Protein AF-0000000077125203 (afdb_homodimer)

Radius of gyration: 32.79 Å; Cα contacts (8 Å, |Δi|>4): 1748; chains: 2; bounding box: 95×80×55 Å

Nearest PDB structures (foldseek):
  6e8d-assembly2_D  TM=9.049E-01  e=9.102E-33  Bacillus subtilis
  6e8d-assembly1_C  TM=8.909E-01  e=1.012E-32  Bacillus subtilis
  2awa-assembly2_C  TM=9.241E-01  e=3.614E-32  Streptococcus pneumoniae TIGR4
  2avt-assembly1_B  TM=9.017E-01  e=9.386E-32  Streptococcus pyogenes
  7evp-assembly1_B  TM=8.844E-01  e=5.401E-31  Staphylococcus aureus

Organism: Malacoplasma penetrans (strain HF-2) (NCBI:txid272633)

Sequence (756 aa):
MKKDLKMKIIVSKTKLINALRLCNSISENIFSSPVFLGTLIEVNDNEIKFTTSNGIISTHSIVAKSEDANILEKGRILIKTKPFFAIISKLKNEMITLEKVDNSVIKVKTSTFDSNINIMDEEQYPNINFSYNDWNQLSISPIVFKKSISKVKYAVNNNKEKINIMSGICFNSISSEKTLEIIATDGYKLAHYKFESTPQDFRIVLDVSLIELLLEIIDFDTNIEIFLFESNIIFKVSNTIIASKIIEGDYPNVSRIIATPKENKVNISKKTLVEALERGLAISSSEKKSIVKLNFSSEVLEVSFSSSDLGNSKETVSCKGKVNEPTPISLNNHFLLSLLKTFDNDNITVEFSDSFKPVLLRDEKDPNFLQILVPIRNMKKDLKMKIIVSKTKLINALRLCNSISENIFSSPVFLGTLIEVNDNEIKFTTSNGIISTHSIVAKSEDANILEKGRILIKTKPFFAIISKLKNEMITLEKVDNSVIKVKTSTFDSNINIMDEEQYPNINFSYNDWNQLSISPIVFKKSISKVKYAVNNNKEKINIMSGICFNSISSEKTLEIIATDGYKLAHYKFESTPQDFRIVLDVSLIELLLEIIDFDTNIEIFLFESNIIFKVSNTIIASKIIEGDYPNVSRIIATPKENKVNISKKTLVEALERGLAISSSEKKSIVKLNFSSEVLEVSFSSSDLGNSKETVSCKGKVNEPTPISLNNHFLLSLLKTFDNDNITVEFSDSFKPVLLRDEKDPNFLQILVPIRN

pLDDT: mean 92.18, std 8.37, range [33.12, 98.31]

Secondary structure (DSSP, 8-state):
-------EEEEEHHHHHHHHHHHHHHHTS--SSGGGGEEEEEE-SSEEEEEEE-SS-EEEEEEE-BTTEEEEE-EEEEEEHHHHHHHHHTS-SSEEEEEEEETTEEEEE-SSEEEEEEEE-GGGSPP-----TTPEEEE--HHHHHHHHHHHGGGS---SSS--GGGEEEEEEEGGGTEEEEEEE-SSEEEEEEEE-----EEEEEEHHHHHHHHHH--TTS--EEEEETTEEEEEETTEEEEEEPPPS-PPP-HHHHH---SEEEEEEHHHHHHHHHHHHHHHTTSSS-EEEEEE-SSEEEEEEEETTTEEEEEEEEEEEE-SS-EEEEEEHHHHHHHHTT-SSSEEEEEESSSSSPEEEE-TT-TTEEEEEPPP--/-------EEEEEHHHHHHHHHHHHHHHTS--SSGGGGEEEEEE-SSEEEEEEE-SS-EEEEEEE-BTTEEEEE-EEEEEEHHHHHHHHHTS-SSEEEEEEEETTEEEEE-SSEEEEEEEE-GGGSPP-----TTPEEEE--HHHHHHHHHHHGGGS---SSS--GGGEEEEEEEGGGTEEEEEEE-SSEEEEEEEE-----EEEEEEHHHHHHHHHH--TTS--EEEEETTEEEEEETTEEEEEEPPPS-PPP-HHHHHS--SEEEEEEHHHHHHHHHHHHHHHTTSSS-EEEEEE-SSEEEEEEEETTTEEEEEEEEEEEE-SS-EEEEEEHHHHHHHHTT-SSSEEEEEESSSSSPEEEE-TTSTTEEEEEPPP--

InterPro domains:
  IPR001001 DNA polymerase III, beta sliding clamp [PTHR30478] (7-377)
  IPR001001 DNA polymerase III, beta sliding clamp [SM00480] (22-374)
  IPR001001 DNA polymerase III, beta sliding clamp [TIGR00663] (7-377)
  IPR001001 DNA polymerase III, beta sliding clamp [cd00140] (7-377)
  IPR022634 DNA polymerase III, beta sliding clamp, N-terminal [PF00712] (7-128)
  IPR022635 DNA polymerase III, beta sliding clamp, C-terminal [PF02768] (256-377)
  IPR022637 DNA polymerase III, beta sliding clamp, central [PF02767] (141-253)
  IPR046938 DNA clamp superfamily [SSF55979] (7-129)
  IPR046938 DNA clamp superfamily [SSF55979] (137-256)
  IPR046938 DNA clamp superfamily [SSF55979] (256-377)

Solvent-accessible surface area (backbone atoms only — not comparable to full-atom values): 39213 Å² total; per-residue (Å²): 124,86,73,78,75,43,30,27,37,40,30,25,39,65,62,51,49,63,52,40,48,61,42,42,63,45,44,71,49,87,52,94,48,80,64,32,46,24,31,39,38,38,33,50,96,55,35,38,36,40,34,28,32,39,89,60,46,34,36,39,25,56,48,60,56,46,95,56,26,37,72,77,39,48,29,69,46,17,32,50,30,61,51,50,48,48,39,58,70,55,49,72,90,42,62,34,35,42,32,48,77,53,94,46,32,31,33,43,34,48,99,52,38,42,27,41,33,45,39,49,71,51,84,71,48,76,88,76,84,82,80,59,83,90,38,48,75,48,81,58,57,41,61,57,52,54,53,46,46,70,56,20,59,85,23,29,36,77,59,81,88,60,87,49,58,38,34,17,40,34,41,40,31,40,42,94,72,30,30,31,36,38,39,14,27,51,88,47,36,34,19,37,37,54,40,86,34,80,55,71,71,47,75,51,24,42,41,51,71,59,48,55,56,48,60,73,70,57,44,87,84,44,67,46,43,33,33,40,52,91,54,38,34,36,39,39,44,90,57,32,39,40,37,37,59,45,53,71,80,80,69,86,83,54,65,63,72,68,64,53,82,55,78,23,41,34,38,33,48,41,64,62,49,50,49,54,52,55,37,38,43,39,51,20,65,84,44,94,70,41,56,32,38,34,37,42,45,36,51,39,32,39,44,32,33,63,24,93,82,40,30,36,38,38,30,63,41,72,32,46,44,50,48,91,59,77,43,60,34,32,31,49,42,66,60,51,48,60,57,57,67,50,52,89,62,48,62,30,36,42,30,31,70,56,48,75,48,60,34,36,41,36,30,84,93,43,74,45,40,39,34,37,40,46,39,52,86,128,126,86,71,80,74,42,30,28,37,39,30,26,39,66,61,51,49,62,52,40,48,61,43,42,63,46,44,73,50,87,56,94,49,80,65,33,45,25,31,38,37,40,34,49,97,55,35,37,35,38,34,29,34,43,89,61,48,34,36,39,26,57,47,60,56,46,94,56,26,36,73,78,38,47,29,70,47,18,31,49,30,60,51,49,49,49,38,58,70,54,50,72,90,42,63,34,35,42,34,49,77,54,93,47,31,31,34,42,33,46,97,52,39,42,27,42,33,45,37,49,71,49,84,71,49,78,88,77,86,81,79,60,85,89,38,49,74,48,77,57,56,41,62,57,51,54,55,49,46,69,55,20,61,85,22,30,36,75,58,81,87,61,85,50,59,37,33,16,41,35,40,39,31,39,41,96,68,32,30,33,36,40,38,14,28,50,87,48,35,32,19,37,37,55,40,87,33,80,52,71,69,48,74,48,22,41,40,51,72,59,49,56,56,47,60,72,69,58,43,87,87,44,67,45,42,33,32,41,51,92,54,38,34,37,40,39,44,89,58,32,38,40,38,37,57,45,54,72,76,81,67,84,84,54,64,62,71,70,66,53,83,55,79,21,41,34,37,33,48,42,65,61,49,51,49,53,51,56,37,39,42,38,50,20,63,83,44,96,69,40,53,33,40,33,37,43,46,37,53,38,31,38,44,32,32,64,24,95,81,40,28,36,38,39,32,62,42,74,33,45,44,51,48,91,60,78,43,60,34,33,32,50,41,66,60,52,49,60,56,57,67,51,52,88,64,47,61,31,38,43,33,31,70,55,47,74,47,59,32,36,42,35,29,82,93,44,72,46,38,40,34,37,39,47,39,52,86,126

Structure (mmCIF, N/CA/C/O backbone):
data_AF-0000000077125203-model_v1
#
loop_
_entity.id
_entity.type
_entity.pdbx_description
1 polymer 'DNA polymerase III subunit beta'
#
loop_
_atom_site.group_PDB
_atom_site.id
_atom_site.type_symbol
_atom_site.label_atom_id
_atom_site.label_alt_id
_atom_site.label_comp_id
_atom_site.label_asym_id
_atom_site.label_entity_id
_atom_site.label_seq_id
_atom_site.pdbx_PDB_ins_code
_atom_site.Cartn_x
_atom_site.Cartn_y
_atom_site.Cartn_z
_atom_site.occupancy
_atom_site.B_iso_or_equiv
_atom_site.auth_seq_id
_atom_site.auth_comp_id
_atom_site.auth_asym_id
_atom_site.auth_atom_id
_atom_site.pdbx_PDB_model_num
ATOM 1 N N . MET A 1 1 ? 46.438 -3.773 -26.875 1 33.12 1 MET A N 1
ATOM 2 C CA . MET A 1 1 ? 45.906 -5.039 -26.375 1 33.12 1 MET A CA 1
ATOM 3 C C . MET A 1 1 ? 44.969 -4.805 -25.203 1 33.12 1 MET A C 1
ATOM 5 O O . MET A 1 1 ? 45.344 -4.223 -24.188 1 33.12 1 MET A O 1
ATOM 9 N N . LYS A 1 2 ? 43.688 -4.551 -25.516 1 40.09 2 LYS A N 1
ATOM 10 C CA . LYS A 1 2 ? 42.75 -4.277 -24.422 1 40.09 2 LYS A CA 1
ATOM 11 C C . LYS A 1 2 ? 42.969 -5.223 -23.25 1 40.09 2 LYS A C 1
ATOM 13 O O . LYS A 1 2 ? 42.844 -6.441 -23.391 1 40.09 2 LYS A O 1
ATOM 18 N N . LYS A 1 3 ? 43.781 -5.023 -22.375 1 44.53 3 LYS A N 1
ATOM 19 C CA . LYS A 1 3 ? 44.156 -5.809 -21.188 1 44.53 3 LYS A CA 1
ATOM 20 C C . LYS A 1 3 ? 42.906 -6.387 -20.531 1 44.53 3 LYS A C 1
ATOM 22 O O . LYS A 1 3 ? 41.938 -5.66 -20.234 1 44.53 3 LYS A O 1
ATOM 27 N N . ASP A 1 4 ? 42.531 -7.703 -20.703 1 51.84 4 ASP A N 1
ATOM 28 C CA . ASP A 1 4 ? 41.469 -8.57 -20.203 1 51.84 4 ASP A CA 1
ATOM 29 C C . ASP A 1 4 ? 41.188 -8.297 -18.719 1 51.84 4 ASP A C 1
ATOM 31 O O . ASP A 1 4 ? 41.938 -8.711 -17.859 1 51.84 4 ASP A O 1
ATOM 35 N N . LEU A 1 5 ? 40.844 -7.102 -18.406 1 59.78 5 LEU A N 1
ATOM 36 C CA . LEU A 1 5 ? 40.625 -6.859 -16.984 1 59.78 5 LEU A CA 1
ATOM 37 C C . LEU A 1 5 ? 39.719 -7.906 -16.391 1 59.78 5 LEU A C 1
ATOM 39 O O . LEU A 1 5 ? 38.625 -8.172 -16.938 1 59.78 5 LEU A O 1
ATOM 43 N N . LYS A 1 6 ? 40.312 -8.867 -15.562 1 83.62 6 LYS A N 1
ATOM 44 C CA . LYS A 1 6 ? 39.688 -9.914 -14.758 1 83.62 6 LYS A C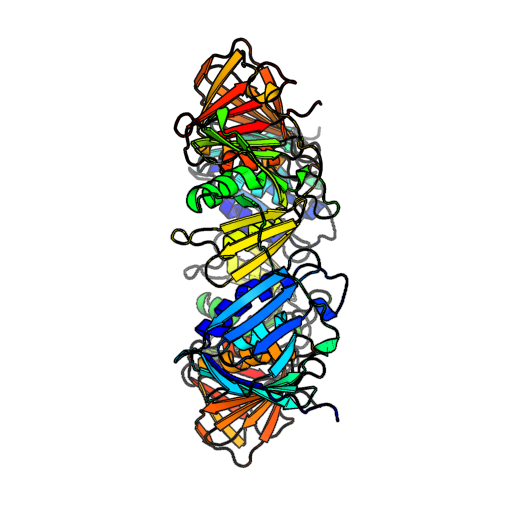A 1
ATOM 45 C C . LYS A 1 6 ? 39.094 -9.352 -13.469 1 83.62 6 LYS A C 1
ATOM 47 O O . LYS A 1 6 ? 39.312 -8.18 -13.141 1 83.62 6 LYS A O 1
ATOM 52 N N . MET A 1 7 ? 38.062 -9.805 -12.883 1 94.19 7 MET A N 1
ATOM 53 C CA . MET A 1 7 ? 37.531 -9.539 -11.555 1 94.19 7 MET A CA 1
ATOM 54 C C . MET A 1 7 ? 36.906 -10.797 -10.953 1 94.19 7 MET A C 1
ATOM 56 O O . MET A 1 7 ? 36.094 -11.453 -11.594 1 94.19 7 MET A O 1
ATOM 60 N N . LYS A 1 8 ? 37.438 -11.102 -9.773 1 97.44 8 LYS A N 1
ATOM 61 C CA . LYS A 1 8 ? 36.875 -12.234 -9.047 1 97.44 8 LYS A CA 1
ATOM 62 C C . LYS A 1 8 ? 36.875 -11.984 -7.543 1 97.44 8 LYS A C 1
ATOM 64 O O . LYS A 1 8 ? 37.938 -11.75 -6.957 1 97.44 8 LYS A O 1
ATOM 69 N N . ILE A 1 9 ? 35.719 -12.016 -6.957 1 98 9 ILE A N 1
ATOM 70 C CA . ILE A 1 9 ? 35.625 -11.805 -5.516 1 98 9 ILE A CA 1
ATOM 71 C C . ILE A 1 9 ? 34.656 -12.828 -4.918 1 98 9 ILE A C 1
ATOM 73 O O . ILE A 1 9 ? 33.812 -13.383 -5.625 1 98 9 ILE A O 1
ATOM 77 N N . ILE A 1 10 ? 34.812 -13.156 -3.676 1 98.31 10 ILE A N 1
ATOM 78 C CA . ILE A 1 10 ? 33.906 -13.945 -2.857 1 98.31 10 ILE A CA 1
ATOM 79 C C . ILE A 1 10 ? 33.469 -13.133 -1.638 1 98.31 10 ILE A C 1
ATOM 81 O O . ILE A 1 10 ? 34.281 -12.797 -0.784 1 98.31 10 ILE A O 1
ATOM 85 N N . VAL A 1 11 ? 32.219 -12.828 -1.572 1 98.06 11 VAL A N 1
ATOM 86 C CA . VAL A 1 11 ? 31.75 -11.898 -0.559 1 98.06 11 VAL A CA 1
ATOM 87 C C . VAL A 1 11 ? 30.438 -12.43 0.045 1 98.06 11 VAL A C 1
ATOM 89 O O . VAL A 1 11 ? 29.656 -13.07 -0.644 1 98.06 11 VAL A O 1
ATOM 92 N N . SER A 1 12 ? 30.266 -12.164 1.294 1 97.94 12 SER A N 1
ATOM 93 C CA . SER A 1 12 ? 29.031 -12.609 1.921 1 97.94 12 SER A CA 1
ATOM 94 C C . SER A 1 12 ? 27.828 -11.828 1.39 1 97.94 12 SER A C 1
ATOM 96 O O . SER A 1 12 ? 27.953 -10.641 1.061 1 97.94 12 SER A O 1
ATOM 98 N N . LYS A 1 13 ? 26.688 -12.438 1.357 1 96.81 13 LYS A N 1
ATOM 99 C CA . LYS A 1 13 ? 25.453 -11.789 0.933 1 96.81 13 LYS A CA 1
ATOM 100 C C . LYS A 1 13 ? 25.172 -10.531 1.759 1 96.81 13 LYS A C 1
ATOM 102 O O . LYS A 1 13 ? 24.812 -9.492 1.212 1 96.81 13 LYS A O 1
ATOM 107 N N . THR A 1 14 ? 25.406 -10.625 3.029 1 96.25 14 THR A N 1
ATOM 108 C CA . THR A 1 14 ? 25.125 -9.531 3.949 1 96.25 14 THR A CA 1
ATOM 109 C C . THR A 1 14 ? 25.969 -8.297 3.605 1 96.25 14 THR A C 1
ATOM 111 O O . THR A 1 14 ? 25.438 -7.191 3.486 1 96.25 14 THR A O 1
ATOM 114 N N . LYS A 1 15 ? 27.25 -8.492 3.404 1 95.69 15 LYS A N 1
ATOM 115 C CA . LYS A 1 15 ? 28.141 -7.379 3.066 1 95.69 15 LYS A CA 1
ATOM 116 C C . LYS A 1 15 ? 27.766 -6.77 1.718 1 95.69 15 LYS A C 1
ATOM 118 O O . LYS A 1 15 ? 27.766 -5.547 1.563 1 95.69 15 LYS A O 1
ATOM 123 N N . LEU A 1 16 ? 27.469 -7.676 0.873 1 96.75 16 LEU A N 1
ATOM 124 C CA . LEU A 1 16 ? 27.156 -7.227 -0.478 1 96.75 16 LEU A CA 1
ATOM 125 C C . LEU A 1 16 ? 25.859 -6.426 -0.496 1 96.75 16 LEU A C 1
ATOM 127 O O . LEU A 1 16 ? 25.797 -5.344 -1.083 1 96.75 16 LEU A O 1
ATOM 131 N N . ILE A 1 17 ? 24.812 -6.867 0.107 1 95.94 17 ILE A N 1
ATOM 132 C CA . ILE A 1 17 ? 23.516 -6.199 0.142 1 95.94 17 ILE A CA 1
ATOM 133 C C . ILE A 1 17 ? 23.656 -4.848 0.836 1 95.94 17 ILE A C 1
ATOM 135 O O . ILE A 1 17 ? 23.078 -3.852 0.391 1 95.94 17 ILE A O 1
ATOM 139 N N . ASN A 1 18 ? 24.406 -4.809 1.901 1 93.06 18 ASN A N 1
ATOM 140 C CA . ASN A 1 18 ? 24.609 -3.557 2.627 1 93.06 18 ASN A CA 1
ATOM 141 C C . ASN A 1 18 ? 25.281 -2.504 1.755 1 93.06 18 ASN A C 1
ATOM 143 O O . ASN A 1 18 ? 24.938 -1.325 1.811 1 93.06 18 ASN A O 1
ATOM 147 N N . ALA A 1 19 ? 26.219 -2.951 1.008 1 94.12 19 ALA A N 1
ATOM 148 C CA . ALA A 1 19 ? 26.938 -2.033 0.128 1 94.12 19 ALA A CA 1
ATOM 149 C C . ALA A 1 19 ? 26.047 -1.554 -1.012 1 94.12 19 ALA A C 1
ATOM 151 O O . ALA A 1 19 ? 26.172 -0.42 -1.479 1 94.12 19 ALA A O 1
ATOM 152 N N . LEU A 1 20 ? 25.094 -2.418 -1.371 1 95.25 20 LEU A N 1
ATOM 153 C CA . LEU A 1 20 ? 24.312 -2.141 -2.562 1 95.25 20 LEU A CA 1
ATOM 154 C C . LEU A 1 20 ? 23.031 -1.395 -2.201 1 95.25 20 LEU A C 1
ATOM 156 O O . LEU A 1 20 ? 22.375 -0.823 -3.074 1 95.25 20 LEU A O 1
ATOM 160 N N . ARG A 1 21 ? 22.656 -1.421 -1.003 1 92.94 21 ARG A N 1
ATOM 161 C CA . ARG A 1 21 ? 21.375 -0.862 -0.576 1 92.94 21 ARG A CA 1
ATOM 162 C C . ARG A 1 21 ? 21.25 0.601 -0.991 1 92.94 21 ARG A C 1
ATOM 164 O O . ARG A 1 21 ? 20.25 0.995 -1.606 1 92.94 21 ARG A O 1
ATOM 171 N N . LEU A 1 22 ? 22.234 1.36 -0.636 1 91.5 22 LEU A N 1
ATOM 172 C CA . LEU A 1 22 ? 22.203 2.777 -0.98 1 91.5 22 LEU A CA 1
ATOM 173 C C . LEU A 1 22 ? 22.266 2.973 -2.49 1 91.5 22 LEU A C 1
ATOM 175 O O . LEU A 1 22 ? 21.625 3.867 -3.039 1 91.5 22 LEU A O 1
ATOM 179 N N . CYS A 1 23 ? 23.094 2.117 -3.162 1 93.56 23 CYS A N 1
ATOM 180 C CA . CYS A 1 23 ? 23.172 2.172 -4.617 1 93.56 23 CYS A CA 1
ATOM 181 C C . CYS A 1 23 ? 21.797 1.992 -5.242 1 93.56 23 CYS A C 1
ATOM 183 O O . CYS A 1 23 ? 21.422 2.723 -6.164 1 93.56 23 CYS A O 1
ATOM 185 N N . ASN A 1 24 ? 21.125 1.091 -4.68 1 94 24 ASN A N 1
ATOM 186 C CA . ASN A 1 24 ? 19.781 0.792 -5.172 1 94 24 ASN A CA 1
ATOM 187 C C . ASN A 1 24 ? 18.828 1.977 -4.984 1 94 24 ASN A C 1
ATOM 189 O O . ASN A 1 24 ? 18.016 2.268 -5.855 1 94 24 ASN A O 1
ATOM 193 N N . SER A 1 25 ? 18.938 2.65 -3.957 1 93.38 25 SER A N 1
ATOM 194 C CA . SER A 1 25 ? 18.062 3.771 -3.639 1 93.38 25 SER A CA 1
ATOM 195 C C . SER A 1 25 ? 18.359 4.973 -4.531 1 93.38 25 SER A C 1
ATOM 197 O O . SER A 1 25 ? 17.453 5.738 -4.863 1 93.38 25 SER A O 1
ATOM 199 N N . ILE A 1 26 ? 19.516 5.172 -4.941 1 92 26 ILE A N 1
ATOM 200 C CA . ILE A 1 26 ? 19.922 6.312 -5.754 1 92 26 ILE A CA 1
ATOM 201 C C . ILE A 1 26 ? 19.516 6.086 -7.207 1 92 26 ILE A C 1
ATOM 203 O O . ILE A 1 26 ? 19.141 7.027 -7.906 1 92 26 ILE A O 1
ATOM 207 N N . SER A 1 27 ? 19.609 4.863 -7.645 1 86.81 27 SER A N 1
ATOM 208 C CA . SER A 1 27 ? 19.344 4.543 -9.039 1 86.81 27 SER A CA 1
ATOM 209 C C . SER A 1 27 ? 17.859 4.719 -9.375 1 86.81 27 SER A C 1
ATOM 211 O O . SER A 1 27 ? 17.5 4.793 -10.547 1 86.81 27 SER A O 1
ATOM 213 N N . GLU A 1 28 ? 16.875 4.742 -8.484 1 70.75 28 GLU A N 1
ATOM 214 C CA . GLU A 1 28 ? 15.438 4.891 -8.719 1 70.75 28 GLU A CA 1
ATOM 215 C C . GLU A 1 28 ? 15.109 6.281 -9.25 1 70.75 28 GLU A C 1
ATOM 217 O O . GLU A 1 28 ? 14.062 6.48 -9.883 1 70.75 28 GLU A O 1
ATOM 222 N N . ASN A 1 29 ? 15.969 7.227 -9.133 1 60.41 29 ASN A N 1
ATOM 223 C CA . ASN A 1 29 ? 15.664 8.609 -9.492 1 60.41 29 ASN A CA 1
ATOM 224 C C . ASN A 1 29 ? 15.977 8.883 -10.953 1 60.41 29 ASN A C 1
ATOM 226 O O . ASN A 1 29 ? 16.938 8.352 -11.5 1 60.41 29 ASN A O 1
ATOM 230 N N . ILE A 1 30 ? 14.969 9.039 -11.977 1 55.81 30 ILE A N 1
ATOM 231 C CA . ILE A 1 30 ? 14.859 9.219 -13.422 1 55.81 30 ILE A CA 1
ATOM 232 C C . ILE A 1 30 ? 16.109 9.922 -13.953 1 55.81 30 ILE A C 1
ATOM 234 O O . ILE A 1 30 ? 16.453 11.008 -13.492 1 55.81 30 ILE A O 1
ATOM 238 N N . PHE A 1 31 ? 16.953 9.133 -14.508 1 60.22 31 PHE A N 1
ATOM 239 C CA . PHE A 1 31 ? 18.297 9.578 -14.875 1 60.22 31 PHE A CA 1
ATOM 240 C C . PHE A 1 31 ? 18.312 10.117 -16.297 1 60.22 31 PHE A C 1
ATOM 242 O O . PHE A 1 31 ? 17.453 9.773 -17.109 1 60.22 31 PHE A O 1
ATOM 249 N N . SER A 1 32 ? 19.031 11.172 -16.438 1 63.31 32 SER A N 1
ATOM 250 C CA . SER A 1 32 ? 19.391 11.875 -17.656 1 63.31 32 SER A CA 1
ATOM 251 C C . SER A 1 32 ? 20.078 10.938 -18.641 1 63.31 32 SER A C 1
ATOM 253 O O . SER A 1 32 ? 19.859 11.031 -19.859 1 63.31 32 SER A O 1
ATOM 255 N N . SER A 1 33 ? 20.922 9.922 -18.031 1 80.62 33 SER A N 1
ATOM 256 C CA . SER A 1 33 ? 21.734 9.117 -18.938 1 80.62 33 SER A CA 1
ATOM 257 C C . SER A 1 33 ? 21.672 7.641 -18.562 1 80.62 33 SER A C 1
ATOM 259 O O . SER A 1 33 ? 21.625 7.293 -17.391 1 80.62 33 SER A O 1
ATOM 261 N N . PRO A 1 34 ? 21.688 6.754 -19.531 1 85.88 34 PRO A N 1
ATOM 262 C CA . PRO A 1 34 ? 21.594 5.309 -19.312 1 85.88 34 PRO A CA 1
ATOM 263 C C . PRO A 1 34 ? 22.734 4.785 -18.438 1 85.88 34 PRO A C 1
ATOM 265 O O . PRO A 1 34 ? 22.562 3.775 -17.75 1 85.88 34 PRO A O 1
ATOM 268 N N . VAL A 1 35 ? 23.875 5.414 -18.391 1 88 35 VAL A N 1
ATOM 269 C CA . VAL A 1 35 ? 25.016 4.938 -17.625 1 88 35 VAL A CA 1
ATOM 270 C C . VAL A 1 35 ? 24.703 4.992 -16.141 1 88 35 VAL A C 1
ATOM 272 O O . VAL A 1 35 ? 25.25 4.215 -15.352 1 88 35 VAL A O 1
ATOM 275 N N . PHE A 1 36 ? 23.75 5.805 -15.758 1 90.44 36 PHE A N 1
ATOM 276 C CA . PHE A 1 36 ? 23.422 5.996 -14.352 1 90.44 36 PHE A CA 1
ATOM 277 C C . PHE A 1 36 ? 22.484 4.914 -13.859 1 90.44 36 PHE A C 1
ATOM 279 O O . PHE A 1 36 ? 22.141 4.867 -12.68 1 90.44 36 PHE A O 1
ATOM 286 N N . LEU A 1 37 ? 22.203 4.039 -14.734 1 91.31 37 LEU A N 1
ATOM 287 C CA . LEU A 1 37 ? 21.438 2.865 -14.336 1 91.31 37 LEU A CA 1
ATOM 288 C C . LEU A 1 37 ? 22.328 1.835 -13.656 1 91.31 37 LEU A C 1
ATOM 290 O O . LEU A 1 37 ? 21.844 0.872 -13.062 1 91.31 37 LEU A O 1
ATOM 294 N N . GLY A 1 38 ? 23.594 2.105 -13.734 1 94.12 38 GLY A N 1
ATOM 295 C CA . GLY A 1 38 ? 24.531 1.097 -13.273 1 94.12 38 GLY A CA 1
ATOM 296 C C . GLY A 1 38 ? 25.25 1.481 -11.992 1 94.12 38 GLY A C 1
ATOM 297 O O . GLY A 1 38 ? 25.281 2.658 -11.625 1 94.12 38 GLY A O 1
ATOM 298 N N . THR A 1 39 ? 25.719 0.541 -11.352 1 96.44 39 THR A N 1
ATOM 299 C CA . THR A 1 39 ? 26.688 0.665 -10.258 1 96.44 39 THR A CA 1
ATOM 300 C C . THR A 1 39 ? 28.078 0.227 -10.719 1 96.44 39 THR A C 1
ATOM 302 O O . THR A 1 39 ? 28.25 -0.873 -11.25 1 96.44 39 THR A O 1
ATOM 305 N N . LEU A 1 40 ? 29.047 1.122 -10.547 1 96.88 40 LEU A N 1
ATOM 306 C CA . LEU A 1 40 ? 30.438 0.781 -10.836 1 96.88 40 LEU A CA 1
ATOM 307 C C . LEU A 1 40 ? 31.062 0.049 -9.656 1 96.88 40 LEU A C 1
ATOM 309 O O . LEU A 1 40 ? 31.078 0.567 -8.539 1 96.88 40 LEU A O 1
ATOM 313 N N . ILE A 1 41 ? 31.5 -1.168 -9.898 1 97.44 41 ILE A N 1
ATOM 314 C CA . ILE A 1 41 ? 32.188 -1.951 -8.891 1 97.44 41 ILE A CA 1
ATOM 315 C C . ILE A 1 41 ? 33.688 -2.01 -9.219 1 97.44 41 ILE A C 1
ATOM 317 O O . ILE A 1 41 ? 34.062 -2.518 -10.281 1 97.44 41 ILE A O 1
ATOM 321 N N . GLU A 1 42 ? 34.469 -1.49 -8.352 1 97.12 42 GLU A N 1
ATOM 322 C CA . GLU A 1 42 ? 35.938 -1.506 -8.516 1 97.12 42 GLU A CA 1
ATOM 323 C C . GLU A 1 42 ? 36.594 -2.328 -7.414 1 97.12 42 GLU A C 1
ATOM 325 O O . GLU A 1 42 ? 36.375 -2.088 -6.227 1 97.12 42 GLU A O 1
ATOM 330 N N . VAL A 1 43 ? 37.375 -3.303 -7.832 1 97.44 43 VAL A N 1
ATOM 331 C CA . VAL A 1 43 ? 38.062 -4.207 -6.91 1 97.44 43 VAL A CA 1
ATOM 332 C C . VAL A 1 43 ? 39.594 -3.973 -6.973 1 97.44 43 VAL A C 1
ATOM 334 O O . VAL A 1 43 ? 40.188 -4.102 -8.039 1 97.44 43 VAL A O 1
ATOM 337 N N . ASN A 1 44 ? 40.125 -3.574 -5.906 1 96 44 ASN A N 1
ATOM 338 C CA . ASN A 1 44 ? 41.562 -3.482 -5.77 1 96 44 ASN A CA 1
ATOM 339 C C . ASN A 1 44 ? 42.094 -4.457 -4.719 1 96 44 ASN A C 1
ATOM 341 O O . ASN A 1 44 ? 41.406 -5.406 -4.344 1 96 44 ASN A O 1
ATOM 345 N N . ASP A 1 45 ? 43.312 -4.32 -4.246 1 94.44 45 ASP A N 1
ATOM 346 C CA . ASP A 1 45 ? 43.969 -5.312 -3.4 1 94.44 45 ASP A CA 1
ATOM 347 C C . ASP A 1 45 ? 43.344 -5.367 -2.016 1 94.44 45 ASP A C 1
ATOM 349 O O . ASP A 1 45 ? 43.312 -6.418 -1.369 1 94.44 45 ASP A O 1
ATOM 353 N N . ASN A 1 46 ? 42.688 -4.305 -1.658 1 96.12 46 ASN A N 1
ATOM 354 C CA . ASN A 1 46 ? 42.344 -4.223 -0.246 1 96.12 46 ASN A CA 1
ATOM 355 C C . ASN A 1 46 ? 40.844 -3.967 -0.056 1 96.12 46 ASN A C 1
ATOM 357 O O . ASN A 1 46 ? 40.344 -4.121 1.048 1 96.12 46 ASN A O 1
ATOM 361 N N . GLU A 1 47 ? 40.219 -3.604 -1.147 1 97.19 47 GLU A N 1
ATOM 362 C CA . GLU A 1 47 ? 38.812 -3.217 -0.927 1 97.19 47 GLU A CA 1
ATOM 363 C C . GLU A 1 47 ? 38 -3.369 -2.203 1 97.19 47 GLU A C 1
ATOM 365 O O . GLU A 1 47 ? 38.562 -3.449 -3.301 1 97.19 47 GLU A O 1
ATOM 370 N N . ILE A 1 48 ? 36.781 -3.447 -2.055 1 97.81 48 ILE A N 1
ATOM 371 C CA . ILE A 1 48 ? 35.75 -3.385 -3.102 1 97.81 48 ILE A CA 1
ATOM 372 C C . ILE A 1 48 ? 34.969 -2.084 -2.975 1 97.81 48 ILE A C 1
ATOM 374 O O . ILE A 1 48 ? 34.406 -1.789 -1.912 1 97.81 48 ILE A O 1
ATOM 378 N N . LYS A 1 49 ? 34.938 -1.321 -4.031 1 97.12 49 LYS A N 1
ATOM 379 C CA . LYS A 1 49 ? 34.25 -0.033 -4.023 1 97.12 49 LYS A CA 1
ATOM 380 C C . LYS A 1 49 ? 33.031 -0.061 -4.93 1 97.12 49 LYS A C 1
ATOM 382 O O . LYS A 1 49 ? 33.125 -0.484 -6.082 1 97.12 49 LYS A O 1
ATOM 387 N N . PHE A 1 50 ? 31.906 0.333 -4.395 1 97.56 50 PHE A N 1
ATOM 388 C CA . PHE A 1 50 ? 30.656 0.459 -5.133 1 97.56 50 PHE A CA 1
ATOM 389 C C . PHE A 1 50 ? 30.297 1.926 -5.344 1 97.56 50 PHE A C 1
ATOM 391 O O . PHE A 1 50 ? 30.078 2.66 -4.375 1 97.56 50 PHE A O 1
ATOM 398 N N . THR A 1 51 ? 30.234 2.367 -6.574 1 96.81 51 THR A N 1
ATOM 399 C CA . THR A 1 51 ? 29.953 3.764 -6.887 1 96.81 51 THR A CA 1
ATOM 400 C C . THR A 1 51 ? 28.672 3.883 -7.723 1 96.81 51 THR A C 1
ATOM 402 O O . THR A 1 51 ? 28.516 3.188 -8.727 1 96.81 51 THR A O 1
ATOM 405 N N . THR A 1 52 ? 27.766 4.684 -7.328 1 95.44 52 THR A N 1
ATOM 406 C CA . THR A 1 52 ? 26.531 4.953 -8.055 1 95.44 52 THR A CA 1
ATOM 407 C C . THR A 1 52 ? 26.203 6.441 -8.031 1 95.44 52 THR A C 1
ATOM 409 O O . THR A 1 52 ? 26.625 7.164 -7.129 1 95.44 52 THR A O 1
ATOM 412 N N . SER A 1 53 ? 25.531 6.906 -9.102 1 93.94 53 SER A N 1
ATOM 413 C CA . SER A 1 53 ? 25.141 8.305 -9.203 1 93.94 53 SER A CA 1
ATOM 414 C C . SER A 1 53 ? 23.859 8.453 -10.016 1 93.94 53 SER A C 1
ATOM 416 O O . SER A 1 53 ? 23.547 7.617 -10.867 1 93.94 53 SER A O 1
ATOM 418 N N . ASN A 1 54 ? 23.078 9.43 -9.68 1 91.12 54 ASN A N 1
ATOM 419 C CA . ASN A 1 54 ? 21.969 9.797 -10.539 1 91.12 54 ASN A CA 1
ATOM 420 C C . ASN A 1 54 ? 22.188 11.156 -11.195 1 91.12 54 ASN A C 1
ATOM 422 O O . ASN A 1 54 ? 21.234 11.781 -11.68 1 91.12 54 ASN A O 1
ATOM 426 N N . GLY A 1 55 ? 23.5 11.555 -11.188 1 89.12 55 GLY A N 1
ATOM 427 C CA . GLY A 1 55 ? 23.844 12.828 -11.797 1 89.12 55 GLY A CA 1
ATOM 428 C C . GLY A 1 55 ? 23.781 13.992 -10.82 1 89.12 55 GLY A C 1
ATOM 429 O O . GLY A 1 55 ? 24.391 15.031 -11.055 1 89.12 55 GLY A O 1
ATOM 430 N N . ILE A 1 56 ? 23.016 13.867 -9.727 1 89.06 56 ILE A N 1
ATOM 431 C CA . ILE A 1 56 ? 22.859 14.914 -8.719 1 89.06 56 ILE A CA 1
ATOM 432 C C . ILE A 1 56 ? 23.5 14.461 -7.41 1 89.06 56 ILE A C 1
ATOM 434 O O . ILE A 1 56 ? 24.281 15.203 -6.805 1 89.06 56 ILE A O 1
ATOM 438 N N . ILE A 1 57 ? 23.188 13.234 -7.074 1 94.44 57 ILE A N 1
ATOM 439 C CA . ILE A 1 57 ? 23.75 12.609 -5.879 1 94.44 57 ILE A CA 1
ATOM 440 C C . ILE A 1 57 ? 24.625 11.43 -6.281 1 94.44 57 ILE A C 1
ATOM 442 O O . ILE A 1 57 ? 24.25 10.625 -7.133 1 94.44 57 ILE A O 1
ATOM 446 N N . SER A 1 58 ? 25.812 11.398 -5.758 1 95.44 58 SER A N 1
ATOM 447 C CA . SER A 1 58 ? 26.734 10.297 -5.996 1 95.44 58 SER A CA 1
ATOM 448 C C . SER A 1 58 ? 27.172 9.641 -4.688 1 95.44 58 SER A C 1
ATOM 450 O O . SER A 1 58 ? 27.297 10.32 -3.664 1 95.44 58 SER A O 1
ATOM 452 N N . THR A 1 59 ? 27.391 8.352 -4.738 1 95.5 59 THR A N 1
ATOM 453 C CA . THR A 1 59 ? 27.797 7.652 -3.531 1 95.5 59 THR A CA 1
ATOM 454 C C . THR A 1 59 ? 28.891 6.625 -3.85 1 95.5 59 THR A C 1
ATOM 456 O O . THR A 1 59 ? 28.969 6.133 -4.977 1 95.5 59 THR A O 1
ATOM 459 N N . HIS A 1 60 ? 29.719 6.375 -2.963 1 94.25 60 HIS A N 1
ATOM 460 C CA . HIS A 1 60 ? 30.531 5.16 -3.008 1 94.25 60 HIS A CA 1
ATOM 461 C C . HIS A 1 60 ? 30.562 4.473 -1.647 1 94.25 60 HIS A C 1
ATOM 463 O O . HIS A 1 60 ? 30.609 5.141 -0.611 1 94.25 60 HIS A O 1
ATOM 469 N N . SER A 1 61 ? 30.422 3.316 -1.6 1 94.81 61 SER A N 1
ATOM 470 C CA . SER A 1 61 ? 30.531 2.434 -0.444 1 94.81 61 SER A CA 1
ATOM 471 C C . SER A 1 61 ? 31.719 1.485 -0.586 1 94.81 61 SER A C 1
ATOM 473 O O . SER A 1 61 ? 31.984 0.971 -1.676 1 94.81 61 SER A O 1
ATOM 475 N N . ILE A 1 62 ? 32.406 1.256 0.555 1 95.25 62 ILE A N 1
ATOM 476 C CA . ILE A 1 62 ? 33.625 0.447 0.513 1 95.25 62 ILE A CA 1
ATOM 477 C C . ILE A 1 62 ? 33.438 -0.796 1.382 1 95.25 62 ILE A C 1
ATOM 479 O O . ILE A 1 62 ? 32.938 -0.708 2.508 1 95.25 62 ILE A O 1
ATOM 483 N N . VAL A 1 63 ? 33.781 -1.906 0.841 1 96.75 63 VAL A N 1
ATOM 484 C CA . VAL A 1 63 ? 33.875 -3.156 1.583 1 96.75 63 VAL A CA 1
ATOM 485 C C . VAL A 1 63 ? 35.344 -3.578 1.658 1 96.75 63 VAL A C 1
ATOM 487 O O . VAL A 1 63 ? 35.969 -3.926 0.642 1 96.75 63 VAL A O 1
ATOM 490 N N . ALA A 1 64 ? 35.875 -3.543 2.873 1 96.62 64 ALA A N 1
ATOM 491 C CA . ALA A 1 64 ? 37.281 -3.912 3.062 1 96.62 64 ALA A CA 1
ATOM 492 C C . ALA A 1 64 ? 37.469 -5.422 2.941 1 96.62 64 ALA A C 1
ATOM 494 O O . ALA A 1 64 ? 36.562 -6.195 3.299 1 96.62 64 ALA A O 1
ATOM 495 N N . LYS A 1 65 ? 38.594 -5.746 2.43 1 97.38 65 LYS A N 1
ATOM 496 C CA . LYS A 1 65 ? 38.969 -7.164 2.406 1 97.38 65 LYS A CA 1
ATOM 497 C C . LYS A 1 65 ? 38.875 -7.777 3.801 1 97.38 65 LYS A C 1
ATOM 499 O O . LYS A 1 65 ? 39.281 -7.164 4.785 1 97.38 65 LYS A O 1
ATOM 504 N N . SER A 1 66 ? 38.25 -8.883 3.916 1 96.94 66 SER A N 1
ATOM 505 C CA . SER A 1 66 ? 38.062 -9.609 5.164 1 96.94 66 SER A CA 1
ATOM 506 C C . SER A 1 66 ? 37.75 -11.07 4.906 1 96.94 66 SER A C 1
ATOM 508 O O . SER A 1 66 ? 37.844 -11.547 3.771 1 96.94 66 SER A O 1
ATOM 510 N N . GLU A 1 67 ? 37.375 -11.742 5.93 1 95.75 67 GLU A N 1
ATOM 511 C CA . GLU A 1 67 ? 36.969 -13.141 5.793 1 95.75 67 GLU A CA 1
ATOM 512 C C . GLU A 1 67 ? 35.656 -13.25 5.027 1 95.75 67 GLU A C 1
ATOM 514 O O . GLU A 1 67 ? 35.406 -14.234 4.328 1 95.75 67 GLU A O 1
ATOM 519 N N . ASP A 1 68 ? 34.875 -12.18 5.121 1 96.69 68 ASP A N 1
ATOM 520 C CA . ASP A 1 68 ? 33.562 -12.188 4.48 1 96.69 68 ASP A CA 1
ATOM 521 C C . ASP A 1 68 ? 33.594 -11.445 3.146 1 96.69 68 ASP A C 1
ATOM 523 O O . ASP A 1 68 ? 32.562 -11.234 2.525 1 96.69 68 ASP A O 1
ATOM 527 N N . ALA A 1 69 ? 34.781 -11.023 2.764 1 97.94 69 ALA A N 1
ATOM 528 C CA . ALA A 1 69 ? 35 -10.352 1.485 1 97.94 69 ALA A CA 1
ATOM 529 C C . ALA A 1 69 ? 36.406 -10.648 0.948 1 97.94 69 ALA A C 1
ATOM 531 O O . ALA A 1 69 ? 37.312 -9.875 1.17 1 97.94 69 ALA A O 1
ATOM 532 N N . ASN A 1 70 ? 36.469 -11.703 0.177 1 97.75 70 ASN A N 1
ATOM 533 C CA . ASN A 1 70 ? 37.75 -12.141 -0.37 1 97.75 70 ASN A CA 1
ATOM 534 C C . ASN A 1 70 ? 37.969 -11.641 -1.797 1 97.75 70 ASN A C 1
ATOM 536 O O . ASN A 1 70 ? 37.062 -11.727 -2.623 1 97.75 70 ASN A O 1
ATOM 540 N N . ILE A 1 71 ? 39.156 -11.172 -2.037 1 97.5 71 ILE A N 1
ATOM 541 C CA . ILE A 1 71 ? 39.5 -10.672 -3.361 1 97.5 71 ILE A CA 1
ATOM 542 C C . ILE A 1 71 ? 40.469 -11.617 -4.035 1 97.5 71 ILE A C 1
ATOM 544 O O . ILE A 1 71 ? 41.625 -11.781 -3.572 1 97.5 71 ILE A O 1
ATOM 548 N N . LEU A 1 72 ? 40.094 -12.164 -5.059 1 96.88 72 LEU A N 1
ATOM 549 C CA . LEU A 1 72 ? 40.938 -13.125 -5.773 1 96.88 72 LEU A CA 1
ATOM 550 C C . LEU A 1 72 ? 41.594 -12.469 -6.992 1 96.88 72 LEU A C 1
ATOM 552 O O . LEU A 1 72 ? 42.75 -12.734 -7.293 1 96.88 72 LEU A O 1
ATOM 556 N N . GLU A 1 73 ? 40.875 -11.672 -7.727 1 96.62 73 GLU A N 1
ATOM 557 C CA . GLU A 1 73 ? 41.344 -10.914 -8.875 1 96.62 73 GLU A CA 1
ATOM 558 C C . GLU A 1 73 ? 40.781 -9.492 -8.875 1 96.62 73 GLU A C 1
ATOM 560 O O . GLU A 1 73 ? 39.594 -9.289 -8.656 1 96.62 73 GLU A O 1
ATOM 565 N N . LYS A 1 74 ? 41.625 -8.57 -9.18 1 96.31 74 LYS A N 1
ATOM 566 C CA . LYS A 1 74 ? 41.25 -7.168 -9.273 1 96.31 74 LYS A CA 1
ATOM 567 C C . LYS A 1 74 ? 40.531 -6.887 -10.586 1 96.31 74 LYS A C 1
ATOM 569 O O . LYS A 1 74 ? 40.594 -7.672 -11.531 1 96.31 74 LYS A O 1
ATOM 574 N N . GLY A 1 75 ? 39.812 -5.777 -10.602 1 95.38 75 GLY A N 1
ATOM 575 C CA . GLY A 1 75 ? 39.156 -5.367 -11.82 1 95.38 75 GLY A CA 1
ATOM 576 C C . GLY A 1 75 ? 38 -4.418 -11.562 1 95.38 75 GLY A C 1
ATOM 577 O O . GLY A 1 75 ? 37.875 -3.85 -10.477 1 95.38 75 GLY A O 1
ATOM 578 N N . ARG A 1 76 ? 37.219 -4.125 -12.617 1 95.12 76 ARG A N 1
ATOM 579 C CA . ARG A 1 76 ? 36.094 -3.207 -12.523 1 95.12 76 ARG A CA 1
ATOM 580 C C . ARG A 1 76 ? 34.969 -3.621 -13.469 1 95.12 76 ARG A C 1
ATOM 582 O O . ARG A 1 76 ? 35.219 -4.121 -14.562 1 95.12 76 ARG A O 1
ATOM 589 N N . ILE A 1 77 ? 33.812 -3.445 -13.047 1 96.44 77 ILE A N 1
ATOM 590 C CA . ILE A 1 77 ? 32.656 -3.729 -13.883 1 96.44 77 ILE A CA 1
ATOM 591 C C . ILE A 1 77 ? 31.562 -2.688 -13.625 1 96.44 77 ILE A C 1
ATOM 593 O O . ILE A 1 77 ? 31.562 -2.025 -12.586 1 96.44 77 ILE A O 1
ATOM 597 N N . LEU A 1 78 ? 30.703 -2.465 -14.656 1 96.12 78 LEU A N 1
ATOM 598 C CA . LEU A 1 78 ? 29.484 -1.672 -14.539 1 96.12 78 LEU A CA 1
ATOM 599 C C . LEU A 1 78 ? 28.25 -2.547 -14.719 1 96.12 78 LEU A C 1
ATOM 601 O O . LEU A 1 78 ? 28.047 -3.148 -15.781 1 96.12 78 LEU A O 1
ATOM 605 N N . ILE A 1 79 ? 27.453 -2.586 -13.664 1 96.06 79 ILE A N 1
ATOM 606 C CA . ILE A 1 79 ? 26.344 -3.516 -13.688 1 96.06 79 ILE A CA 1
ATOM 607 C C . ILE A 1 79 ? 25.047 -2.768 -13.383 1 96.06 79 ILE A C 1
ATOM 609 O O . ILE A 1 79 ? 25.016 -1.865 -12.539 1 96.06 79 ILE A O 1
ATOM 613 N N . LYS A 1 80 ? 23.969 -3.162 -14.047 1 93.25 80 LYS A N 1
ATOM 614 C CA . LYS A 1 80 ? 22.688 -2.527 -13.758 1 93.25 80 LYS A CA 1
ATOM 615 C C . LYS A 1 80 ? 22.297 -2.709 -12.289 1 93.25 80 LYS A C 1
ATOM 617 O O . LYS A 1 80 ? 22.203 -3.838 -11.805 1 93.25 80 LYS A O 1
ATOM 622 N N . THR A 1 81 ? 21.969 -1.65 -11.656 1 94.62 81 THR A N 1
ATOM 623 C CA . THR A 1 81 ? 21.859 -1.614 -10.203 1 94.62 81 THR A CA 1
ATOM 624 C C . THR A 1 81 ? 20.625 -2.377 -9.734 1 94.62 81 THR A C 1
ATOM 626 O O . THR A 1 81 ? 20.719 -3.291 -8.906 1 94.62 81 THR A O 1
ATOM 629 N N . LYS A 1 82 ? 19.469 -2.039 -10.242 1 92.88 82 LYS A N 1
ATOM 630 C CA . LYS A 1 82 ? 18.203 -2.543 -9.727 1 92.88 82 LYS A CA 1
ATOM 631 C C . LYS A 1 82 ? 18.094 -4.055 -9.914 1 92.88 82 LYS A C 1
ATOM 633 O O . LYS A 1 82 ? 17.875 -4.793 -8.953 1 92.88 82 LYS A O 1
ATOM 638 N N . PRO A 1 83 ? 18.359 -4.496 -11.148 1 92.06 83 PRO A N 1
ATOM 639 C CA . PRO A 1 83 ? 18.297 -5.953 -11.312 1 92.06 83 PRO A CA 1
ATOM 640 C C . PRO A 1 83 ? 19.328 -6.691 -10.469 1 92.06 83 PRO A C 1
ATOM 642 O O . PRO A 1 83 ? 19.031 -7.758 -9.922 1 92.06 83 PRO A O 1
ATOM 645 N N . PHE A 1 84 ? 20.484 -6.164 -10.391 1 94.81 84 PHE A N 1
ATOM 646 C CA . PHE A 1 84 ? 21.531 -6.809 -9.609 1 94.81 84 PHE A CA 1
ATOM 647 C C . PHE A 1 84 ? 21.156 -6.875 -8.133 1 94.81 84 PHE A C 1
ATOM 649 O O . PHE A 1 84 ? 21.297 -7.918 -7.496 1 94.81 84 PHE A O 1
ATOM 656 N N . PHE A 1 85 ? 20.672 -5.809 -7.637 1 95.81 85 PHE A N 1
ATOM 657 C CA . PHE A 1 85 ? 20.219 -5.785 -6.254 1 95.81 85 PHE A CA 1
ATOM 658 C C . PHE A 1 85 ? 19.109 -6.805 -6.031 1 95.81 85 PHE A C 1
ATOM 660 O O . PHE A 1 85 ? 19.109 -7.516 -5.027 1 95.81 85 PHE A O 1
ATOM 667 N N . ALA A 1 86 ? 18.172 -6.82 -6.906 1 93.31 86 ALA A N 1
ATOM 668 C CA . ALA A 1 86 ? 17.047 -7.75 -6.805 1 93.31 86 ALA A CA 1
ATOM 669 C C . ALA A 1 86 ? 17.547 -9.195 -6.773 1 93.31 86 ALA A C 1
ATOM 671 O O . ALA A 1 86 ? 17.047 -10.016 -5.996 1 93.31 86 ALA A O 1
ATOM 672 N N . ILE A 1 87 ? 18.547 -9.523 -7.594 1 92.5 87 ILE A N 1
ATOM 673 C CA . ILE A 1 87 ? 19.094 -10.875 -7.66 1 92.5 87 ILE A CA 1
ATOM 674 C C . ILE A 1 87 ? 19.781 -11.219 -6.336 1 92.5 87 ILE A C 1
ATOM 676 O O . ILE A 1 87 ? 19.484 -12.25 -5.73 1 92.5 87 ILE A O 1
ATOM 680 N N . ILE A 1 88 ? 20.594 -10.32 -5.883 1 95.5 88 ILE A N 1
ATOM 681 C CA . ILE A 1 88 ? 21.375 -10.578 -4.676 1 95.5 88 ILE A CA 1
ATOM 682 C C . ILE A 1 88 ? 20.438 -10.68 -3.471 1 95.5 88 ILE A C 1
ATOM 684 O O . ILE A 1 88 ? 20.625 -11.547 -2.607 1 95.5 88 ILE A O 1
ATOM 688 N N . SER A 1 89 ? 19.453 -9.805 -3.412 1 94.81 89 SER A N 1
ATOM 689 C CA . SER A 1 89 ? 18.547 -9.742 -2.27 1 94.81 89 SER A CA 1
ATOM 690 C C . SER A 1 89 ? 17.766 -11.047 -2.115 1 94.81 89 SER A C 1
ATOM 692 O O . SER A 1 89 ? 17.328 -11.391 -1.014 1 94.81 89 SER A O 1
ATOM 694 N N . LYS A 1 90 ? 17.594 -11.82 -3.135 1 91.12 90 LYS A N 1
ATOM 695 C CA . LYS A 1 90 ? 16.766 -13.016 -3.105 1 91.12 90 LYS A CA 1
ATOM 696 C C . LYS A 1 90 ? 17.609 -14.266 -2.869 1 91.12 90 LYS A C 1
ATOM 698 O O . LYS A 1 90 ? 17.062 -15.359 -2.709 1 91.12 90 LYS A O 1
ATOM 703 N N . LEU A 1 91 ? 18.891 -14.109 -2.811 1 92.88 91 LEU A N 1
ATOM 704 C CA . LEU A 1 91 ? 19.766 -15.25 -2.562 1 92.88 91 LEU A CA 1
ATOM 705 C C . LEU A 1 91 ? 19.781 -15.617 -1.081 1 92.88 91 LEU A C 1
ATOM 707 O O . LEU A 1 91 ? 19.406 -14.797 -0.234 1 92.88 91 LEU A O 1
ATOM 711 N N . LYS A 1 92 ? 20.125 -16.844 -0.854 1 87.88 92 LYS A N 1
ATOM 712 C CA . LYS A 1 92 ? 20.328 -17.266 0.527 1 87.88 92 LYS A CA 1
ATOM 713 C C . LYS A 1 92 ? 21.547 -16.594 1.139 1 87.88 92 LYS A C 1
ATOM 715 O O . LYS A 1 92 ? 22.438 -16.125 0.416 1 87.88 92 LYS A O 1
ATOM 720 N N . ASN A 1 93 ? 21.516 -16.516 2.486 1 89.06 93 ASN A N 1
ATOM 721 C CA . ASN A 1 93 ? 22.641 -15.914 3.191 1 89.06 93 ASN A CA 1
ATOM 722 C C . ASN A 1 93 ? 23.859 -16.828 3.184 1 89.06 93 ASN A C 1
ATOM 724 O O . ASN A 1 93 ? 24.016 -17.656 4.074 1 89.06 93 ASN A O 1
ATOM 728 N N . GLU A 1 94 ? 24.656 -16.688 2.25 1 93.25 94 GLU A N 1
ATOM 729 C CA . GLU A 1 94 ? 25.891 -17.438 2.068 1 93.25 94 GLU A CA 1
ATOM 730 C C . GLU A 1 94 ? 26.922 -16.609 1.301 1 93.25 94 GLU A C 1
ATOM 732 O O . GLU A 1 94 ? 26.719 -15.43 1.031 1 93.25 94 GLU A O 1
ATOM 737 N N . MET A 1 95 ? 28.062 -17.188 1.059 1 97.38 95 MET A N 1
ATOM 738 C CA . MET A 1 95 ? 29.094 -16.547 0.258 1 97.38 95 MET A CA 1
ATOM 739 C C . MET A 1 95 ? 28.719 -16.547 -1.22 1 97.38 95 MET A C 1
ATOM 741 O O . MET A 1 95 ? 28.203 -17.547 -1.735 1 97.38 95 MET A O 1
ATOM 745 N N . ILE A 1 96 ? 28.953 -15.461 -1.854 1 97.75 96 ILE A N 1
ATOM 746 C CA . ILE A 1 96 ? 28.625 -15.281 -3.264 1 97.75 96 ILE A CA 1
ATOM 747 C C . ILE A 1 96 ? 29.906 -15.031 -4.059 1 97.75 96 ILE A C 1
ATOM 749 O O . ILE A 1 96 ? 30.734 -14.203 -3.672 1 97.75 96 ILE A O 1
ATOM 753 N N . THR A 1 97 ? 30.094 -15.734 -5.117 1 97.81 97 THR A N 1
ATOM 754 C CA . THR A 1 97 ? 31.219 -15.508 -6.027 1 97.81 97 THR A CA 1
ATOM 755 C C . THR A 1 97 ? 30.797 -14.625 -7.195 1 97.81 97 THR A C 1
ATOM 757 O O . THR A 1 97 ? 29.812 -14.914 -7.883 1 97.81 97 THR A O 1
ATOM 760 N N . LEU A 1 98 ? 31.453 -13.562 -7.383 1 97.81 98 LEU A N 1
ATOM 761 C CA . LEU A 1 98 ? 31.312 -12.703 -8.555 1 97.81 98 LEU A CA 1
ATOM 762 C C . LEU A 1 98 ? 32.562 -12.773 -9.43 1 97.81 98 LEU A C 1
ATOM 764 O O . LEU A 1 98 ? 33.656 -12.453 -8.984 1 97.81 98 LEU A O 1
ATOM 768 N N . GLU A 1 99 ? 32.312 -13.195 -10.641 1 97.19 99 GLU A N 1
ATOM 769 C CA . GLU A 1 99 ? 33.469 -13.383 -11.539 1 97.19 99 GLU A CA 1
ATOM 770 C C . GLU A 1 99 ? 33.156 -12.836 -12.93 1 97.19 99 GLU A C 1
ATOM 772 O O . GLU A 1 99 ? 32.188 -13.242 -13.562 1 97.19 99 GLU A O 1
ATOM 777 N N . LYS A 1 100 ? 33.938 -11.945 -13.328 1 96.19 100 LYS A N 1
ATOM 778 C CA . LYS A 1 100 ? 33.844 -11.477 -14.703 1 96.19 100 LYS A CA 1
ATOM 779 C C . LYS A 1 100 ? 34.281 -12.547 -15.688 1 96.19 100 LYS A C 1
ATOM 781 O O . LYS A 1 100 ? 35.438 -12.984 -15.648 1 96.19 100 LYS A O 1
ATOM 786 N N . VAL A 1 101 ? 33.406 -13 -16.562 1 90.81 101 VAL A N 1
ATOM 787 C CA . VAL A 1 101 ? 33.688 -14.07 -17.516 1 90.81 101 VAL A CA 1
ATOM 788 C C . VAL A 1 101 ? 34.281 -13.492 -18.797 1 90.81 101 VAL A C 1
ATOM 790 O O . VAL A 1 101 ? 35.219 -14.078 -19.375 1 90.81 101 VAL A O 1
ATOM 793 N N . ASP A 1 102 ? 33.719 -12.461 -19.234 1 89.5 102 ASP A N 1
ATOM 794 C CA . ASP A 1 102 ? 34.219 -11.703 -20.391 1 89.5 102 ASP A CA 1
ATOM 795 C C . ASP A 1 102 ? 33.781 -10.242 -20.312 1 89.5 102 ASP A C 1
ATOM 797 O O . ASP A 1 102 ? 33.438 -9.75 -19.25 1 89.5 102 ASP A O 1
ATOM 801 N N . ASN A 1 103 ? 33.938 -9.539 -21.406 1 88.56 103 ASN A N 1
ATOM 802 C CA . ASN A 1 103 ? 33.719 -8.094 -21.391 1 88.56 103 ASN A CA 1
ATOM 803 C C . ASN A 1 103 ? 32.25 -7.746 -21.312 1 88.56 103 ASN A C 1
ATOM 805 O O . ASN A 1 103 ? 31.891 -6.578 -21.125 1 88.56 103 ASN A O 1
ATOM 809 N N . SER A 1 104 ? 31.406 -8.758 -21.25 1 93.12 104 SER A N 1
ATOM 810 C CA . SER A 1 104 ? 29.984 -8.422 -21.344 1 93.12 104 SER A CA 1
ATOM 811 C C . SER A 1 104 ? 29.172 -9.172 -20.281 1 93.12 104 SER A C 1
ATOM 813 O O . SER A 1 104 ? 27.953 -9 -20.203 1 93.12 104 SER A O 1
ATOM 815 N N . VAL A 1 105 ? 29.906 -10 -19.5 1 95.31 105 VAL A N 1
ATOM 816 C CA . VAL A 1 105 ? 29.109 -10.859 -18.625 1 95.31 105 VAL A CA 1
ATOM 817 C C . VAL A 1 105 ? 29.828 -11.055 -17.297 1 95.31 105 VAL A C 1
ATOM 819 O O . VAL A 1 105 ? 31.062 -11.219 -17.266 1 95.31 105 VAL A O 1
ATOM 822 N N . ILE A 1 106 ? 29.094 -11.055 -16.234 1 96.31 106 ILE A N 1
ATOM 823 C CA . ILE A 1 106 ? 29.578 -11.438 -14.906 1 96.31 106 ILE A CA 1
ATOM 824 C C . ILE A 1 106 ? 28.812 -12.664 -14.414 1 96.31 106 ILE A C 1
ATOM 826 O O . ILE A 1 106 ? 27.594 -12.766 -14.609 1 96.31 106 ILE A O 1
ATOM 830 N N . LYS A 1 107 ? 29.531 -13.539 -13.828 1 96.81 107 LYS A N 1
ATOM 831 C CA . LYS A 1 107 ? 28.938 -14.727 -13.227 1 96.81 107 LYS A CA 1
ATOM 832 C C . LYS A 1 107 ? 28.688 -14.516 -11.734 1 96.81 107 LYS A C 1
ATOM 834 O O . LYS A 1 107 ? 29.547 -14.008 -11.016 1 96.81 107 LYS A O 1
ATOM 839 N N . VAL A 1 108 ? 27.547 -14.773 -11.297 1 96.56 108 VAL A N 1
ATOM 840 C CA . VAL A 1 108 ? 27.141 -14.781 -9.891 1 96.56 108 VAL A CA 1
ATOM 841 C C . VAL A 1 108 ? 26.859 -16.219 -9.445 1 96.56 108 VAL A C 1
ATOM 843 O O . VAL A 1 108 ? 25.922 -16.844 -9.953 1 96.56 108 VAL A O 1
ATOM 846 N N . LYS A 1 109 ? 27.594 -16.672 -8.5 1 96.12 109 LYS A N 1
ATOM 847 C CA . LYS A 1 109 ? 27.5 -18.094 -8.18 1 96.12 109 LYS A CA 1
ATOM 848 C C . LYS A 1 109 ? 27.438 -18.312 -6.672 1 96.12 109 LYS A C 1
ATOM 850 O O . LYS A 1 109 ? 28.156 -17.656 -5.914 1 96.12 109 LYS A O 1
ATOM 855 N N . THR A 1 110 ? 26.562 -19.094 -6.207 1 94.88 110 THR A N 1
ATOM 856 C CA . THR A 1 110 ? 26.516 -19.672 -4.871 1 94.88 110 THR A CA 1
ATOM 857 C C . THR A 1 110 ? 26.562 -21.188 -4.938 1 94.88 110 THR A C 1
ATOM 859 O O . THR A 1 110 ? 26.953 -21.766 -5.961 1 94.88 110 THR A O 1
ATOM 862 N N . SER A 1 111 ? 26.234 -21.891 -3.807 1 91.75 111 SER A N 1
ATOM 863 C CA . SER A 1 111 ? 26.266 -23.344 -3.795 1 91.75 111 SER A CA 1
ATOM 864 C C . SER A 1 111 ? 25.188 -23.938 -4.699 1 91.75 111 SER A C 1
ATOM 866 O O . SER A 1 111 ? 25.375 -24.984 -5.305 1 91.75 111 SER A O 1
ATOM 868 N N . THR A 1 112 ? 24.094 -23.219 -4.898 1 88.5 112 THR A N 1
ATOM 869 C CA . THR A 1 112 ? 22.969 -23.797 -5.605 1 88.5 112 THR A CA 1
ATOM 870 C C . THR A 1 112 ? 22.516 -22.906 -6.75 1 88.5 112 THR A C 1
ATOM 872 O O . THR A 1 112 ? 21.625 -23.266 -7.527 1 88.5 112 THR A O 1
ATOM 875 N N . PHE A 1 113 ? 23.141 -21.781 -6.859 1 91.56 113 PHE A N 1
ATOM 876 C CA . PHE A 1 113 ? 22.703 -20.766 -7.816 1 91.56 113 PHE A CA 1
ATOM 877 C C . PHE A 1 113 ? 23.844 -20.359 -8.742 1 91.56 113 PHE A C 1
ATOM 879 O O . PHE A 1 113 ? 24.969 -20.172 -8.289 1 91.56 113 PHE A O 1
ATOM 886 N N . ASP A 1 114 ? 23.578 -20.297 -10.047 1 94.75 114 ASP A N 1
ATOM 887 C CA . ASP A 1 114 ? 24.531 -19.891 -11.078 1 94.75 114 ASP A CA 1
ATOM 888 C C . ASP A 1 114 ? 23.859 -18.953 -12.094 1 94.75 114 ASP A C 1
ATOM 890 O O . ASP A 1 114 ? 22.906 -19.344 -12.758 1 94.75 114 ASP A O 1
ATOM 894 N N . SER A 1 115 ? 24.422 -17.797 -12.156 1 95.25 115 SER A N 1
ATOM 895 C CA . SER A 1 115 ? 23.797 -16.812 -13.039 1 95.25 115 SER A CA 1
ATOM 896 C C . SER A 1 115 ? 24.859 -16.047 -13.836 1 95.25 115 SER A C 1
ATOM 898 O O . SER A 1 115 ? 25.938 -15.75 -13.32 1 95.25 115 SER A O 1
ATOM 900 N N . ASN A 1 116 ? 24.562 -15.836 -15.078 1 96 116 ASN A N 1
ATOM 901 C CA . ASN A 1 116 ? 25.312 -14.906 -15.922 1 96 116 ASN A CA 1
ATOM 902 C C . ASN A 1 116 ? 24.531 -13.609 -16.141 1 96 116 ASN A C 1
ATOM 904 O O . ASN A 1 116 ? 23.422 -13.617 -16.672 1 96 116 ASN A O 1
ATOM 908 N N . ILE A 1 117 ? 25.141 -12.531 -15.766 1 95.94 117 ILE A N 1
ATOM 909 C CA . ILE A 1 117 ? 24.484 -11.234 -15.859 1 95.94 117 ILE A CA 1
ATOM 910 C C . ILE A 1 117 ? 25.234 -10.344 -16.844 1 95.94 117 ILE A C 1
ATOM 912 O O . ILE A 1 117 ? 26.453 -10.234 -16.781 1 95.94 117 ILE A O 1
ATOM 916 N N . ASN A 1 118 ? 24.484 -9.742 -17.688 1 95.5 118 ASN A N 1
ATOM 917 C CA . ASN A 1 118 ? 25.094 -8.797 -18.625 1 95.5 118 ASN A CA 1
ATOM 918 C C . ASN A 1 118 ? 25.594 -7.547 -17.906 1 95.5 118 ASN A C 1
ATOM 920 O O . ASN A 1 118 ? 24.938 -7.043 -16.984 1 95.5 118 ASN A O 1
ATOM 924 N N . ILE A 1 119 ? 26.719 -7.094 -18.297 1 95.75 119 ILE A N 1
ATOM 925 C CA . ILE A 1 119 ? 27.266 -5.887 -17.672 1 95.75 119 ILE A CA 1
ATOM 926 C C . ILE A 1 119 ? 27.359 -4.773 -18.719 1 95.75 119 ILE A C 1
ATOM 928 O O . ILE A 1 119 ? 27.328 -5.035 -19.922 1 95.75 119 ILE A O 1
ATOM 932 N N . MET A 1 120 ? 27.391 -3.588 -18.312 1 93.81 120 MET A N 1
ATOM 933 C CA . MET A 1 120 ? 27.5 -2.393 -19.156 1 93.81 120 MET A CA 1
ATOM 934 C C . MET A 1 120 ? 28.953 -2.002 -19.375 1 93.81 120 MET A C 1
ATOM 936 O O . MET A 1 120 ? 29.859 -2.582 -18.766 1 93.81 120 MET A O 1
ATOM 940 N N . ASP A 1 121 ? 29.156 -1.031 -20.281 1 93.5 121 ASP A N 1
ATOM 941 C CA . ASP A 1 121 ? 30.5 -0.53 -20.562 1 93.5 121 ASP A CA 1
ATOM 942 C C . ASP A 1 121 ? 30.969 0.395 -19.438 1 93.5 121 ASP A C 1
ATOM 944 O O . ASP A 1 121 ? 30.516 1.535 -19.328 1 93.5 121 ASP A O 1
ATOM 948 N N . GLU A 1 122 ? 31.844 -0.12 -18.688 1 93.19 122 GLU A N 1
ATOM 949 C CA . GLU A 1 122 ? 32.312 0.619 -17.516 1 93.19 122 GLU A CA 1
ATOM 950 C C . GLU A 1 122 ? 33.094 1.853 -17.922 1 93.19 122 GLU A C 1
ATOM 952 O O . GLU A 1 122 ? 33.281 2.779 -17.125 1 93.19 122 GLU A O 1
ATOM 957 N N . GLU A 1 123 ? 33.625 1.894 -19.094 1 92.75 123 GLU A N 1
ATOM 958 C CA . GLU A 1 123 ? 34.406 3.021 -19.562 1 92.75 123 GLU A CA 1
ATOM 959 C C . GLU A 1 123 ? 33.562 4.27 -19.734 1 92.75 123 GLU A C 1
ATOM 961 O O . GLU A 1 123 ? 34.062 5.391 -19.75 1 92.75 123 GLU A O 1
ATOM 966 N N . GLN A 1 124 ? 32.312 4.027 -19.875 1 91.56 124 GLN A N 1
ATOM 967 C CA . GLN A 1 124 ? 31.391 5.141 -20.109 1 91.56 124 GLN A CA 1
ATOM 968 C C . GLN A 1 124 ? 30.969 5.801 -18.812 1 91.56 124 GLN A C 1
ATOM 970 O O . GLN A 1 124 ? 30.375 6.875 -18.812 1 91.56 124 GLN A O 1
ATOM 975 N N . TYR A 1 125 ? 31.25 5.129 -17.781 1 93.31 125 TYR A N 1
ATOM 976 C CA . TYR A 1 125 ? 30.844 5.703 -16.5 1 93.31 125 TYR A CA 1
ATOM 977 C C . TYR A 1 125 ? 31.719 6.902 -16.141 1 93.31 125 TYR A C 1
ATOM 979 O O . TYR A 1 125 ? 32.938 6.836 -16.234 1 93.31 125 TYR A O 1
ATOM 987 N N . PRO A 1 126 ? 31.156 7.969 -15.742 1 92.25 126 PRO A N 1
ATOM 988 C CA . PRO A 1 126 ? 31.938 9.172 -15.461 1 92.25 126 PRO A CA 1
ATOM 989 C C . PRO A 1 126 ? 32.844 9.031 -14.234 1 92.25 126 PRO A C 1
ATOM 991 O O . PRO A 1 126 ? 32.531 8.25 -13.328 1 92.25 126 PRO A O 1
ATOM 994 N N . ASN A 1 127 ? 33.875 9.742 -14.32 1 91.81 127 ASN A N 1
ATOM 995 C CA . ASN A 1 127 ? 34.719 9.844 -13.125 1 91.81 127 ASN A CA 1
ATOM 996 C C . ASN A 1 127 ? 34.094 10.797 -12.102 1 91.81 127 ASN A C 1
ATOM 998 O O . ASN A 1 127 ? 33.906 11.984 -12.383 1 91.81 127 ASN A O 1
ATOM 1002 N N . ILE A 1 128 ? 33.781 10.289 -11.023 1 92.38 128 ILE A N 1
ATOM 1003 C CA . ILE A 1 128 ? 33.188 11.086 -9.969 1 92.38 128 ILE A CA 1
ATOM 1004 C C . ILE A 1 128 ? 34.188 11.359 -8.867 1 92.38 128 ILE A C 1
ATOM 1006 O O . ILE A 1 128 ? 34.844 10.438 -8.383 1 92.38 128 ILE A O 1
ATOM 1010 N N . ASN A 1 129 ? 34.312 12.523 -8.531 1 89.75 129 ASN A N 1
ATOM 1011 C CA . ASN A 1 129 ? 35.281 12.953 -7.52 1 89.75 129 ASN A CA 1
ATOM 1012 C C . ASN A 1 129 ? 34.656 12.984 -6.129 1 89.75 129 ASN A C 1
ATOM 1014 O O . ASN A 1 129 ? 33.656 13.688 -5.906 1 89.75 129 ASN A O 1
ATOM 1018 N N . PHE A 1 130 ? 35.281 12.242 -5.242 1 93.56 130 PHE A N 1
ATOM 1019 C CA . PHE A 1 130 ? 34.781 12.203 -3.869 1 93.56 130 PHE A CA 1
ATOM 1020 C C . PHE A 1 130 ? 35.781 12.844 -2.918 1 93.56 130 PHE A C 1
ATOM 1022 O O . PHE A 1 130 ? 35.688 12.672 -1.701 1 93.56 130 PHE A O 1
ATOM 1029 N N . SER A 1 131 ? 36.719 13.547 -3.41 1 92.81 131 SER A N 1
ATOM 1030 C CA . SER A 1 131 ? 37.719 14.18 -2.562 1 92.81 131 SER A CA 1
ATOM 1031 C C . SER A 1 131 ? 37.125 15.344 -1.777 1 92.81 131 SER A C 1
ATOM 1033 O O . SER A 1 131 ? 36.312 16.109 -2.305 1 92.81 131 SER A O 1
ATOM 1035 N N . TYR A 1 132 ? 37.531 15.43 -0.598 1 93.56 132 TYR A N 1
ATOM 1036 C CA . TYR A 1 132 ? 37.031 16.516 0.254 1 93.56 132 TYR A CA 1
ATOM 1037 C C . TYR A 1 132 ? 38.156 17.109 1.081 1 93.56 132 TYR A C 1
ATOM 1039 O O . TYR A 1 132 ? 37.938 17.781 2.084 1 93.56 132 TYR A O 1
ATOM 1047 N N . ASN A 1 133 ? 39.344 16.844 0.541 1 90.94 133 ASN A N 1
ATOM 1048 C CA . ASN A 1 133 ? 40.5 17.375 1.257 1 90.94 133 ASN A CA 1
ATOM 1049 C C . ASN A 1 133 ? 40.438 18.891 1.34 1 90.94 133 ASN A C 1
ATOM 1051 O O . ASN A 1 133 ? 40.188 19.578 0.339 1 90.94 133 ASN A O 1
ATOM 1055 N N . ASP A 1 134 ? 40.562 19.5 2.457 1 93 134 ASP A N 1
ATOM 1056 C CA . ASP A 1 134 ? 40.656 20.938 2.707 1 93 134 ASP A CA 1
ATOM 1057 C C . ASP A 1 134 ? 39.281 21.578 2.719 1 93 134 ASP A C 1
ATOM 1059 O O . ASP A 1 134 ? 39.156 22.797 2.564 1 93 134 ASP A O 1
ATOM 1063 N N . TRP A 1 135 ? 38.281 20.781 2.592 1 96.06 135 TRP A N 1
ATOM 1064 C CA . TRP A 1 135 ? 36.938 21.344 2.691 1 96.06 135 TRP A CA 1
ATOM 1065 C C . TRP A 1 135 ? 36.625 21.734 4.133 1 96.06 135 TRP A C 1
ATOM 1067 O O . TRP A 1 135 ? 37.281 21.25 5.066 1 96.06 135 TRP A O 1
ATOM 1077 N N . ASN A 1 136 ? 35.688 22.656 4.258 1 94.75 136 ASN A N 1
ATOM 1078 C CA . ASN A 1 136 ? 35.219 23.031 5.586 1 94.75 136 ASN A CA 1
ATOM 1079 C C . ASN A 1 136 ? 34.406 21.891 6.219 1 94.75 136 ASN A C 1
ATOM 1081 O O . ASN A 1 136 ? 33.469 21.391 5.621 1 94.75 136 ASN A O 1
ATOM 1085 N N . GLN A 1 137 ? 34.812 21.5 7.391 1 93.44 137 GLN A N 1
ATOM 1086 C CA . GLN A 1 137 ? 34.125 20.422 8.078 1 93.44 137 GLN A CA 1
ATOM 1087 C C . GLN A 1 137 ? 33 20.969 8.961 1 93.44 137 GLN A C 1
ATOM 1089 O O . GLN A 1 137 ? 33.219 21.922 9.703 1 93.44 137 GLN A O 1
ATOM 1094 N N . LEU A 1 138 ? 31.875 20.391 8.82 1 90.25 138 LEU A N 1
ATOM 1095 C CA . LEU A 1 138 ? 30.719 20.703 9.648 1 90.25 138 LEU A CA 1
ATOM 1096 C C . LEU A 1 138 ? 30.328 19.516 10.516 1 90.25 138 LEU A C 1
ATOM 1098 O O . LEU A 1 138 ? 30.688 18.375 10.219 1 90.25 138 LEU A O 1
ATOM 1102 N N . SER A 1 139 ? 29.672 19.797 11.555 1 83.69 139 SER A N 1
ATOM 1103 C CA . SER A 1 139 ? 29.234 18.703 12.43 1 83.69 139 SER A CA 1
ATOM 1104 C C . SER A 1 139 ? 27.781 18.875 12.844 1 83.69 139 SER A C 1
ATOM 1106 O O . SER A 1 139 ? 27.375 19.953 13.281 1 83.69 139 SER A O 1
ATOM 1108 N N . ILE A 1 140 ? 27 17.875 12.648 1 87 140 ILE A N 1
ATOM 1109 C CA . ILE A 1 140 ? 25.641 17.766 13.148 1 87 140 ILE A CA 1
ATOM 1110 C C . ILE A 1 140 ? 25.438 16.406 13.812 1 87 140 ILE A C 1
ATOM 1112 O O . ILE A 1 140 ? 25.734 15.375 13.227 1 87 140 ILE A O 1
ATOM 1116 N N . SER A 1 141 ? 25 16.438 15.039 1 87 141 SER A N 1
ATOM 1117 C CA . SER A 1 141 ? 24.734 15.172 15.727 1 87 141 SER A CA 1
ATOM 1118 C C . SER A 1 141 ? 23.672 14.359 14.977 1 87 141 SER A C 1
ATOM 1120 O O . SER A 1 141 ? 22.672 14.898 14.531 1 87 141 SER A O 1
ATOM 1122 N N . PRO A 1 142 ? 23.906 12.992 14.852 1 89.56 142 PRO A N 1
ATOM 1123 C CA . PRO A 1 142 ? 22.922 12.141 14.188 1 89.56 142 PRO A CA 1
ATOM 1124 C C . PRO A 1 142 ? 21.562 12.18 14.867 1 89.56 142 PRO A C 1
ATOM 1126 O O . PRO A 1 142 ? 20.531 12.094 14.195 1 89.56 142 PRO A O 1
ATOM 1129 N N . ILE A 1 143 ? 21.531 12.312 16.141 1 89.5 143 ILE A N 1
ATOM 1130 C CA . ILE A 1 143 ? 20.281 12.367 16.891 1 89.5 143 ILE A CA 1
ATOM 1131 C C . ILE A 1 143 ? 19.516 13.641 16.531 1 89.5 143 ILE A C 1
ATOM 1133 O O . ILE A 1 143 ? 18.328 13.594 16.25 1 89.5 143 ILE A O 1
ATOM 1137 N N . VAL A 1 144 ? 20.281 14.734 16.5 1 88.31 144 VAL A N 1
ATOM 1138 C CA . VAL A 1 144 ? 19.688 16.016 16.141 1 88.31 144 VAL A CA 1
ATOM 1139 C C . VAL A 1 144 ? 19.188 15.977 14.703 1 88.31 144 VAL A C 1
ATOM 1141 O O . VAL A 1 144 ? 18.078 16.422 14.406 1 88.31 144 VAL A O 1
ATOM 1144 N N . PHE A 1 145 ? 20.016 15.398 13.867 1 90.81 145 PHE A N 1
ATOM 1145 C CA . PHE A 1 145 ? 19.672 15.305 12.453 1 90.81 145 PHE A CA 1
ATOM 1146 C C . PHE A 1 145 ? 18.391 14.523 12.258 1 90.81 145 PHE A C 1
ATOM 1148 O O . PHE A 1 145 ? 17.438 15.023 11.648 1 90.81 145 PHE A O 1
ATOM 1155 N N . LYS A 1 146 ? 18.281 13.367 12.773 1 92.69 146 LYS A N 1
ATOM 1156 C CA . LYS A 1 146 ? 17.125 12.492 12.602 1 92.69 146 LYS A CA 1
ATOM 1157 C C . LYS A 1 146 ? 15.875 13.094 13.234 1 92.69 146 LYS A C 1
ATOM 1159 O O . LYS A 1 146 ? 14.805 13.102 12.625 1 92.69 146 LYS A O 1
ATOM 1164 N N . LYS A 1 147 ? 16 13.594 14.469 1 91.19 147 LYS A N 1
ATOM 1165 C CA . LYS A 1 147 ? 14.867 14.18 15.164 1 91.19 147 LYS A CA 1
ATOM 1166 C C . LYS A 1 147 ? 14.32 15.391 14.414 1 91.19 147 LYS A C 1
ATOM 1168 O O . LYS A 1 147 ? 13.109 15.516 14.227 1 91.19 147 LYS A O 1
ATOM 1173 N N . SER A 1 148 ? 15.242 16.188 13.977 1 90.56 148 SER A N 1
ATOM 1174 C CA . SER A 1 148 ? 14.82 17.406 13.289 1 90.56 148 SER A CA 1
ATOM 1175 C C . SER A 1 148 ? 14.086 17.078 12 1 90.56 148 SER A C 1
ATOM 1177 O O . SER A 1 148 ? 13.039 17.672 11.703 1 90.56 148 SER A O 1
ATOM 1179 N N . ILE A 1 149 ? 14.633 16.172 11.273 1 94.38 149 ILE A N 1
ATOM 1180 C CA . ILE A 1 149 ? 14.047 15.836 9.977 1 94.38 149 ILE A CA 1
ATOM 1181 C C . ILE A 1 149 ? 12.648 15.266 10.172 1 94.38 149 ILE A C 1
ATOM 1183 O O . ILE A 1 149 ? 11.719 15.617 9.445 1 94.38 149 ILE A O 1
ATOM 1187 N N . SER A 1 150 ? 12.453 14.422 11.125 1 95.31 150 SER A N 1
ATOM 1188 C CA . SER A 1 150 ? 11.148 13.82 11.391 1 95.31 150 SER A CA 1
ATOM 1189 C C . SER A 1 150 ? 10.109 14.891 11.734 1 95.31 150 SER A C 1
ATOM 1191 O O . SER A 1 150 ? 8.914 14.688 11.523 1 95.31 150 SER A O 1
ATOM 1193 N N . LYS A 1 151 ? 10.547 16.016 12.211 1 96.69 151 LYS A N 1
ATOM 1194 C CA . LYS A 1 151 ? 9.641 17.062 12.68 1 96.69 151 LYS A CA 1
ATOM 1195 C C . LYS A 1 151 ? 9.328 18.062 11.57 1 96.69 151 LYS A C 1
ATOM 1197 O O . LYS A 1 151 ? 8.219 18.594 11.5 1 96.69 151 LYS A O 1
ATOM 1202 N N . VAL A 1 152 ? 10.305 18.25 10.641 1 97.5 152 VAL A N 1
ATOM 1203 C CA . VAL A 1 152 ? 10.125 19.438 9.812 1 97.5 152 VAL A CA 1
ATOM 1204 C C . VAL A 1 152 ? 9.914 19.016 8.359 1 97.5 152 VAL A C 1
ATOM 1206 O O . VAL A 1 152 ? 9.445 19.828 7.543 1 97.5 152 VAL A O 1
ATOM 1209 N N . LYS A 1 153 ? 10.211 17.828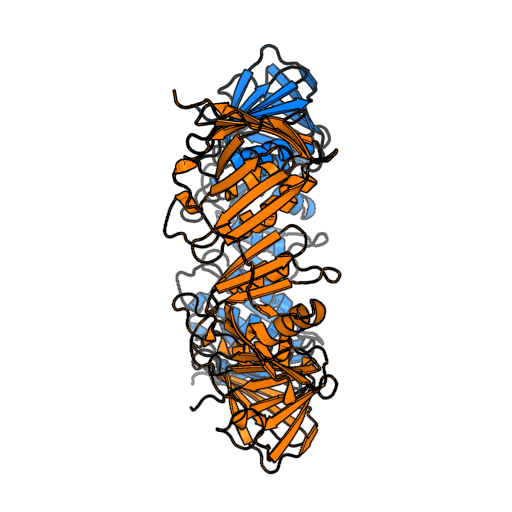 7.977 1 95.94 153 LYS A N 1
ATOM 1210 C CA . LYS A 1 153 ? 10.289 17.406 6.578 1 95.94 153 LYS A CA 1
ATOM 1211 C C . LYS A 1 153 ? 8.945 17.594 5.875 1 95.94 153 LYS A C 1
ATOM 1213 O O . LYS A 1 153 ? 8.898 17.797 4.664 1 95.94 153 LYS A O 1
ATOM 1218 N N . TYR A 1 154 ? 7.863 17.594 6.578 1 94.62 154 TYR A N 1
ATOM 1219 C CA . TYR A 1 154 ? 6.531 17.609 5.988 1 94.62 154 TYR A CA 1
ATOM 1220 C C . TYR A 1 154 ? 6.133 19.031 5.602 1 94.62 154 TYR A C 1
ATOM 1222 O O . TYR A 1 154 ? 5.102 19.234 4.957 1 94.62 154 TYR A O 1
ATOM 1230 N N . ALA A 1 155 ? 6.941 19.969 5.906 1 96.75 155 ALA A N 1
ATOM 1231 C CA . ALA A 1 155 ? 6.586 21.375 5.652 1 96.75 155 ALA A CA 1
ATOM 1232 C C . ALA A 1 155 ? 7.234 21.875 4.367 1 96.75 155 ALA A C 1
ATOM 1234 O O . ALA A 1 155 ? 6.98 23 3.938 1 96.75 155 ALA A O 1
ATOM 1235 N N . VAL A 1 156 ? 8.047 21.016 3.748 1 96.06 156 VAL A N 1
ATOM 1236 C CA . VAL A 1 156 ? 8.742 21.438 2.535 1 96.06 156 VAL A CA 1
ATOM 1237 C C . VAL A 1 156 ? 7.77 21.453 1.359 1 96.06 156 VAL A C 1
ATOM 1239 O O . VAL A 1 156 ? 6.688 20.859 1.434 1 96.06 156 VAL A O 1
ATOM 1242 N N . ASN A 1 157 ? 8.164 22.172 0.352 1 93.19 157 ASN A N 1
ATOM 1243 C CA . ASN A 1 157 ? 7.449 22.094 -0.916 1 93.19 157 ASN A CA 1
ATOM 1244 C C . ASN A 1 157 ? 7.684 20.75 -1.609 1 93.19 157 ASN A C 1
ATOM 1246 O O . ASN A 1 157 ? 8.805 20.438 -2.008 1 93.19 157 ASN A O 1
ATOM 1250 N N . ASN A 1 158 ? 6.676 19.984 -1.804 1 84.25 158 ASN A N 1
ATOM 1251 C CA . ASN A 1 158 ? 6.824 18.625 -2.299 1 84.25 158 ASN A CA 1
ATOM 1252 C C . ASN A 1 158 ? 6.66 18.562 -3.814 1 84.25 158 ASN A C 1
ATOM 1254 O O . ASN A 1 158 ? 6.629 17.469 -4.395 1 84.25 158 ASN A O 1
ATOM 1258 N N . ASN A 1 159 ? 6.527 19.719 -4.387 1 79.38 159 ASN A N 1
ATOM 1259 C CA . ASN A 1 159 ? 6.465 19.688 -5.844 1 79.38 159 ASN A CA 1
ATOM 1260 C C . ASN A 1 159 ? 7.75 19.141 -6.453 1 79.38 159 ASN A C 1
ATOM 1262 O O . ASN A 1 159 ? 8.789 19.797 -6.426 1 79.38 159 ASN A O 1
ATOM 1266 N N . LYS A 1 160 ? 7.723 17.953 -6.922 1 69.5 160 LYS A N 1
ATOM 1267 C CA . LYS A 1 160 ? 8.906 17.234 -7.402 1 69.5 160 LYS A CA 1
ATOM 1268 C C . LYS A 1 160 ? 9.336 17.766 -8.773 1 69.5 160 LYS A C 1
ATOM 1270 O O . LYS A 1 160 ? 10.469 17.531 -9.195 1 69.5 160 LYS A O 1
ATOM 1275 N N . GLU A 1 161 ? 8.523 18.516 -9.5 1 71.38 161 GLU A N 1
ATOM 1276 C CA . GLU A 1 161 ? 8.828 18.938 -10.867 1 71.38 161 GLU A CA 1
ATOM 1277 C C . GLU A 1 161 ? 9.789 20.125 -10.875 1 71.38 161 GLU A C 1
ATOM 1279 O O . GLU A 1 161 ? 10.578 20.281 -11.805 1 71.38 161 GLU A O 1
ATOM 1284 N N . LYS A 1 162 ? 9.727 20.969 -9.914 1 77.94 162 LYS A N 1
ATOM 1285 C CA . LYS A 1 162 ? 10.594 22.141 -9.883 1 77.94 162 LYS A CA 1
ATOM 1286 C C . LYS A 1 162 ? 11.258 22.297 -8.516 1 77.94 162 LYS A C 1
ATOM 1288 O O . LYS A 1 162 ? 10.609 22.672 -7.539 1 77.94 162 LYS A O 1
ATOM 1293 N N . ILE A 1 163 ? 12.562 21.969 -8.648 1 81.25 163 ILE A N 1
ATOM 1294 C CA . ILE A 1 163 ? 13.32 22.141 -7.414 1 81.25 163 ILE A CA 1
ATOM 1295 C C . ILE A 1 163 ? 13.609 23.609 -7.184 1 81.25 163 ILE A C 1
ATOM 1297 O O . ILE A 1 163 ? 14.133 24.297 -8.07 1 81.25 163 ILE A O 1
ATOM 1301 N N . ASN A 1 164 ? 13.141 24.125 -6.062 1 90 164 ASN A N 1
ATOM 1302 C CA . ASN A 1 164 ? 13.477 25.469 -5.625 1 90 164 ASN A CA 1
ATOM 1303 C C . ASN A 1 164 ? 13.992 25.484 -4.191 1 90 164 ASN A C 1
ATOM 1305 O O . ASN A 1 164 ? 14.156 24.438 -3.574 1 90 164 ASN A O 1
ATOM 1309 N N . ILE A 1 165 ? 14.312 26.578 -3.729 1 94.5 165 ILE A N 1
ATOM 1310 C CA . ILE A 1 165 ? 14.969 26.719 -2.432 1 94.5 165 ILE A CA 1
ATOM 1311 C C . ILE A 1 165 ? 14.062 26.172 -1.336 1 94.5 165 ILE A C 1
ATOM 1313 O O . ILE A 1 165 ? 14.547 25.625 -0.338 1 94.5 165 ILE A O 1
ATOM 1317 N N . MET A 1 166 ? 12.742 26.125 -1.604 1 94.81 166 MET A N 1
ATOM 1318 C CA . MET A 1 166 ? 11.789 25.688 -0.589 1 94.81 166 MET A CA 1
ATOM 1319 C C . MET A 1 166 ? 11.547 24.188 -0.682 1 94.81 166 MET A C 1
ATOM 1321 O O . MET A 1 166 ? 10.789 23.625 0.111 1 94.81 166 MET A O 1
ATOM 1325 N N . SER A 1 167 ? 12.211 23.609 -1.602 1 94.19 167 SER A N 1
ATOM 1326 C CA . SER A 1 167 ? 12.164 22.156 -1.708 1 94.19 167 SER A CA 1
ATOM 1327 C C . SER A 1 167 ? 13.133 21.5 -0.728 1 94.19 167 SER A C 1
ATOM 1329 O O . SER A 1 167 ? 13.117 20.266 -0.559 1 94.19 167 SER A O 1
ATOM 1331 N N . GLY A 1 168 ? 13.914 22.281 -0.105 1 96.62 168 GLY A N 1
ATOM 1332 C CA . GLY A 1 168 ? 14.914 21.766 0.817 1 96.62 168 GLY A CA 1
ATOM 1333 C C . GLY A 1 168 ? 14.68 22.188 2.254 1 96.62 168 GLY A C 1
ATOM 1334 O O . GLY A 1 168 ? 13.773 22.984 2.529 1 96.62 168 GLY A O 1
ATOM 1335 N N . ILE A 1 169 ? 15.383 21.594 3.129 1 97.38 169 ILE A N 1
ATOM 1336 C CA . ILE A 1 169 ? 15.391 21.938 4.547 1 97.38 169 ILE A CA 1
ATOM 1337 C C . ILE A 1 169 ? 16.625 22.766 4.871 1 97.38 169 ILE A C 1
ATOM 1339 O O . ILE A 1 169 ? 17.734 22.422 4.488 1 97.38 169 ILE A O 1
ATOM 1343 N N . CYS A 1 170 ? 16.484 23.844 5.574 1 97.12 170 CYS A N 1
ATOM 1344 C CA . CYS A 1 170 ? 17.562 24.766 5.898 1 97.12 170 CYS A CA 1
ATOM 1345 C C . CYS A 1 170 ? 18.141 24.469 7.27 1 97.12 170 CYS A C 1
ATOM 1347 O O . CYS A 1 170 ? 17.422 24.391 8.266 1 97.12 170 CYS A O 1
ATOM 1349 N N . PHE A 1 171 ? 19.391 24.25 7.262 1 95 171 PHE A N 1
ATOM 1350 C CA . PHE A 1 171 ? 20.188 24.172 8.484 1 95 171 PHE A CA 1
ATOM 1351 C C . PHE A 1 171 ? 20.984 25.438 8.711 1 95 171 PHE A C 1
ATOM 1353 O O . PHE A 1 171 ? 21.859 25.781 7.914 1 95 171 PHE A O 1
ATOM 1360 N N . ASN A 1 172 ? 20.656 26.094 9.758 1 94.12 172 ASN A N 1
ATOM 1361 C CA . ASN A 1 172 ? 21.297 27.375 10.047 1 94.12 172 ASN A CA 1
ATOM 1362 C C . ASN A 1 172 ? 21.953 27.375 11.43 1 94.12 172 ASN A C 1
ATOM 1364 O O . ASN A 1 172 ? 21.25 27.422 12.445 1 94.12 172 ASN A O 1
ATOM 1368 N N . SER A 1 173 ? 23.266 27.297 11.469 1 93 173 SER A N 1
ATOM 1369 C CA . SER A 1 173 ? 24.016 27.344 12.719 1 93 173 SER A CA 1
ATOM 1370 C C . SER A 1 173 ? 24.562 28.75 12.977 1 93 173 SER A C 1
ATOM 1372 O O . SER A 1 173 ? 25.25 29.328 12.125 1 93 173 SER A O 1
ATOM 1374 N N . ILE A 1 174 ? 24.172 29.25 14.086 1 89.88 174 ILE A N 1
ATOM 1375 C CA . ILE A 1 174 ? 24.625 30.562 14.516 1 89.88 174 ILE A CA 1
ATOM 1376 C C . ILE A 1 174 ? 25.469 30.438 15.789 1 89.88 174 ILE A C 1
ATOM 1378 O O . ILE A 1 174 ? 24.922 30.297 16.875 1 89.88 174 ILE A O 1
ATOM 1382 N N . SER A 1 175 ? 26.766 30.594 15.648 1 89.19 175 SER A N 1
ATOM 1383 C CA . SER A 1 175 ? 27.688 30.344 16.75 1 89.19 175 SER A CA 1
ATOM 1384 C C . SER A 1 175 ? 27.484 31.344 17.875 1 89.19 175 SER A C 1
ATOM 1386 O O . SER A 1 175 ? 27.531 30.969 19.062 1 89.19 175 SER A O 1
ATOM 1388 N N . SER A 1 176 ? 27.266 32.562 17.5 1 89.25 176 SER A N 1
ATOM 1389 C CA . SER A 1 176 ? 27.125 33.625 18.5 1 89.25 176 SER A CA 1
ATOM 1390 C C . SER A 1 176 ? 25.922 33.375 19.406 1 89.25 176 SER A C 1
ATOM 1392 O O . SER A 1 176 ? 25.906 33.812 20.562 1 89.25 176 SER A O 1
ATOM 1394 N N . GLU A 1 177 ? 25.031 32.562 18.906 1 88.19 177 GLU A N 1
ATOM 1395 C CA . GLU A 1 177 ? 23.812 32.281 19.656 1 88.19 177 GLU A CA 1
ATOM 1396 C C . GLU A 1 177 ? 23.812 30.859 20.188 1 88.19 177 GLU A C 1
ATOM 1398 O O . GLU A 1 177 ? 22.875 30.453 20.891 1 88.19 177 GLU A O 1
ATOM 1403 N N . LYS A 1 178 ? 24.812 30.125 19.844 1 90.56 178 LYS A N 1
ATOM 1404 C CA . LYS A 1 178 ? 24.906 28.703 20.219 1 90.56 178 LYS A CA 1
ATOM 1405 C C . LYS A 1 178 ? 23.625 27.969 19.859 1 90.56 178 LYS A C 1
ATOM 1407 O O . LYS A 1 178 ? 23.062 27.25 20.672 1 90.56 178 LYS A O 1
ATOM 1412 N N . THR A 1 179 ? 23.234 28.234 18.594 1 91.19 179 THR A N 1
ATOM 1413 C CA . THR A 1 179 ? 21.938 27.672 18.188 1 91.19 179 THR A CA 1
ATOM 1414 C C . THR A 1 179 ? 22.031 27.094 16.781 1 91.19 179 THR A C 1
ATOM 1416 O O . THR A 1 179 ? 22.703 27.641 15.914 1 91.19 179 THR A O 1
ATOM 1419 N N . LEU A 1 180 ? 21.484 25.969 16.594 1 93.62 180 LEU A N 1
ATOM 1420 C CA . LEU A 1 180 ? 21.203 25.375 15.297 1 93.62 180 LEU A CA 1
ATOM 1421 C C . LEU A 1 180 ? 19.719 25.359 15 1 93.62 180 LEU A C 1
ATOM 1423 O O . LEU A 1 180 ? 18.938 24.734 15.719 1 93.62 180 LEU A O 1
ATOM 1427 N N . GLU A 1 181 ? 19.328 26.062 13.992 1 94.25 181 GLU A N 1
ATOM 1428 C CA . GLU A 1 181 ? 17.938 26.125 13.578 1 94.25 181 GLU A CA 1
ATOM 1429 C C . GLU A 1 181 ? 17.688 25.281 12.336 1 94.25 181 GLU A C 1
ATOM 1431 O O . GLU A 1 181 ? 18.422 25.375 11.352 1 94.25 181 GLU A O 1
ATOM 1436 N N . ILE A 1 182 ? 16.766 24.5 12.406 1 96.06 182 ILE A N 1
ATOM 1437 C CA . ILE A 1 182 ? 16.312 23.719 11.258 1 96.06 182 ILE A CA 1
ATOM 1438 C C . ILE A 1 182 ? 14.938 24.219 10.812 1 96.06 182 ILE A C 1
ATOM 1440 O O . ILE A 1 182 ? 13.992 24.234 11.602 1 96.06 182 ILE A O 1
ATOM 1444 N N . ILE A 1 183 ? 14.828 24.578 9.523 1 96.94 183 ILE A N 1
ATOM 1445 C CA . ILE A 1 183 ? 13.602 25.203 9.039 1 96.94 183 ILE A CA 1
ATOM 1446 C C . ILE A 1 183 ? 13.156 24.531 7.746 1 96.94 183 ILE A C 1
ATOM 1448 O O . ILE A 1 183 ? 13.977 24.266 6.867 1 96.94 183 ILE A O 1
ATOM 1452 N N . ALA A 1 184 ? 11.93 24.219 7.613 1 97.5 184 ALA A N 1
ATOM 1453 C CA . ALA A 1 184 ? 11.289 23.812 6.371 1 97.5 184 ALA A CA 1
ATOM 1454 C C . ALA A 1 184 ? 10.008 24.609 6.121 1 97.5 184 ALA A C 1
ATOM 1456 O O . ALA A 1 184 ? 9.25 24.875 7.055 1 97.5 184 ALA A O 1
ATOM 1457 N N . THR A 1 185 ? 9.805 25.016 4.891 1 96.75 185 THR A N 1
ATOM 1458 C CA . THR A 1 185 ? 8.594 25.766 4.566 1 96.75 185 THR A CA 1
ATOM 1459 C C . THR A 1 185 ? 8.273 25.641 3.08 1 96.75 185 THR A C 1
ATOM 1461 O O . THR A 1 185 ? 9.164 25.422 2.26 1 96.75 185 THR A O 1
ATOM 1464 N N . ASP A 1 186 ? 7.016 25.688 2.76 1 94.81 186 ASP A N 1
ATOM 1465 C CA . ASP A 1 186 ? 6.59 25.781 1.366 1 94.81 186 ASP A CA 1
ATOM 1466 C C . ASP A 1 186 ? 5.926 27.109 1.069 1 94.81 186 ASP A C 1
ATOM 1468 O O . ASP A 1 186 ? 5.309 27.297 0.019 1 94.81 186 ASP A O 1
ATOM 1472 N N . GLY A 1 187 ? 6.016 28.031 1.984 1 93.62 187 GLY A N 1
ATOM 1473 C CA . GLY A 1 187 ? 5.41 29.344 1.813 1 93.62 187 GLY A CA 1
ATOM 1474 C C . GLY A 1 187 ? 4.07 29.469 2.508 1 93.62 187 GLY A C 1
ATOM 1475 O O . GLY A 1 187 ? 3.658 30.578 2.869 1 93.62 187 GLY A O 1
ATOM 1476 N N . TYR A 1 188 ? 3.4 28.344 2.736 1 94.19 188 TYR A N 1
ATOM 1477 C CA . TYR A 1 188 ? 2.111 28.344 3.42 1 94.19 188 TYR A CA 1
ATOM 1478 C C . TYR A 1 188 ? 2.227 27.719 4.805 1 94.19 188 TYR A C 1
ATOM 1480 O O . TYR A 1 188 ? 1.506 28.109 5.73 1 94.19 188 TYR A O 1
ATOM 1488 N N . LYS A 1 189 ? 2.996 26.734 4.898 1 96.69 189 LYS A N 1
ATOM 1489 C CA . LYS A 1 189 ? 3.301 26.109 6.18 1 96.69 189 LYS A CA 1
ATOM 1490 C C . LYS A 1 189 ? 4.797 26.172 6.48 1 96.69 189 LYS A C 1
ATOM 1492 O O . LYS A 1 189 ? 5.617 26.188 5.562 1 96.69 189 LYS A O 1
ATOM 1497 N N . LEU A 1 190 ? 5.082 26.188 7.746 1 97.38 190 LEU A N 1
ATOM 1498 C CA . LEU A 1 190 ? 6.457 26.266 8.219 1 97.38 190 LEU A CA 1
ATOM 1499 C C . LEU A 1 190 ? 6.656 25.422 9.469 1 97.38 190 LEU A C 1
ATOM 1501 O O . LEU A 1 190 ? 5.809 25.406 10.367 1 97.38 190 LEU A O 1
ATOM 1505 N N . ALA A 1 191 ? 7.699 24.672 9.5 1 98 191 ALA A N 1
ATOM 1506 C CA . ALA A 1 191 ? 8.164 23.969 10.695 1 98 191 ALA A CA 1
ATOM 1507 C C . ALA A 1 191 ? 9.57 24.422 11.078 1 98 191 ALA A C 1
ATOM 1509 O O . ALA A 1 191 ? 10.438 24.578 10.219 1 98 191 ALA A O 1
ATOM 1510 N N . HIS A 1 192 ? 9.758 24.656 12.336 1 96.75 192 HIS A N 1
ATOM 1511 C CA . HIS A 1 192 ? 11 25.203 12.875 1 96.75 192 HIS A CA 1
ATOM 1512 C C . HIS A 1 192 ? 11.414 24.484 14.148 1 96.75 192 HIS A C 1
ATOM 1514 O O . HIS A 1 192 ? 10.609 24.328 15.07 1 96.75 192 HIS A O 1
ATOM 1520 N N . TYR A 1 193 ? 12.602 24.016 14.164 1 96.12 193 TYR A N 1
ATOM 1521 C CA . TYR A 1 193 ? 13.164 23.359 15.352 1 96.12 193 TYR A CA 1
ATOM 1522 C C . TYR A 1 193 ? 14.5 24 15.727 1 96.12 193 TYR A C 1
ATOM 1524 O O . TYR A 1 193 ? 15.383 24.141 14.891 1 96.12 193 TYR A O 1
ATOM 1532 N N . LYS A 1 194 ? 14.656 24.328 16.969 1 93.69 194 LYS A N 1
ATOM 1533 C CA . LYS A 1 194 ? 15.883 24.938 17.469 1 93.69 194 LYS A CA 1
ATOM 1534 C C . LYS A 1 194 ? 16.609 24 18.438 1 93.69 194 LYS A C 1
ATOM 1536 O O . LYS A 1 194 ? 15.992 23.422 19.344 1 93.69 194 LYS A O 1
ATOM 1541 N N . PHE A 1 195 ? 17.891 23.844 18.156 1 92.81 195 PHE A N 1
ATOM 1542 C CA . PHE A 1 195 ? 18.734 23.047 19.047 1 92.81 195 PHE A CA 1
ATOM 1543 C C . PHE A 1 195 ? 19.875 23.891 19.594 1 92.81 195 PHE A C 1
ATOM 1545 O O . PHE A 1 195 ? 20.359 24.812 18.938 1 92.81 195 PHE A O 1
ATOM 1552 N N . GLU A 1 196 ? 20.188 23.5 20.875 1 88.62 196 GLU A N 1
ATOM 1553 C CA . GLU A 1 196 ? 21.422 24.078 21.391 1 88.62 196 GLU A CA 1
ATOM 1554 C C . GLU A 1 196 ? 22.641 23.422 20.75 1 88.62 196 GLU A C 1
ATOM 1556 O O . GLU A 1 196 ? 22.719 22.188 20.672 1 88.62 196 GLU A O 1
ATOM 1561 N N . SER A 1 197 ? 23.344 24.234 20.109 1 79.12 197 SER A N 1
ATOM 1562 C CA . SER A 1 197 ? 24.547 23.672 19.484 1 79.12 197 SER A CA 1
ATOM 1563 C C . SER A 1 197 ? 25.703 24.672 19.531 1 79.12 197 SER A C 1
ATOM 1565 O O . SER A 1 197 ? 25.5 25.844 19.828 1 79.12 197 SER A O 1
ATOM 1567 N N . THR A 1 198 ? 26.953 24.25 19.766 1 64.5 198 THR A N 1
ATOM 1568 C CA . THR A 1 198 ? 28.109 25.125 19.906 1 64.5 198 THR A CA 1
ATOM 1569 C C . THR A 1 198 ? 28.875 25.234 18.578 1 64.5 198 THR A C 1
ATOM 1571 O O . THR A 1 198 ? 30.062 25.547 18.562 1 64.5 198 THR A O 1
ATOM 1574 N N . PRO A 1 199 ? 28.375 24.781 17.547 1 66.25 199 PRO A N 1
ATOM 1575 C CA . PRO A 1 199 ? 29.359 24.594 16.469 1 66.25 199 PRO A CA 1
ATOM 1576 C C . PRO A 1 199 ? 29.75 25.906 15.797 1 66.25 199 PRO A C 1
ATOM 1578 O O . PRO A 1 199 ? 29.266 26.969 16.188 1 66.25 199 PRO A O 1
ATOM 1581 N N . GLN A 1 200 ? 30.422 25.969 14.617 1 84 200 GLN A N 1
ATOM 1582 C CA . GLN A 1 200 ? 30.797 26.938 13.602 1 84 200 GLN A CA 1
ATOM 1583 C C . GLN A 1 200 ? 29.578 27.5 12.883 1 84 200 GLN A C 1
ATOM 1585 O O . GLN A 1 200 ? 28.516 26.875 12.883 1 84 200 GLN A O 1
ATOM 1590 N N . ASP A 1 201 ? 29.656 28.734 12.391 1 90.62 201 ASP A N 1
ATOM 1591 C CA . ASP A 1 201 ? 28.594 29.344 11.586 1 90.62 201 ASP A CA 1
ATOM 1592 C C . ASP A 1 201 ? 28.469 28.656 10.227 1 90.62 201 ASP A C 1
ATOM 1594 O O . ASP A 1 201 ? 29.469 28.469 9.531 1 90.62 201 ASP A O 1
ATOM 1598 N N . PHE A 1 202 ? 27.328 28.219 9.883 1 91.81 202 PHE A N 1
ATOM 1599 C CA . PHE A 1 202 ? 27.062 27.766 8.516 1 91.81 202 PHE A CA 1
ATOM 1600 C C . PHE A 1 202 ? 25.578 27.797 8.203 1 91.81 202 PHE A C 1
ATOM 1602 O O . PHE A 1 202 ? 24.75 27.875 9.109 1 91.81 202 PHE A O 1
ATOM 1609 N N . ARG A 1 203 ? 25.297 27.859 6.945 1 93.88 203 ARG A N 1
ATOM 1610 C CA . ARG A 1 203 ? 23.938 27.781 6.434 1 93.88 203 ARG A CA 1
ATOM 1611 C C . ARG A 1 203 ? 23.875 26.922 5.168 1 93.88 203 ARG A C 1
ATOM 1613 O O . ARG A 1 203 ? 24.531 27.25 4.172 1 93.88 203 ARG A O 1
ATOM 1620 N N . ILE A 1 204 ? 23.172 25.875 5.246 1 95.94 204 ILE A N 1
ATOM 1621 C CA . ILE A 1 204 ? 23.047 25.016 4.078 1 95.94 204 ILE A CA 1
ATOM 1622 C C . ILE A 1 204 ? 21.594 24.594 3.891 1 95.94 204 ILE A C 1
ATOM 1624 O O . ILE A 1 204 ? 20.844 24.5 4.863 1 95.94 204 ILE A O 1
ATOM 1628 N N . VAL A 1 205 ? 21.203 24.391 2.715 1 97.38 205 VAL A N 1
ATOM 1629 C CA . VAL A 1 205 ? 19.891 23.859 2.367 1 97.38 205 VAL A CA 1
ATOM 1630 C C . VAL A 1 205 ? 20.031 22.531 1.628 1 97.38 205 VAL A C 1
ATOM 1632 O O . VAL A 1 205 ? 20.656 22.484 0.561 1 97.38 205 VAL A O 1
ATOM 1635 N N . LEU A 1 206 ? 19.484 21.562 2.221 1 96.5 206 LEU A N 1
ATOM 1636 C CA . LEU A 1 206 ? 19.594 20.219 1.661 1 96.5 206 LEU A CA 1
ATOM 1637 C C . LEU A 1 206 ? 18.281 19.766 1.026 1 96.5 206 LEU A C 1
ATOM 1639 O O . LEU A 1 206 ? 17.219 19.891 1.642 1 96.5 206 LEU A O 1
ATOM 1643 N N . ASP A 1 207 ? 18.453 19.234 -0.123 1 94 207 ASP A N 1
ATOM 1644 C CA . ASP A 1 207 ? 17.281 18.688 -0.796 1 94 207 ASP A CA 1
ATOM 1645 C C . ASP A 1 207 ? 16.719 17.484 -0.046 1 94 207 ASP A C 1
ATOM 1647 O O . ASP A 1 207 ? 17.484 16.688 0.503 1 94 207 ASP A O 1
ATOM 1651 N N . VAL A 1 208 ? 15.406 17.297 -0.117 1 93.56 208 VAL A N 1
ATOM 1652 C CA . VAL A 1 208 ? 14.742 16.234 0.631 1 93.56 208 VAL A CA 1
ATOM 1653 C C . VAL A 1 208 ? 15.234 14.875 0.145 1 93.56 208 VAL A C 1
ATOM 1655 O O . VAL A 1 208 ? 15.375 13.945 0.938 1 93.56 208 VAL A O 1
ATOM 1658 N N . SER A 1 209 ? 15.453 14.781 -1.141 1 91.31 209 SER A N 1
ATOM 1659 C CA . SER A 1 209 ? 15.922 13.5 -1.675 1 91.31 209 SER A CA 1
ATOM 1660 C C . SER A 1 209 ? 17.25 13.102 -1.055 1 91.31 209 SER A C 1
ATOM 1662 O O . SER A 1 209 ? 17.5 11.922 -0.789 1 91.31 209 SER A O 1
ATOM 1664 N N . LEU A 1 210 ? 18.141 14.039 -0.892 1 93.69 210 LEU A N 1
ATOM 1665 C CA . LEU A 1 210 ? 19.422 13.789 -0.235 1 93.69 210 LEU A CA 1
ATOM 1666 C C . LEU A 1 210 ? 19.219 13.383 1.221 1 93.69 210 LEU A C 1
ATOM 1668 O O . LEU A 1 210 ? 19.828 12.438 1.7 1 93.69 210 LEU A O 1
ATOM 1672 N N . ILE A 1 211 ? 18.328 14.031 1.833 1 94.81 211 ILE A N 1
ATOM 1673 C CA . ILE A 1 211 ? 18.047 13.781 3.24 1 94.81 211 ILE A CA 1
ATOM 1674 C C . ILE A 1 211 ? 17.5 12.359 3.408 1 94.81 211 ILE A C 1
ATOM 1676 O O . ILE A 1 211 ? 17.906 11.641 4.328 1 94.81 211 ILE A O 1
ATOM 1680 N N . GLU A 1 212 ? 16.625 12.008 2.584 1 93 212 GLU A N 1
ATOM 1681 C CA . GLU A 1 212 ? 16.062 10.672 2.65 1 93 212 GLU A CA 1
ATOM 1682 C C . GLU A 1 212 ? 17.141 9.602 2.51 1 93 212 GLU A C 1
ATOM 1684 O O . GLU A 1 212 ? 17.094 8.578 3.201 1 93 212 GLU A O 1
ATOM 1689 N N . LEU A 1 213 ? 18.062 9.773 1.652 1 92.88 213 LEU A N 1
ATOM 1690 C CA . LEU A 1 213 ? 19.156 8.836 1.484 1 92.88 213 LEU A CA 1
ATOM 1691 C C . LEU A 1 213 ? 20.031 8.781 2.74 1 92.88 213 LEU A C 1
ATOM 1693 O O . LEU A 1 213 ? 20.453 7.703 3.166 1 92.88 213 LEU A O 1
ATOM 1697 N N . LEU A 1 214 ? 20.266 9.922 3.297 1 93.31 214 LEU A N 1
ATOM 1698 C CA . LEU A 1 214 ? 21.078 10 4.512 1 93.31 214 LEU A CA 1
ATOM 1699 C C . LEU A 1 214 ? 20.406 9.25 5.656 1 93.31 214 LEU A C 1
ATOM 1701 O O . LEU A 1 214 ? 21.078 8.578 6.441 1 93.31 214 LEU A O 1
ATOM 1705 N N . LEU A 1 215 ? 19.141 9.367 5.723 1 92.31 215 LEU A N 1
ATOM 1706 C CA . LEU A 1 215 ? 18.391 8.719 6.793 1 92.31 215 LEU A CA 1
ATOM 1707 C C . LEU A 1 215 ? 18.516 7.199 6.688 1 92.31 215 LEU A C 1
ATOM 1709 O O . LEU A 1 215 ? 18.375 6.492 7.688 1 92.31 215 LEU A O 1
ATOM 1713 N N . GLU A 1 216 ? 18.719 6.695 5.531 1 89 216 GLU A N 1
ATOM 1714 C CA . GLU A 1 216 ? 18.859 5.254 5.324 1 89 216 GLU A CA 1
ATOM 1715 C C . GLU A 1 216 ? 20.156 4.73 5.949 1 89 216 GLU A C 1
ATOM 1717 O O . GLU A 1 216 ? 20.234 3.557 6.324 1 89 216 GLU A O 1
ATOM 1722 N N . ILE A 1 217 ? 21.203 5.543 6.043 1 88.25 217 ILE A N 1
ATOM 1723 C CA . ILE A 1 217 ? 22.5 5.004 6.402 1 88.25 217 ILE A CA 1
ATOM 1724 C C . ILE A 1 217 ? 22.922 5.539 7.77 1 88.25 217 ILE A C 1
ATOM 1726 O O . ILE A 1 217 ? 23.891 5.055 8.367 1 88.25 217 ILE A O 1
ATOM 1730 N N . ILE A 1 218 ? 22.234 6.543 8.188 1 87 218 ILE A N 1
ATOM 1731 C CA . ILE A 1 218 ? 22.594 7.117 9.484 1 87 218 ILE A CA 1
ATOM 1732 C C . ILE A 1 218 ? 22.016 6.27 10.609 1 87 218 ILE A C 1
ATOM 1734 O O . ILE A 1 218 ? 20.812 6 10.625 1 87 218 ILE A O 1
ATOM 1738 N N . ASP A 1 219 ? 22.891 5.703 11.344 1 78.12 219 ASP A N 1
ATOM 1739 C CA . ASP A 1 219 ? 22.453 5.035 12.562 1 78.12 219 ASP A CA 1
ATOM 1740 C C . ASP A 1 219 ? 22.656 5.934 13.781 1 78.12 219 ASP A C 1
ATOM 1742 O O . ASP A 1 219 ? 23.328 6.969 13.695 1 78.12 219 ASP A O 1
ATOM 1746 N N . PHE A 1 220 ? 22.078 5.578 14.953 1 71.75 220 PHE A N 1
ATOM 1747 C CA . PHE A 1 220 ? 22.109 6.402 16.156 1 71.75 220 PHE A CA 1
ATOM 1748 C C . PHE A 1 220 ? 23.516 6.488 16.719 1 71.75 220 PHE A C 1
ATOM 1750 O O . PHE A 1 220 ? 23.875 7.469 17.375 1 71.75 220 PHE A O 1
ATOM 1757 N N . ASP A 1 221 ? 24.281 5.547 16.359 1 74.69 221 ASP A N 1
ATOM 1758 C CA . ASP A 1 221 ? 25.578 5.457 17.016 1 74.69 221 ASP A CA 1
ATOM 1759 C C . ASP A 1 221 ? 26.703 5.91 16.094 1 74.69 221 ASP A C 1
ATOM 1761 O O . ASP A 1 221 ? 27.859 5.93 16.484 1 74.69 221 ASP A O 1
ATOM 1765 N N . THR A 1 222 ? 26.281 6.266 14.883 1 74.69 222 THR A N 1
ATOM 1766 C CA . THR A 1 222 ? 27.359 6.59 13.953 1 74.69 222 THR A CA 1
ATOM 1767 C C . THR A 1 222 ? 27.438 8.094 13.711 1 74.69 222 THR A C 1
ATOM 1769 O O . THR A 1 222 ? 26.406 8.727 13.43 1 74.69 222 THR A O 1
ATOM 1772 N N . ASN A 1 223 ? 28.656 8.641 13.828 1 79.31 223 ASN A N 1
ATOM 1773 C CA . ASN A 1 223 ? 28.891 10.062 13.57 1 79.31 223 ASN A CA 1
ATOM 1774 C C . ASN A 1 223 ? 28.781 10.383 12.086 1 79.31 223 ASN A C 1
ATOM 1776 O O . ASN A 1 223 ? 29.156 9.578 11.234 1 79.31 223 ASN A O 1
ATOM 1780 N N . ILE A 1 224 ? 28.125 11.531 11.805 1 87.25 224 ILE A N 1
ATOM 1781 C CA . ILE A 1 224 ? 28.062 12.047 10.445 1 87.25 224 ILE A CA 1
ATOM 1782 C C . ILE A 1 224 ? 29.125 13.133 10.25 1 87.25 224 ILE A C 1
ATOM 1784 O O . ILE A 1 224 ? 29.141 14.125 10.977 1 87.25 224 ILE A O 1
ATOM 1788 N N . GLU A 1 225 ? 30.078 12.852 9.406 1 91.94 225 GLU A N 1
ATOM 1789 C CA . GLU A 1 225 ? 31 13.914 9.008 1 91.94 225 GLU A CA 1
ATOM 1790 C C . GLU A 1 225 ? 30.5 14.648 7.77 1 91.94 225 GLU A C 1
ATOM 1792 O O . GLU A 1 225 ? 30.094 14.023 6.789 1 91.94 225 GLU A O 1
ATOM 1797 N N . ILE A 1 226 ? 30.562 15.969 7.836 1 95.06 226 ILE A N 1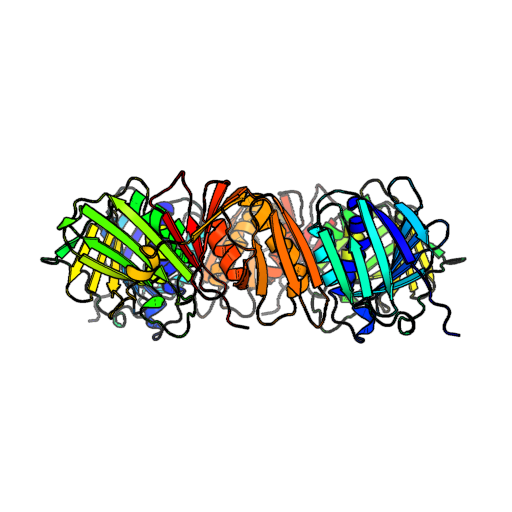
ATOM 1798 C CA . ILE A 1 226 ? 30.062 16.797 6.742 1 95.06 226 ILE A CA 1
ATOM 1799 C C . ILE A 1 226 ? 31.172 17.719 6.254 1 95.06 226 ILE A C 1
ATOM 1801 O O . ILE A 1 226 ? 31.828 18.391 7.055 1 95.06 226 ILE A O 1
ATOM 1805 N N . PHE A 1 227 ? 31.375 17.75 4.953 1 96.94 227 PHE A N 1
ATOM 1806 C CA . PHE A 1 227 ? 32.375 18.625 4.336 1 96.94 227 PHE A CA 1
ATOM 1807 C C . PHE A 1 227 ? 31.719 19.516 3.277 1 96.94 227 PHE A C 1
ATOM 1809 O O . PHE A 1 227 ? 30.969 19.031 2.42 1 96.94 227 PHE A O 1
ATOM 1816 N N . LEU A 1 228 ? 32.031 20.828 3.355 1 96.56 228 LEU A N 1
ATOM 1817 C CA . LEU A 1 228 ? 31.391 21.797 2.467 1 96.56 228 LEU A CA 1
ATOM 1818 C C . LEU A 1 228 ? 32.438 22.625 1.734 1 96.56 228 LEU A C 1
ATOM 1820 O O . LEU A 1 228 ? 33.406 23.094 2.344 1 96.56 228 LEU A O 1
ATOM 1824 N N . PHE A 1 229 ? 32.281 22.734 0.434 1 96.31 229 PHE A N 1
ATOM 1825 C CA . PHE A 1 229 ? 33.062 23.641 -0.396 1 96.31 229 PHE A CA 1
ATOM 1826 C C . PHE A 1 229 ? 32.188 24.297 -1.454 1 96.31 229 PHE A C 1
ATOM 1828 O O . PHE A 1 229 ? 31.734 23.641 -2.395 1 96.31 229 PHE A O 1
ATOM 1835 N N . GLU A 1 230 ? 32 25.562 -1.289 1 94.38 230 GLU A N 1
ATOM 1836 C CA . GLU A 1 230 ? 31.047 26.266 -2.135 1 94.38 230 GLU A CA 1
ATOM 1837 C C . GLU A 1 230 ? 29.672 25.625 -2.066 1 94.38 230 GLU A C 1
ATOM 1839 O O . GLU A 1 230 ? 29.062 25.547 -0.992 1 94.38 230 GLU A O 1
ATOM 1844 N N . SER A 1 231 ? 29.266 25.094 -3.197 1 95.69 231 SER A N 1
ATOM 1845 C CA . SER A 1 231 ? 27.938 24.5 -3.203 1 95.69 231 SER A CA 1
ATOM 1846 C C . SER A 1 231 ? 28.016 22.984 -3.121 1 95.69 231 SER A C 1
ATOM 1848 O O . SER A 1 231 ? 26.984 22.297 -3.029 1 95.69 231 SER A O 1
ATOM 1850 N N . ASN A 1 232 ? 29.188 22.484 -3.117 1 96.69 232 ASN A N 1
ATOM 1851 C CA . ASN A 1 232 ? 29.375 21.031 -3.045 1 96.69 232 ASN A CA 1
ATOM 1852 C C . ASN A 1 232 ? 29.422 20.547 -1.6 1 96.69 232 ASN A C 1
ATOM 1854 O O . ASN A 1 232 ? 30.016 21.188 -0.737 1 96.69 232 ASN A O 1
ATOM 1858 N N . ILE A 1 233 ? 28.812 19.469 -1.341 1 97.12 233 ILE A N 1
ATOM 1859 C CA . ILE A 1 233 ? 28.766 18.938 0.017 1 97.12 233 ILE A CA 1
ATOM 1860 C C . ILE A 1 233 ? 29.016 17.422 -0.009 1 97.12 233 ILE A C 1
ATOM 1862 O O . ILE A 1 233 ? 28.578 16.734 -0.922 1 97.12 233 ILE A O 1
ATOM 1866 N N . ILE A 1 234 ? 29.703 16.938 0.977 1 97.31 234 ILE A N 1
ATOM 1867 C CA . ILE A 1 234 ? 30 15.508 1.126 1 97.31 234 ILE A CA 1
ATOM 1868 C C . ILE A 1 234 ? 29.641 15.055 2.537 1 97.31 234 ILE A C 1
ATOM 1870 O O . ILE A 1 234 ? 29.938 15.742 3.516 1 97.31 234 ILE A O 1
ATOM 1874 N N . PHE A 1 235 ? 28.922 13.984 2.646 1 95.69 235 PHE A N 1
ATOM 1875 C CA . PHE A 1 235 ? 28.641 13.305 3.904 1 95.69 235 PHE A CA 1
ATOM 1876 C C . PHE A 1 235 ? 29.438 12 3.998 1 95.69 235 PHE A C 1
ATOM 1878 O O . PHE A 1 235 ? 29.453 11.219 3.047 1 95.69 235 PHE A O 1
ATOM 1885 N N . LYS A 1 236 ? 30.078 11.828 5.059 1 93.31 236 LYS A N 1
ATOM 1886 C CA . LYS A 1 236 ? 30.766 10.562 5.336 1 93.31 236 LYS A CA 1
ATOM 1887 C C . LYS A 1 236 ? 30.141 9.867 6.547 1 93.31 236 LYS A C 1
ATOM 1889 O O . LYS A 1 236 ? 30.125 10.422 7.645 1 93.31 236 LYS A O 1
ATOM 1894 N N . VAL A 1 237 ? 29.656 8.703 6.34 1 90.5 237 VAL A N 1
ATOM 1895 C CA . VAL A 1 237 ? 29.094 7.863 7.383 1 90.5 237 VAL A CA 1
ATOM 1896 C C . VAL A 1 237 ? 29.688 6.461 7.316 1 90.5 237 VAL A C 1
ATOM 1898 O O . VAL A 1 237 ? 29.375 5.688 6.41 1 90.5 237 VAL A O 1
ATOM 1901 N N . SER A 1 238 ? 30.547 6.113 8.312 1 88.31 238 SER A N 1
ATOM 1902 C CA . SER A 1 238 ? 31.234 4.824 8.32 1 88.31 238 SER A CA 1
ATOM 1903 C C . SER A 1 238 ? 32 4.602 7.023 1 88.31 238 SER A C 1
ATOM 1905 O O . SER A 1 238 ? 32.969 5.328 6.734 1 88.31 238 SER A O 1
ATOM 1907 N N . ASN A 1 239 ? 31.562 3.646 6.238 1 89.81 239 ASN A N 1
ATOM 1908 C CA . ASN A 1 239 ? 32.312 3.297 5.035 1 89.81 239 ASN A CA 1
ATOM 1909 C C . ASN A 1 239 ? 31.609 3.807 3.775 1 89.81 239 ASN A C 1
ATOM 1911 O O . ASN A 1 239 ? 31.875 3.312 2.676 1 89.81 239 ASN A O 1
ATOM 1915 N N . THR A 1 240 ? 30.781 4.805 3.961 1 93.25 240 THR A N 1
ATOM 1916 C CA . THR A 1 240 ? 30.016 5.332 2.842 1 93.25 240 THR A CA 1
ATOM 1917 C C . THR A 1 240 ? 30.188 6.844 2.723 1 93.25 240 THR A C 1
ATOM 1919 O O . THR A 1 240 ? 30.234 7.551 3.73 1 93.25 240 THR A O 1
ATOM 1922 N N . ILE A 1 241 ? 30.328 7.281 1.535 1 94.5 241 ILE A N 1
ATOM 1923 C CA . ILE A 1 241 ? 30.406 8.711 1.23 1 94.5 241 ILE A CA 1
ATOM 1924 C C . ILE A 1 241 ? 29.281 9.102 0.276 1 94.5 241 ILE A C 1
ATOM 1926 O O . ILE A 1 241 ? 29 8.383 -0.69 1 94.5 241 ILE A O 1
ATOM 1930 N N . ILE A 1 242 ? 28.609 10.164 0.552 1 96 242 ILE A N 1
ATOM 1931 C CA . ILE A 1 242 ? 27.594 10.727 -0.316 1 96 242 ILE A CA 1
ATOM 1932 C C . ILE A 1 242 ? 27.984 12.141 -0.731 1 96 242 ILE A C 1
ATOM 1934 O O . ILE A 1 242 ? 28.25 12.992 0.119 1 96 242 ILE A O 1
ATOM 1938 N N . ALA A 1 243 ? 28.078 12.359 -2.029 1 96.5 243 ALA A N 1
ATOM 1939 C CA . ALA A 1 243 ? 28.406 13.672 -2.582 1 96.5 243 ALA A CA 1
ATOM 1940 C C . ALA A 1 243 ? 27.188 14.281 -3.289 1 96.5 243 ALA A C 1
ATOM 1942 O O . ALA A 1 243 ? 26.469 13.586 -4.012 1 96.5 243 ALA A O 1
ATOM 1943 N N . SER A 1 244 ? 26.953 15.516 -3.092 1 96 244 SER A N 1
ATOM 1944 C CA . SER A 1 244 ? 25.844 16.234 -3.713 1 96 244 SER A CA 1
ATOM 1945 C C . SER A 1 244 ? 26.078 17.734 -3.713 1 96 244 SER A C 1
ATOM 1947 O O . SER A 1 244 ? 27.219 18.188 -3.613 1 96 244 SER A O 1
ATOM 1949 N N . LYS A 1 245 ? 25.016 18.438 -4.039 1 95.75 245 LYS A N 1
ATOM 1950 C CA . LYS A 1 245 ? 25.047 19.906 -3.979 1 95.75 245 LYS A CA 1
ATOM 1951 C C . LYS A 1 245 ? 23.953 20.438 -3.047 1 95.75 245 LYS A C 1
ATOM 1953 O O . LYS A 1 245 ? 22.875 19.859 -2.961 1 95.75 245 LYS A O 1
ATOM 1958 N N . ILE A 1 246 ? 24.281 21.5 -2.359 1 96.88 246 ILE A N 1
ATOM 1959 C CA . ILE A 1 246 ? 23.25 22.188 -1.592 1 96.88 246 ILE A CA 1
ATOM 1960 C C . ILE A 1 246 ? 22.391 23.031 -2.525 1 96.88 246 ILE A C 1
ATOM 1962 O O . ILE A 1 246 ? 22.828 23.391 -3.627 1 96.88 246 ILE A O 1
ATOM 1966 N N . ILE A 1 247 ? 21.234 23.359 -2.133 1 95.69 247 ILE A N 1
ATOM 1967 C CA . ILE A 1 247 ? 20.391 24.266 -2.9 1 95.69 247 ILE A CA 1
ATOM 1968 C C . ILE A 1 247 ? 20.844 25.703 -2.645 1 95.69 247 ILE A C 1
ATOM 1970 O O . ILE A 1 247 ? 20.906 26.156 -1.494 1 95.69 247 ILE A O 1
ATOM 1974 N N . GLU A 1 248 ? 21.078 26.344 -3.701 1 95 248 GLU A N 1
ATOM 1975 C CA . GLU A 1 248 ? 21.531 27.719 -3.582 1 95 248 GLU A CA 1
ATOM 1976 C C . GLU A 1 248 ? 20.344 28.688 -3.58 1 95 248 GLU A C 1
ATOM 1978 O O . GLU A 1 248 ? 19.281 28.375 -4.133 1 95 248 GLU A O 1
ATOM 1983 N N . GLY A 1 249 ? 20.625 29.875 -2.926 1 93.56 249 GLY A N 1
ATOM 1984 C CA . GLY A 1 249 ? 19.609 30.922 -2.891 1 93.56 249 GLY A CA 1
ATOM 1985 C C . GLY A 1 249 ? 19.281 31.375 -1.483 1 93.56 249 GLY A C 1
ATOM 1986 O O . GLY A 1 249 ? 19.859 30.891 -0.511 1 93.56 249 GLY A O 1
ATOM 1987 N N . ASP A 1 250 ? 18.406 32.312 -1.442 1 93.69 250 ASP A N 1
ATOM 1988 C CA . ASP A 1 250 ? 17.984 32.844 -0.159 1 93.69 250 ASP A CA 1
ATOM 1989 C C . ASP A 1 250 ? 16.75 32.125 0.379 1 93.69 250 ASP A C 1
ATOM 1991 O O . ASP A 1 250 ? 15.695 32.125 -0.254 1 93.69 250 ASP A O 1
ATOM 1995 N N . TYR A 1 251 ? 17.031 31.516 1.446 1 95 251 TYR A N 1
ATOM 1996 C CA . TYR A 1 251 ? 15.891 30.891 2.117 1 95 251 TYR A CA 1
ATOM 1997 C C . TYR A 1 251 ? 15 31.938 2.779 1 95 251 TYR A C 1
ATOM 1999 O O . TYR A 1 251 ? 15.492 32.969 3.266 1 95 251 TYR A O 1
ATOM 2007 N N . PRO A 1 252 ? 13.695 31.719 2.85 1 93.56 252 PRO A N 1
ATOM 2008 C CA . PRO A 1 252 ? 12.805 32.719 3.439 1 93.56 252 PRO A CA 1
ATOM 2009 C C . PRO A 1 252 ? 13.188 33.094 4.875 1 93.56 252 PRO A C 1
ATOM 2011 O O . PRO A 1 252 ? 13.547 32.188 5.656 1 93.56 252 PRO A O 1
ATOM 2014 N N . ASN A 1 253 ? 13.156 34.344 5.113 1 90 253 ASN A N 1
ATOM 2015 C CA . ASN A 1 253 ? 13.352 34.781 6.484 1 90 253 ASN A CA 1
ATOM 2016 C C . ASN A 1 253 ? 12.07 34.688 7.301 1 90 253 ASN A C 1
ATOM 2018 O O . ASN A 1 253 ? 11.109 35.438 7.031 1 90 253 ASN A O 1
ATOM 2022 N N . VAL A 1 254 ? 12.07 33.906 8.289 1 87.25 254 VAL A N 1
ATOM 2023 C CA . VAL A 1 254 ? 10.836 33.656 9.008 1 87.25 254 VAL A CA 1
ATOM 2024 C C . VAL A 1 254 ? 10.953 34.156 10.445 1 87.25 254 VAL A C 1
ATOM 2026 O O . VAL A 1 254 ? 10.07 33.906 11.273 1 87.25 254 VAL A O 1
ATOM 2029 N N . SER A 1 255 ? 11.992 34.844 10.766 1 87.56 255 SER A N 1
ATOM 2030 C CA . SER A 1 255 ? 12.25 35.312 12.133 1 87.56 255 SER A CA 1
ATOM 2031 C C . SER A 1 255 ? 11.148 36.219 12.633 1 87.56 255 SER A C 1
ATOM 2033 O O . SER A 1 255 ? 10.695 36.094 13.773 1 87.56 255 SER A O 1
ATOM 2035 N N . ARG A 1 256 ? 10.703 37.031 11.789 1 90.19 256 ARG A N 1
ATOM 2036 C CA . ARG A 1 256 ? 9.68 38 12.172 1 90.19 256 ARG A CA 1
ATOM 2037 C C . ARG A 1 256 ? 8.352 37.312 12.461 1 90.19 256 ARG A C 1
ATOM 2039 O O . ARG A 1 256 ? 7.684 37.625 13.445 1 90.19 256 ARG A O 1
ATOM 2046 N N . ILE A 1 257 ? 8.016 36.406 11.633 1 90.31 257 ILE A N 1
ATOM 2047 C CA . ILE A 1 257 ? 6.742 35.719 11.781 1 90.31 257 ILE A CA 1
ATOM 2048 C C . ILE A 1 257 ? 6.758 34.906 13.078 1 90.31 257 ILE A C 1
ATOM 2050 O O . ILE A 1 257 ? 5.754 34.844 13.789 1 90.31 257 ILE A O 1
ATOM 2054 N N . ILE A 1 258 ? 7.891 34.375 13.422 1 88.81 258 ILE A N 1
ATOM 2055 C CA . ILE A 1 258 ? 8.047 33.531 1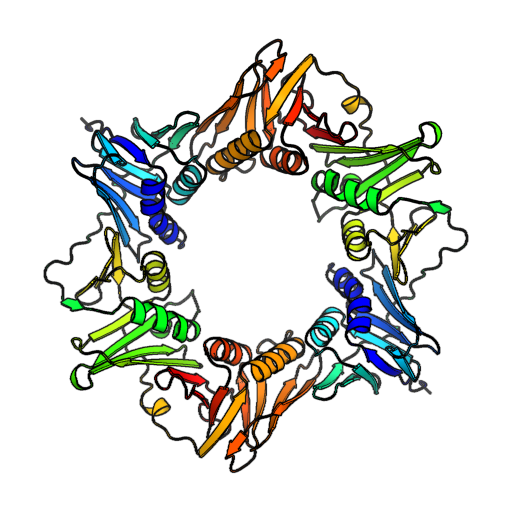4.602 1 88.81 258 ILE A CA 1
ATOM 2056 C C . ILE A 1 258 ? 7.992 34.375 15.859 1 88.81 258 ILE A C 1
ATOM 2058 O O . ILE A 1 258 ? 7.402 34 16.859 1 88.81 258 ILE A O 1
ATOM 2062 N N . ALA A 1 259 ? 8.492 35.562 15.758 1 88.5 259 ALA A N 1
ATOM 2063 C CA . ALA A 1 259 ? 8.672 36.406 16.938 1 88.5 259 ALA A CA 1
ATOM 2064 C C . ALA A 1 259 ? 7.422 37.219 17.219 1 88.5 259 ALA A C 1
ATOM 2066 O O . ALA A 1 259 ? 7.262 37.75 18.312 1 88.5 259 ALA A O 1
ATOM 2067 N N . THR A 1 260 ? 6.555 37.312 16.281 1 89.44 260 THR A N 1
ATOM 2068 C CA . THR A 1 260 ? 5.383 38.188 16.453 1 89.44 260 THR A CA 1
ATOM 2069 C C . THR A 1 260 ? 4.43 37.594 17.484 1 89.44 260 THR A C 1
ATOM 2071 O O . THR A 1 260 ? 3.961 36.438 17.344 1 89.44 260 THR A O 1
ATOM 2074 N N . PRO A 1 261 ? 4.207 38.344 18.516 1 88.25 261 PRO A N 1
ATOM 2075 C CA . PRO A 1 261 ? 3.301 37.812 19.547 1 88.25 261 PRO A CA 1
ATOM 2076 C C . PRO A 1 261 ? 1.864 37.656 19.047 1 88.25 261 PRO A C 1
ATOM 2078 O O . PRO A 1 261 ? 1.435 38.406 18.156 1 88.25 261 PRO A O 1
ATOM 2081 N N . LYS A 1 262 ? 1.199 36.781 19.625 1 91.69 262 LYS A N 1
ATOM 2082 C CA . LYS A 1 262 ? -0.209 36.562 19.312 1 91.69 262 LYS A CA 1
ATOM 2083 C C . LYS A 1 262 ? -1.097 36.938 20.5 1 91.69 262 LYS A C 1
ATOM 2085 O O . LYS A 1 262 ? -0.727 36.688 21.656 1 91.69 262 LYS A O 1
ATOM 2090 N N . GLU A 1 263 ? -2.236 37.438 20.219 1 93.5 263 GLU A N 1
ATOM 2091 C CA . GLU A 1 263 ? -3.137 37.938 21.266 1 93.5 263 GLU A CA 1
ATOM 2092 C C . GLU A 1 263 ? -3.953 36.812 21.875 1 93.5 263 GLU A C 1
ATOM 2094 O O . GLU A 1 263 ? -4.418 36.906 23 1 93.5 263 GLU A O 1
ATOM 2099 N N . ASN A 1 264 ? -4.254 35.812 21.109 1 96.44 264 ASN A N 1
ATOM 2100 C CA . ASN A 1 264 ? -5.074 34.688 21.547 1 96.44 264 ASN A CA 1
ATOM 2101 C C . ASN A 1 264 ? -4.254 33.406 21.641 1 96.44 264 ASN A C 1
ATOM 2103 O O . ASN A 1 264 ? -3.379 33.156 20.812 1 96.44 264 ASN A O 1
ATOM 2107 N N . LYS A 1 265 ? -4.566 32.625 22.688 1 96.25 265 LYS A N 1
ATOM 2108 C CA . LYS A 1 265 ? -3.879 31.359 22.953 1 96.25 265 LYS A CA 1
ATOM 2109 C C . LYS A 1 265 ? -4.84 30.312 23.484 1 96.25 265 LYS A C 1
ATOM 2111 O O . LYS A 1 265 ? -5.574 30.562 24.453 1 96.25 265 LYS A O 1
ATOM 2116 N N . VAL A 1 266 ? -4.848 29.156 22.859 1 96.56 266 VAL A N 1
ATOM 2117 C CA . VAL A 1 266 ? -5.727 28.094 23.328 1 96.56 266 VAL A CA 1
ATOM 2118 C C . VAL A 1 266 ? -4.957 26.781 23.359 1 96.56 266 VAL A C 1
ATOM 2120 O O . VAL A 1 266 ? -4.137 26.5 22.484 1 96.56 266 VAL A O 1
ATOM 2123 N N . ASN A 1 267 ? -5.18 25.969 24.391 1 97.94 267 ASN A N 1
ATOM 2124 C CA . ASN A 1 267 ? -4.688 24.594 24.484 1 97.94 267 ASN A CA 1
ATOM 2125 C C . ASN A 1 267 ? -5.746 23.578 24.047 1 97.94 267 ASN A C 1
ATOM 2127 O O . ASN A 1 267 ? -6.91 23.688 24.422 1 97.94 267 ASN A O 1
ATOM 2131 N N . ILE A 1 268 ? -5.324 22.641 23.281 1 97.81 268 ILE A N 1
ATOM 2132 C CA . ILE A 1 268 ? -6.285 21.688 22.734 1 97.81 268 ILE A CA 1
ATOM 2133 C C . ILE A 1 268 ? -5.625 20.312 22.594 1 97.81 268 ILE A C 1
ATOM 2135 O O . ILE A 1 268 ? -4.414 20.219 22.391 1 97.81 268 ILE A O 1
ATOM 2139 N N . SER A 1 269 ? -6.406 19.266 22.703 1 97.88 269 SER A N 1
ATOM 2140 C CA . SER A 1 269 ? -5.93 17.906 22.469 1 97.88 269 SER A CA 1
ATOM 2141 C C . SER A 1 269 ? -5.664 17.641 21 1 97.88 269 SER A C 1
ATOM 2143 O O . SER A 1 269 ? -6.555 17.812 20.156 1 97.88 269 SER A O 1
ATOM 2145 N N . LYS A 1 270 ? -4.426 17.234 20.703 1 97.62 270 LYS A N 1
ATOM 2146 C CA . LYS A 1 270 ? -4.051 16.875 19.328 1 97.62 270 LYS A CA 1
ATOM 2147 C C . LYS A 1 270 ? -4.93 15.75 18.797 1 97.62 270 LYS A C 1
ATOM 2149 O O . LYS A 1 270 ? -5.457 15.836 17.688 1 97.62 270 LYS A O 1
ATOM 2154 N N . LYS A 1 271 ? -5.059 14.75 19.562 1 96.94 271 LYS A N 1
ATOM 2155 C CA . LYS A 1 271 ? -5.828 13.57 19.156 1 96.94 271 LYS A CA 1
ATOM 2156 C C . LYS A 1 271 ? -7.254 13.953 18.781 1 96.94 271 LYS A C 1
ATOM 2158 O O . LYS A 1 271 ? -7.727 13.594 17.703 1 96.94 271 LYS A O 1
ATOM 2163 N N . THR A 1 272 ? -7.941 14.711 19.641 1 95.81 272 THR A N 1
ATOM 2164 C CA . THR A 1 272 ? -9.336 15.094 19.406 1 95.81 272 THR A CA 1
ATOM 2165 C C . THR A 1 272 ? -9.453 15.977 18.172 1 95.81 272 THR A C 1
ATOM 2167 O O . THR A 1 272 ? -10.375 15.805 17.359 1 95.81 272 THR A O 1
ATOM 2170 N N . LEU A 1 273 ? -8.516 16.875 18.078 1 97.56 273 LEU A N 1
ATOM 2171 C CA . LEU A 1 273 ? -8.555 17.781 16.938 1 97.56 273 LEU A CA 1
ATOM 2172 C C . LEU A 1 273 ? -8.297 17.016 15.633 1 97.56 273 LEU A C 1
ATOM 2174 O O . LEU A 1 273 ? -9.008 17.203 14.648 1 97.56 273 LEU A O 1
ATOM 2178 N N . VAL A 1 274 ? -7.301 16.172 15.594 1 97.44 274 VAL A N 1
ATOM 2179 C CA . VAL A 1 274 ? -6.973 15.375 14.414 1 97.44 274 VAL A CA 1
ATOM 2180 C C . VAL A 1 274 ? -8.18 14.531 14.008 1 97.44 274 VAL A C 1
ATOM 2182 O O . VAL A 1 274 ? -8.531 14.477 12.828 1 97.44 274 VAL A O 1
ATOM 2185 N N . GLU A 1 275 ? -8.805 13.922 14.969 1 94.75 275 GLU A N 1
ATOM 2186 C CA . GLU A 1 275 ? -9.984 13.117 14.68 1 94.75 275 GLU A CA 1
ATOM 2187 C C . GLU A 1 275 ? -11.086 13.961 14.039 1 94.75 275 GLU A C 1
ATOM 2189 O O . GLU A 1 275 ? -11.734 13.531 13.086 1 94.75 275 GLU A O 1
ATOM 2194 N N . ALA A 1 276 ? -11.344 15.109 14.602 1 95.44 276 ALA A N 1
ATOM 2195 C CA . ALA A 1 276 ? -12.359 16.016 14.062 1 95.44 276 ALA A CA 1
ATOM 2196 C C . ALA A 1 276 ? -12.031 16.422 12.625 1 95.44 276 ALA A C 1
ATOM 2198 O O . ALA A 1 276 ? -12.914 16.438 11.766 1 95.44 276 ALA A O 1
ATOM 2199 N N . LEU A 1 277 ? -10.789 16.719 12.445 1 96.75 277 LEU A N 1
ATOM 2200 C CA . LEU A 1 277 ? -10.344 17.109 11.109 1 96.75 277 LEU A CA 1
ATOM 2201 C C . LEU A 1 277 ? -10.5 15.961 10.125 1 96.75 277 LEU A C 1
ATOM 2203 O O . LEU A 1 277 ? -10.906 16.172 8.977 1 96.75 277 LEU A O 1
ATOM 2207 N N . GLU A 1 278 ? -10.195 14.805 10.484 1 94.25 278 GLU A N 1
ATOM 2208 C CA . GLU A 1 278 ? -10.336 13.633 9.641 1 94.25 278 GLU A CA 1
ATOM 2209 C C . GLU A 1 278 ? -11.797 13.367 9.281 1 94.25 278 GLU A C 1
ATOM 2211 O O . GLU A 1 278 ? -12.102 12.984 8.156 1 94.25 278 GLU A O 1
ATOM 2216 N N . ARG A 1 279 ? -12.688 13.516 10.273 1 91.5 279 ARG A N 1
ATOM 2217 C CA . ARG A 1 279 ? -14.117 13.383 9.992 1 91.5 279 ARG A CA 1
ATOM 2218 C C . ARG A 1 279 ? -14.555 14.398 8.938 1 91.5 279 ARG A C 1
ATOM 2220 O O . ARG A 1 279 ? -15.344 14.062 8.047 1 91.5 279 ARG A O 1
ATOM 2227 N N . GLY A 1 280 ? -14.008 15.547 9.031 1 92.12 280 GLY A N 1
ATOM 2228 C CA . GLY A 1 280 ? -14.352 16.594 8.086 1 92.12 280 GLY A CA 1
ATOM 2229 C C . GLY A 1 280 ? -13.875 16.312 6.676 1 92.12 280 GLY A C 1
ATOM 2230 O O . GLY A 1 280 ? -14.469 16.781 5.707 1 92.12 280 GLY A O 1
ATOM 2231 N N . LEU A 1 281 ? -12.812 15.578 6.574 1 91.25 281 LEU A N 1
ATOM 2232 C CA . LEU A 1 281 ? -12.273 15.234 5.266 1 91.25 281 LEU A CA 1
ATOM 2233 C C . LEU A 1 281 ? -13.297 14.461 4.445 1 91.25 281 LEU A C 1
ATOM 2235 O O . LEU A 1 281 ? -13.344 14.586 3.219 1 91.25 281 LEU A O 1
ATOM 2239 N N . ALA A 1 282 ? -14.117 13.719 5.129 1 88.75 282 ALA A N 1
ATOM 2240 C CA . ALA A 1 282 ? -15.141 12.945 4.43 1 88.75 282 ALA A CA 1
ATOM 2241 C C . ALA A 1 282 ? -16.109 13.867 3.699 1 88.75 282 ALA A C 1
ATOM 2243 O O . ALA A 1 282 ? -16.625 13.516 2.631 1 88.75 282 ALA A O 1
ATOM 2244 N N . ILE A 1 283 ? -16.375 15 4.215 1 89.75 283 ILE A N 1
ATOM 2245 C CA . ILE A 1 283 ? -17.312 15.969 3.648 1 89.75 283 ILE A CA 1
ATOM 2246 C C . ILE A 1 283 ? -16.625 16.75 2.529 1 89.75 283 ILE A C 1
ATOM 2248 O O . ILE A 1 283 ? -17.219 16.984 1.473 1 89.75 283 ILE A O 1
ATOM 2252 N N . SER A 1 284 ? -15.391 17 2.758 1 89.25 284 SER A N 1
ATOM 2253 C CA . SER A 1 284 ? -14.711 17.891 1.833 1 89.25 284 SER A CA 1
ATOM 2254 C C . SER A 1 284 ? -13.914 17.125 0.791 1 89.25 284 SER A C 1
ATOM 2256 O O . SER A 1 284 ? -13.148 17.703 0.024 1 89.25 284 SER A O 1
ATOM 2258 N N . SER A 1 285 ? -14 15.828 0.703 1 82.62 285 SER A N 1
ATOM 2259 C CA . SER A 1 285 ? -13.172 14.969 -0.132 1 82.62 285 SER A CA 1
ATOM 2260 C C . SER A 1 285 ? -13.352 15.297 -1.611 1 82.62 285 SER A C 1
ATOM 2262 O O . SER A 1 285 ? -12.445 15.055 -2.418 1 82.62 285 SER A O 1
ATOM 2264 N N . SER A 1 286 ? -14.453 15.836 -1.992 1 81.06 286 SER A N 1
ATOM 2265 C CA . SER A 1 286 ? -14.727 16.125 -3.396 1 81.06 286 SER A CA 1
ATOM 2266 C C . SER A 1 286 ? -14.188 17.484 -3.795 1 81.06 286 SER A C 1
ATOM 2268 O O . SER A 1 286 ? -14.148 17.828 -4.98 1 81.06 286 SER A O 1
ATOM 2270 N N . GLU A 1 287 ? -13.797 18.219 -2.824 1 86.62 287 GLU A N 1
ATOM 2271 C CA . GLU A 1 287 ? -13.32 19.562 -3.105 1 86.62 287 GLU A CA 1
ATOM 2272 C C . GLU A 1 287 ? -11.867 19.562 -3.566 1 86.62 287 GLU A C 1
ATOM 2274 O O . GLU A 1 287 ? -11.086 18.703 -3.152 1 86.62 287 GLU A O 1
ATOM 2279 N N . LYS A 1 288 ? -11.594 20.484 -4.48 1 84.88 288 LYS A N 1
ATOM 2280 C CA . LYS A 1 288 ? -10.211 20.625 -4.918 1 84.88 288 LYS A CA 1
ATOM 2281 C C . LYS A 1 288 ? -9.289 20.906 -3.736 1 84.88 288 LYS A C 1
ATOM 2283 O O . LYS A 1 288 ? -8.195 20.344 -3.641 1 84.88 288 LYS A O 1
ATOM 2288 N N . LYS A 1 289 ? -9.727 21.906 -2.857 1 89.38 289 LYS A N 1
ATOM 2289 C CA . LYS A 1 289 ? -9.031 22.219 -1.614 1 89.38 289 LYS A CA 1
ATOM 2290 C C . LYS A 1 289 ? -9.914 21.953 -0.402 1 89.38 289 LYS A C 1
ATOM 2292 O O . LYS A 1 289 ? -11.039 22.453 -0.324 1 89.38 289 LYS A O 1
ATOM 2297 N N . SER A 1 290 ? -9.422 21.141 0.42 1 93.06 290 SER A N 1
ATOM 2298 C CA . SER A 1 290 ? -10.141 20.891 1.661 1 93.06 290 SER A CA 1
ATOM 2299 C C . SER A 1 290 ? -9.875 21.984 2.688 1 93.06 290 SER A C 1
ATOM 2301 O O . SER A 1 290 ? -8.812 22.016 3.309 1 93.06 290 SER A O 1
ATOM 2303 N N . ILE A 1 291 ? -10.891 22.875 2.869 1 96.25 291 ILE A N 1
ATOM 2304 C CA . ILE A 1 291 ? -10.758 24.016 3.779 1 96.25 291 ILE A CA 1
ATOM 2305 C C . ILE A 1 291 ? -11.516 23.734 5.07 1 96.25 291 ILE A C 1
ATOM 2307 O O . ILE A 1 291 ? -12.672 23.297 5.035 1 96.25 291 ILE A O 1
ATOM 2311 N N . VAL A 1 292 ? -10.891 23.938 6.164 1 97.38 292 VAL A N 1
ATOM 2312 C CA . VAL A 1 292 ? -11.547 23.859 7.461 1 97.38 292 VAL A CA 1
ATOM 2313 C C . VAL A 1 292 ? -11.727 25.266 8.031 1 97.38 292 VAL A C 1
ATOM 2315 O O . VAL A 1 292 ? -10.797 26.078 7.984 1 97.38 292 VAL A O 1
ATOM 2318 N N . LYS A 1 293 ? -12.867 25.547 8.492 1 97.12 293 LYS A N 1
ATOM 2319 C CA . LYS A 1 293 ? -13.133 26.781 9.227 1 97.12 293 LYS A CA 1
ATOM 2320 C C . LYS A 1 293 ? -13.133 26.531 10.734 1 97.12 293 LYS A C 1
ATOM 2322 O O . LYS A 1 293 ? -13.938 25.75 11.234 1 97.12 293 LYS A O 1
ATOM 2327 N N . LEU A 1 294 ? -12.266 27.219 11.352 1 97.62 294 LEU A N 1
ATOM 2328 C CA . LEU A 1 294 ? -12.133 27.109 12.797 1 97.62 294 LEU A CA 1
ATOM 2329 C C . LEU A 1 294 ? -12.617 28.375 13.492 1 97.62 294 LEU A C 1
ATOM 2331 O O . LEU A 1 294 ? -12.211 29.484 13.125 1 97.62 294 LEU A O 1
ATOM 2335 N N . ASN A 1 295 ? -13.484 28.188 14.383 1 97.06 295 ASN A N 1
ATOM 2336 C CA . ASN A 1 295 ? -13.938 29.297 15.211 1 97.06 295 ASN A CA 1
ATOM 2337 C C . ASN A 1 295 ? -13.57 29.078 16.672 1 97.06 295 ASN A C 1
ATOM 2339 O O . ASN A 1 295 ? -14.227 28.312 17.375 1 97.06 295 ASN A O 1
ATOM 2343 N N . PHE A 1 296 ? -12.602 29.875 17.156 1 94.94 296 PHE A N 1
ATOM 2344 C CA . PHE A 1 296 ? -12.023 29.688 18.484 1 94.94 296 PHE A CA 1
ATOM 2345 C C . PHE A 1 296 ? -12.766 30.516 19.516 1 94.94 296 PHE A C 1
ATOM 2347 O O . PHE A 1 296 ? -13.117 31.656 19.266 1 94.94 296 PHE A O 1
ATOM 2354 N N . SER A 1 297 ? -13.062 29.875 20.609 1 93.88 297 SER A N 1
ATOM 2355 C CA . SER A 1 297 ? -13.445 30.516 21.859 1 93.88 297 SER A CA 1
ATOM 2356 C C . SER A 1 297 ? -12.602 30.016 23.016 1 93.88 297 SER A C 1
ATOM 2358 O O . SER A 1 297 ? -11.672 29.219 22.828 1 93.88 297 SER A O 1
ATOM 2360 N N . SER A 1 298 ? -12.883 30.5 24.266 1 93.94 298 SER A N 1
ATOM 2361 C CA . SER A 1 298 ? -12.047 30.188 25.422 1 93.94 298 SER A CA 1
ATOM 2362 C C . SER A 1 298 ? -12.219 28.734 25.844 1 93.94 298 SER A C 1
ATOM 2364 O O . SER A 1 298 ? -11.305 28.141 26.422 1 93.94 298 SER A O 1
ATOM 2366 N N . GLU A 1 299 ? -13.344 28.172 25.469 1 94.88 299 GLU A N 1
ATOM 2367 C CA . GLU A 1 299 ? -13.602 26.844 26.016 1 94.88 299 GLU A CA 1
ATOM 2368 C C . GLU A 1 299 ? -13.93 25.844 24.906 1 94.88 299 GLU A C 1
ATOM 2370 O O . GLU A 1 299 ? -13.93 24.641 25.125 1 94.88 299 GLU A O 1
ATOM 2375 N N . VAL A 1 300 ? -14.211 26.453 23.75 1 94.19 300 VAL A N 1
ATOM 2376 C CA . VAL A 1 300 ? -14.695 25.578 22.703 1 94.19 300 VAL A CA 1
ATOM 2377 C C . VAL A 1 300 ? -14.125 26 21.359 1 94.19 300 VAL A C 1
ATOM 2379 O O . VAL A 1 300 ? -13.984 27.203 21.094 1 94.19 300 VAL A O 1
ATOM 2382 N N . LEU A 1 301 ? -13.773 25.047 20.578 1 96.75 301 LEU A N 1
ATOM 2383 C CA . LEU A 1 301 ? -13.422 25.234 19.172 1 96.75 301 LEU A CA 1
ATOM 2384 C C . LEU A 1 301 ? -14.469 24.609 18.266 1 96.75 301 LEU A C 1
ATOM 2386 O O . LEU A 1 301 ? -14.758 23.422 18.375 1 96.75 301 LEU A O 1
ATOM 2390 N N . GLU A 1 302 ? -15.062 25.406 17.438 1 96.94 302 GLU A N 1
ATOM 2391 C CA . GLU A 1 302 ? -15.953 24.891 16.406 1 96.94 302 GLU A CA 1
ATOM 2392 C C . GLU A 1 302 ? -15.188 24.562 15.125 1 96.94 302 GLU A C 1
ATOM 2394 O O . GLU A 1 302 ? -14.461 25.406 14.602 1 96.94 302 GLU A O 1
ATOM 2399 N N . VAL A 1 303 ? -15.328 23.391 14.672 1 97.62 303 VAL A N 1
ATOM 2400 C CA . VAL A 1 303 ? -14.695 22.891 13.453 1 97.62 303 VAL A CA 1
ATOM 2401 C C . VAL A 1 303 ? -15.758 22.656 12.375 1 97.62 303 VAL A C 1
ATOM 2403 O O . VAL A 1 303 ? -16.672 21.859 12.562 1 97.62 303 VAL A O 1
ATOM 2406 N N . SER A 1 304 ? -15.578 23.359 11.25 1 97 304 SER A N 1
ATOM 2407 C CA . SER A 1 304 ? -16.625 23.266 10.25 1 97 304 SER A CA 1
ATOM 2408 C C . SER A 1 304 ? -16.047 23.016 8.859 1 97 304 SER A C 1
ATOM 2410 O O . SER A 1 304 ? -14.992 23.547 8.516 1 97 304 SER A O 1
ATOM 2412 N N . PHE A 1 305 ? -16.734 22.219 8.102 1 96.31 305 PHE A N 1
ATOM 2413 C CA . PHE A 1 305 ? -16.438 21.922 6.703 1 96.31 305 PHE A CA 1
ATOM 2414 C C . PHE A 1 305 ? -17.656 22.156 5.828 1 96.31 305 PHE A C 1
ATOM 2416 O O . PHE A 1 305 ? -18.781 22.094 6.305 1 96.31 305 PHE A O 1
ATOM 2423 N N . SER A 1 306 ? -17.391 22.469 4.574 1 94.62 306 SER A N 1
ATOM 2424 C CA . SER A 1 306 ? -18.484 22.641 3.611 1 94.62 306 SER A CA 1
ATOM 2425 C C . SER A 1 306 ? -18.078 22.141 2.229 1 94.62 306 SER A C 1
ATOM 2427 O O . SER A 1 306 ? -16.922 22.281 1.823 1 94.62 306 SER A O 1
ATOM 2429 N N . SER A 1 307 ? -18.938 21.5 1.604 1 93.25 307 SER A N 1
ATOM 2430 C CA . SER A 1 307 ? -18.812 21.016 0.23 1 93.25 307 SER A CA 1
ATOM 2431 C C . SER A 1 307 ? -20.094 21.281 -0.562 1 93.25 307 SER A C 1
ATOM 2433 O O . SER A 1 307 ? -21.188 20.984 -0.093 1 93.25 307 SER A O 1
ATOM 2435 N N . SER A 1 308 ? -19.953 21.844 -1.727 1 89.69 308 SER A N 1
ATOM 2436 C CA . SER A 1 308 ? -21.125 22.125 -2.557 1 89.69 308 SER A CA 1
ATOM 2437 C C . SER A 1 308 ? -21.828 20.844 -2.979 1 89.69 308 SER A C 1
ATOM 2439 O O . SER A 1 308 ? -23.062 20.812 -3.084 1 89.69 308 SER A O 1
ATOM 2441 N N . ASP A 1 309 ? -21.062 19.828 -3.127 1 89.62 309 ASP A N 1
ATOM 2442 C CA . ASP A 1 309 ? -21.594 18.578 -3.652 1 89.62 309 ASP A CA 1
ATOM 2443 C C . ASP A 1 309 ? -22.172 17.719 -2.535 1 89.62 309 ASP A C 1
ATOM 2445 O O . ASP A 1 309 ? -23.219 17.078 -2.713 1 89.62 309 ASP A O 1
ATOM 2449 N N . LEU A 1 310 ? -21.594 17.828 -1.343 1 92.25 310 LEU A N 1
ATOM 2450 C CA . LEU A 1 310 ? -21.922 16.844 -0.329 1 92.25 310 LEU A CA 1
ATOM 2451 C C . LEU A 1 310 ? -22.703 17.469 0.817 1 92.25 310 LEU A C 1
ATOM 2453 O O . LEU A 1 310 ? -23.516 16.812 1.464 1 92.25 310 LEU A O 1
ATOM 2457 N N . GLY A 1 311 ? -22.391 18.719 1.146 1 94.38 311 GLY A N 1
ATOM 2458 C CA . GLY A 1 311 ? -23.031 19.359 2.279 1 94.38 311 GLY A CA 1
ATOM 2459 C C . GLY A 1 311 ? -22.047 20.016 3.234 1 94.38 311 GLY A C 1
ATOM 2460 O O . GLY A 1 311 ? -21.109 20.672 2.803 1 94.38 311 GLY A O 1
ATOM 2461 N N . ASN A 1 312 ? -22.438 19.938 4.516 1 95.44 312 ASN A N 1
ATOM 2462 C CA . ASN A 1 312 ? -21.578 20.578 5.504 1 95.44 312 ASN A CA 1
ATOM 2463 C C . ASN A 1 312 ? -21.562 19.812 6.82 1 95.44 312 ASN A C 1
ATOM 2465 O O . ASN A 1 312 ? -22.359 18.891 7.02 1 95.44 312 ASN A O 1
ATOM 2469 N N . SER A 1 313 ? -20.625 20.156 7.629 1 95.5 313 SER A N 1
ATOM 2470 C CA . SER A 1 313 ? -20.516 19.562 8.961 1 95.5 313 SER A CA 1
ATOM 2471 C C . SER A 1 313 ? -19.984 20.578 9.969 1 95.5 313 SER A C 1
ATOM 2473 O O . SER A 1 313 ? -19.281 21.516 9.594 1 95.5 313 SER A O 1
ATOM 2475 N N . LYS A 1 314 ? -20.375 20.359 11.141 1 95.5 314 LYS A N 1
ATOM 2476 C CA . LYS A 1 314 ? -19.906 21.156 12.281 1 95.5 314 LYS A CA 1
ATOM 2477 C C . LYS A 1 314 ? -19.734 20.281 13.516 1 95.5 314 LYS A C 1
ATOM 2479 O O . LYS A 1 314 ? -20.562 19.406 13.797 1 95.5 314 LYS A O 1
ATOM 2484 N N . GLU A 1 315 ? -18.641 20.516 14.164 1 94.62 315 GLU A N 1
ATOM 2485 C CA . GLU A 1 315 ? -18.438 19.812 15.43 1 94.62 315 GLU A CA 1
ATOM 2486 C C . GLU A 1 315 ? -17.688 20.703 16.422 1 94.62 315 GLU A C 1
ATOM 2488 O O . GLU A 1 315 ? -17.031 21.672 16.031 1 94.62 315 GLU A O 1
ATOM 2493 N N . THR A 1 316 ? -17.906 20.375 17.641 1 94.06 316 THR A N 1
ATOM 2494 C CA . THR A 1 316 ? -17.25 21.141 18.703 1 94.06 316 THR A CA 1
ATOM 2495 C C . THR A 1 316 ? -16.203 20.297 19.422 1 94.06 316 THR A C 1
ATOM 2497 O O . THR A 1 316 ? -16.422 19.125 19.688 1 94.06 316 THR A O 1
ATOM 2500 N N . VAL A 1 317 ? -15.125 20.891 19.641 1 95.19 317 VAL A N 1
ATOM 2501 C CA . VAL A 1 317 ? -14.023 20.297 20.391 1 95.19 317 VAL A CA 1
ATOM 2502 C C . VAL A 1 317 ? -13.703 21.156 21.609 1 95.19 317 VAL A C 1
ATOM 2504 O O . VAL A 1 317 ? -13.648 22.375 21.516 1 95.19 317 VAL A O 1
ATOM 2507 N N . SER A 1 318 ? -13.484 20.453 22.703 1 95.81 318 SER A N 1
ATOM 2508 C CA . SER A 1 318 ? -13.133 21.188 23.906 1 95.81 318 SER A CA 1
ATOM 2509 C C . SER A 1 318 ? -11.719 21.75 23.828 1 95.81 318 SER A C 1
ATOM 2511 O O . SER A 1 318 ? -10.812 21.078 23.328 1 95.81 318 SER A O 1
ATOM 2513 N N . CYS A 1 319 ? -11.594 22.953 24.312 1 95.88 319 CYS A N 1
ATOM 2514 C CA . CYS A 1 319 ? -10.281 23.594 24.438 1 95.88 319 CYS A CA 1
ATOM 2515 C C . CYS A 1 319 ? -10.242 24.516 25.641 1 95.88 319 CYS A C 1
ATOM 2517 O O . CYS A 1 319 ? -11.242 24.672 26.359 1 95.88 319 CYS A O 1
ATOM 2519 N N . LYS A 1 320 ? -9.047 24.969 26 1 96.75 320 LYS A N 1
ATOM 2520 C CA . LYS A 1 320 ? -8.883 25.891 27.125 1 96.75 320 LYS A CA 1
ATOM 2521 C C . LYS A 1 320 ? -7.902 27.016 26.781 1 96.75 320 LYS A C 1
ATOM 2523 O O . LYS A 1 320 ? -6.789 26.75 26.312 1 96.75 320 LYS A O 1
ATOM 2528 N N . GLY A 1 321 ? -8.367 28.203 26.953 1 95.44 321 GLY A N 1
ATOM 2529 C CA . GLY A 1 321 ? -7.422 29.281 26.703 1 95.44 321 GLY A CA 1
ATOM 2530 C C . GLY A 1 321 ? -8.047 30.656 26.812 1 95.44 321 GLY A C 1
ATOM 2531 O O . GLY A 1 321 ? -9.109 30.828 27.422 1 95.44 321 GLY A O 1
ATOM 2532 N N . LYS A 1 322 ? -7.32 31.641 26.453 1 94.5 322 LYS A N 1
ATOM 2533 C CA . LYS A 1 322 ? -7.742 33.031 26.422 1 94.5 322 LYS A CA 1
ATOM 2534 C C . LYS A 1 322 ? -7.969 33.5 25 1 94.5 322 LYS A C 1
ATOM 2536 O O . LYS A 1 322 ? -7.043 33.531 24.188 1 94.5 322 LYS A O 1
ATOM 2541 N N . VAL A 1 323 ? -9.164 33.844 24.734 1 94 323 VAL A N 1
ATOM 2542 C CA . VAL A 1 323 ? -9.562 34.375 23.453 1 94 323 VAL A CA 1
ATOM 2543 C C . VAL A 1 323 ? -10.352 35.656 23.641 1 94 323 VAL A C 1
ATOM 2545 O O . VAL A 1 323 ? -11.359 35.688 24.344 1 94 323 VAL A O 1
ATOM 2548 N N . ASN A 1 324 ? -9.883 36.75 23.078 1 92.5 324 ASN A N 1
ATOM 2549 C CA . ASN A 1 324 ? -10.531 38.062 23.25 1 92.5 324 ASN A CA 1
ATOM 2550 C C . ASN A 1 324 ? -11.922 38.062 22.609 1 92.5 324 ASN A C 1
ATOM 2552 O O . ASN A 1 324 ? -12.891 38.5 23.25 1 92.5 324 ASN A O 1
ATOM 2556 N N . GLU A 1 325 ? -12.008 37.656 21.281 1 90.5 325 GLU A N 1
ATOM 2557 C CA . GLU A 1 325 ? -13.25 37.531 20.547 1 90.5 325 GLU A CA 1
ATOM 2558 C C . GLU A 1 325 ? -13.227 36.312 19.641 1 90.5 325 GLU A C 1
ATOM 2560 O O . GLU A 1 325 ? -12.172 35.938 19.125 1 90.5 325 GLU A O 1
ATOM 2565 N N . PRO A 1 326 ? -14.406 35.781 19.625 1 87.81 326 PRO A N 1
ATOM 2566 C CA . PRO A 1 326 ? -14.438 34.656 18.688 1 87.81 326 PRO A CA 1
ATOM 2567 C C . PRO A 1 326 ? -13.867 35 17.312 1 87.81 326 PRO A C 1
ATOM 2569 O O . PRO A 1 326 ? -14.211 36.062 16.75 1 87.81 326 PRO A O 1
ATOM 2572 N N . THR A 1 327 ? -12.969 34.25 16.812 1 87.5 327 THR A N 1
ATOM 2573 C CA . THR A 1 327 ? -12.219 34.562 15.602 1 87.5 327 THR A CA 1
ATOM 2574 C C . THR A 1 327 ? -12.273 33.406 14.625 1 87.5 327 THR A C 1
ATOM 2576 O O . THR A 1 327 ? -11.727 32.312 14.891 1 87.5 327 THR A O 1
ATOM 2579 N N . PRO A 1 328 ? -12.93 33.594 13.531 1 93.56 328 PRO A N 1
ATOM 2580 C CA . PRO A 1 328 ? -12.93 32.531 12.508 1 93.56 328 PRO A CA 1
ATOM 2581 C C . PRO A 1 328 ? -11.641 32.5 11.695 1 93.56 328 PRO A C 1
ATOM 2583 O O . PRO A 1 328 ? -11.156 33.562 11.258 1 93.56 328 PRO A O 1
ATOM 2586 N N . ILE A 1 329 ? -11.023 31.344 11.578 1 96.69 329 ILE A N 1
ATOM 2587 C CA . ILE A 1 329 ? -9.812 31.172 10.781 1 96.69 329 ILE A CA 1
ATOM 2588 C C . ILE A 1 329 ? -10.008 30.016 9.797 1 96.69 329 ILE A C 1
ATOM 2590 O O . ILE A 1 329 ? -10.398 28.906 10.195 1 96.69 329 ILE A O 1
ATOM 2594 N N . SER A 1 330 ? -9.781 30.234 8.539 1 97.56 330 SER A N 1
ATOM 2595 C CA . SER A 1 330 ? -9.836 29.203 7.516 1 97.56 330 SER A CA 1
ATOM 2596 C C . SER A 1 330 ? -8.445 28.688 7.156 1 97.56 330 SER A C 1
ATOM 2598 O O . SER A 1 330 ? -7.562 29.484 6.82 1 97.56 330 SER A O 1
ATOM 2600 N N . LEU A 1 331 ? -8.328 27.375 7.254 1 97.69 331 LEU A N 1
ATOM 2601 C CA . LEU A 1 331 ? -7.035 26.75 6.977 1 97.69 331 LEU A CA 1
ATOM 2602 C C . LEU A 1 331 ? -7.188 25.594 6 1 97.69 331 LEU A C 1
ATOM 2604 O O . LEU A 1 331 ? -8.289 25.062 5.824 1 97.69 331 LEU A O 1
ATOM 2608 N N . ASN A 1 332 ? -6.102 25.328 5.281 1 96.5 332 ASN A N 1
ATOM 2609 C CA . ASN A 1 332 ? -6.043 24.078 4.531 1 96.5 332 ASN A CA 1
ATOM 2610 C C . ASN A 1 332 ? -6.016 22.859 5.461 1 96.5 332 ASN A C 1
ATOM 2612 O O . ASN A 1 332 ? -5.078 22.703 6.246 1 96.5 332 ASN A O 1
ATOM 2616 N N . ASN A 1 333 ? -6.965 22.016 5.312 1 96.81 333 ASN A N 1
ATOM 2617 C CA . ASN A 1 333 ? -7.141 20.906 6.234 1 96.81 333 ASN A CA 1
ATOM 2618 C C . ASN A 1 333 ? -5.988 19.906 6.137 1 96.81 333 ASN A C 1
ATOM 2620 O O . ASN A 1 333 ? -5.504 19.406 7.152 1 96.81 333 ASN A O 1
ATOM 2624 N N . HIS A 1 334 ? -5.523 19.594 4.953 1 95.94 334 HIS A N 1
ATOM 2625 C CA . HIS A 1 334 ? -4.422 18.656 4.77 1 95.94 334 HIS A CA 1
ATOM 2626 C C . HIS A 1 334 ? -3.139 19.172 5.406 1 95.94 334 HIS A C 1
ATOM 2628 O O . HIS A 1 334 ? -2.402 18.422 6.039 1 95.94 334 HIS A O 1
ATOM 2634 N N . PHE A 1 335 ? -2.922 20.453 5.23 1 96.56 335 PHE A N 1
ATOM 2635 C CA . PHE A 1 335 ? -1.736 21.062 5.824 1 96.56 335 PHE A CA 1
ATOM 2636 C C . PHE A 1 335 ? -1.795 20.984 7.344 1 96.56 335 PHE A C 1
ATOM 2638 O O . PHE A 1 335 ? -0.826 20.578 7.988 1 96.56 335 PHE A O 1
ATOM 2645 N N . LEU A 1 336 ? -2.918 21.328 7.84 1 97.94 336 LEU A N 1
ATOM 2646 C CA . LEU A 1 336 ? -3.066 21.328 9.289 1 97.94 336 LEU A CA 1
ATOM 2647 C C . LEU A 1 336 ? -2.863 19.922 9.859 1 97.94 336 LEU A C 1
ATOM 2649 O O . LEU A 1 336 ? -2.143 19.75 10.844 1 97.94 336 LEU A O 1
ATOM 2653 N N . LEU A 1 337 ? -3.438 18.984 9.211 1 97.19 337 LEU A N 1
ATOM 2654 C CA . LEU A 1 337 ? -3.301 17.594 9.641 1 97.19 337 LEU A CA 1
ATOM 2655 C C . LEU A 1 337 ? -1.838 17.156 9.617 1 97.19 337 LEU A C 1
ATOM 2657 O O . LEU A 1 337 ? -1.348 16.562 10.586 1 97.19 337 LEU A O 1
ATOM 2661 N N . SER A 1 338 ? -1.21 17.406 8.57 1 96.38 338 SER A N 1
ATOM 2662 C CA . SER A 1 338 ? 0.183 17 8.422 1 96.38 338 SER A CA 1
ATOM 2663 C C . SER A 1 338 ? 1.057 17.609 9.516 1 96.38 338 SER A C 1
ATOM 2665 O O . SER A 1 338 ? 1.967 16.953 10.023 1 96.38 338 SER A O 1
ATOM 2667 N N . LEU A 1 339 ? 0.807 18.844 9.852 1 97.5 339 LEU A N 1
ATOM 2668 C CA . LEU A 1 339 ? 1.583 19.531 10.883 1 97.5 339 LEU A CA 1
ATOM 2669 C C . LEU A 1 339 ? 1.269 18.953 12.266 1 97.5 339 LEU A C 1
ATOM 2671 O O . LEU A 1 339 ? 2.18 18.672 13.047 1 97.5 339 LEU A O 1
ATOM 2675 N N . LEU A 1 340 ? 0.013 18.719 12.5 1 98 340 LEU A N 1
ATOM 2676 C CA . LEU A 1 340 ? -0.408 18.234 13.812 1 98 340 LEU A CA 1
ATOM 2677 C C . LEU A 1 340 ? 0.182 16.859 14.094 1 98 340 LEU A C 1
ATOM 2679 O O . LEU A 1 340 ? 0.58 16.578 15.227 1 98 340 LEU A O 1
ATOM 2683 N N . LYS A 1 341 ? 0.285 16.094 13.156 1 97 341 LYS A N 1
ATOM 2684 C CA . LYS A 1 341 ? 0.71 14.711 13.328 1 97 341 LYS A CA 1
ATOM 2685 C C . LYS A 1 341 ? 2.18 14.633 13.734 1 97 341 LYS A C 1
ATOM 2687 O O . LYS A 1 341 ? 2.639 13.602 14.234 1 97 341 LYS A O 1
ATOM 2692 N N . THR A 1 342 ? 2.982 15.656 13.594 1 97.12 342 THR A N 1
ATOM 2693 C CA . THR A 1 342 ? 4.41 15.617 13.883 1 97.12 342 THR A CA 1
ATOM 2694 C C . THR A 1 342 ? 4.672 15.891 15.367 1 97.12 342 THR A C 1
ATOM 2696 O O . THR A 1 342 ? 5.781 15.68 15.852 1 97.12 342 THR A O 1
ATOM 2699 N N . PHE A 1 343 ? 3.621 16.344 16.016 1 97.62 343 PHE A N 1
ATOM 2700 C CA . PHE A 1 343 ? 3.793 16.562 17.453 1 97.62 343 PHE A CA 1
ATOM 2701 C C . PHE A 1 343 ? 3.793 15.242 18.203 1 97.62 343 PHE A C 1
ATOM 2703 O O . PHE A 1 343 ? 3.012 14.344 17.891 1 97.62 343 PHE A O 1
ATOM 2710 N N . ASP A 1 344 ? 4.617 15.086 19.172 1 96.62 344 ASP A N 1
ATOM 2711 C CA . ASP A 1 344 ? 4.715 13.852 19.938 1 96.62 344 ASP A CA 1
ATOM 2712 C C . ASP A 1 344 ? 3.693 13.828 21.078 1 96.62 344 ASP A C 1
ATOM 2714 O O . ASP A 1 344 ? 3.182 12.766 21.438 1 96.62 344 ASP A O 1
ATOM 2718 N N . ASN A 1 345 ? 3.408 14.992 21.609 1 97.25 345 ASN A N 1
ATOM 2719 C CA . ASN A 1 345 ? 2.52 15.078 22.766 1 97.25 345 ASN A CA 1
ATOM 2720 C C . ASN A 1 345 ? 1.104 15.469 22.359 1 97.25 345 ASN A C 1
ATOM 2722 O O . ASN A 1 345 ? 0.901 16.047 21.281 1 97.25 345 ASN A O 1
ATOM 2726 N N . ASP A 1 346 ? 0.174 15.203 23.172 1 97.81 346 ASP A N 1
ATOM 2727 C CA . ASP A 1 346 ? -1.234 15.383 22.828 1 97.81 346 ASP A CA 1
ATOM 2728 C C . ASP A 1 346 ? -1.671 16.828 23.047 1 97.81 346 ASP A C 1
ATOM 2730 O O . ASP A 1 346 ? -2.516 17.344 22.312 1 97.81 346 ASP A O 1
ATOM 2734 N N . ASN A 1 347 ? -1.147 17.5 24.062 1 97.62 347 ASN A N 1
ATOM 2735 C CA . ASN A 1 347 ? -1.564 18.859 24.359 1 97.62 347 ASN A CA 1
ATOM 2736 C C . ASN A 1 347 ? -0.814 19.875 23.5 1 97.62 347 ASN A C 1
ATOM 2738 O O . ASN A 1 347 ? 0.385 20.094 23.703 1 97.62 347 ASN A O 1
ATOM 2742 N N . ILE A 1 348 ? -1.532 20.547 22.641 1 97.69 348 ILE A N 1
ATOM 2743 C CA . ILE A 1 348 ? -0.931 21.516 21.734 1 97.69 348 ILE A CA 1
ATOM 2744 C C . ILE A 1 348 ? -1.479 22.906 22.016 1 97.69 348 ILE A C 1
ATOM 2746 O O . ILE A 1 348 ? -2.648 23.062 22.375 1 97.69 348 ILE A O 1
ATOM 2750 N N . THR A 1 349 ? -0.648 23.906 21.844 1 97.38 349 THR A N 1
ATOM 2751 C CA . THR A 1 349 ? -1.04 25.297 21.984 1 97.38 349 THR A CA 1
ATOM 2752 C C . THR A 1 349 ? -1.197 25.953 20.625 1 97.38 349 THR A C 1
ATOM 2754 O O . THR A 1 349 ? -0.276 25.938 19.812 1 97.38 349 THR A O 1
ATOM 2757 N N . VAL A 1 350 ? -2.34 26.531 20.406 1 97.62 350 VAL A N 1
ATOM 2758 C CA . VAL A 1 350 ? -2.604 27.297 19.188 1 97.62 350 VAL A CA 1
ATOM 2759 C C . VAL A 1 350 ? -2.623 28.797 19.516 1 97.62 350 VAL A C 1
ATOM 2761 O O . VAL A 1 350 ? -3.369 29.234 20.406 1 97.62 350 VAL A O 1
ATOM 2764 N N . GLU A 1 351 ? -1.787 29.531 18.844 1 97.06 351 GLU A N 1
ATOM 2765 C CA . GLU A 1 351 ? -1.72 30.984 19.016 1 97.06 351 GLU A CA 1
ATOM 2766 C C . GLU A 1 351 ? -2.115 31.719 17.734 1 97.06 351 GLU A C 1
ATOM 2768 O O . GLU A 1 351 ? -1.677 31.344 16.641 1 97.06 351 GLU A O 1
ATOM 2773 N N . PHE A 1 352 ? -2.943 32.719 17.891 1 96.62 352 PHE A N 1
ATOM 2774 C CA . PHE A 1 352 ? -3.418 33.438 16.719 1 96.62 352 PHE A CA 1
ATOM 2775 C C . PHE A 1 352 ? -3.822 34.875 17.094 1 96.62 352 PHE A C 1
ATOM 2777 O O . PHE A 1 352 ? -3.969 35.188 18.266 1 96.62 352 PHE A O 1
ATOM 2784 N N . SER A 1 353 ? -3.902 35.75 16.141 1 94.38 353 SER A N 1
ATOM 2785 C CA . SER A 1 353 ? -4.336 37.125 16.328 1 94.38 353 SER A CA 1
ATOM 2786 C C . SER A 1 353 ? -5.676 37.375 15.648 1 94.38 353 SER A C 1
ATOM 2788 O O . SER A 1 353 ? -6.715 37.438 16.312 1 94.38 353 SER A O 1
ATOM 2790 N N . ASP A 1 354 ? -5.691 37.469 14.32 1 90.81 354 ASP A N 1
ATOM 2791 C CA . ASP A 1 354 ? -6.93 37.625 13.562 1 90.81 354 ASP A CA 1
ATOM 2792 C C . ASP A 1 354 ? -7.047 36.562 12.469 1 90.81 354 ASP A C 1
ATOM 2794 O O . ASP A 1 354 ? -6.266 35.594 12.438 1 90.81 354 ASP A O 1
ATOM 2798 N N . SER A 1 355 ? -8.039 36.75 11.633 1 92.62 355 SER A N 1
ATOM 2799 C CA . SER A 1 355 ? -8.398 35.719 10.68 1 92.62 355 SER A CA 1
ATOM 2800 C C . SER A 1 355 ? -7.402 35.656 9.523 1 92.62 355 SER A C 1
ATOM 2802 O O . SER A 1 355 ? -7.402 34.688 8.75 1 92.62 355 SER A O 1
ATOM 2804 N N . PHE A 1 356 ? -6.473 36.562 9.43 1 93.12 356 PHE A N 1
ATOM 2805 C CA . PHE A 1 356 ? -5.648 36.656 8.234 1 93.12 356 PHE A CA 1
ATOM 2806 C C . PHE A 1 356 ? -4.176 36.469 8.57 1 93.12 356 PHE A C 1
ATOM 2808 O O . PHE A 1 356 ? -3.35 36.25 7.676 1 93.12 356 PHE A O 1
ATOM 2815 N N . LYS A 1 357 ? -3.852 36.531 9.773 1 94.12 357 LYS A N 1
ATOM 2816 C CA . LYS A 1 357 ? -2.459 36.406 10.195 1 94.12 357 LYS A CA 1
ATOM 2817 C C . LYS A 1 357 ? -2.084 34.969 10.43 1 94.12 357 LYS A C 1
ATOM 2819 O O . LYS A 1 357 ? -2.945 34.125 10.727 1 94.12 357 LYS A O 1
ATOM 2824 N N . PRO A 1 358 ? -0.845 34.625 10.359 1 96.12 358 PRO A N 1
ATOM 2825 C CA . PRO A 1 358 ? -0.389 33.219 10.539 1 96.12 358 PRO A CA 1
ATOM 2826 C C . PRO A 1 358 ? -0.748 32.656 11.906 1 96.12 358 PRO A C 1
ATOM 2828 O O . PRO A 1 358 ? -0.739 33.406 12.906 1 96.12 358 PRO A O 1
ATOM 2831 N N . VAL A 1 359 ? -1.079 31.391 11.93 1 97.31 359 VAL A N 1
ATOM 2832 C CA . VAL A 1 359 ? -1.385 30.656 13.148 1 97.31 359 VAL A CA 1
ATOM 2833 C C . VAL A 1 359 ? -0.147 29.891 13.617 1 97.31 359 VAL A C 1
ATOM 2835 O O . VAL A 1 359 ? 0.525 29.25 12.812 1 97.31 359 VAL A O 1
ATOM 2838 N N . LEU A 1 360 ? 0.161 30 14.898 1 97.5 360 LEU A N 1
ATOM 2839 C CA . LEU A 1 360 ? 1.305 29.281 15.469 1 97.5 360 LEU A CA 1
ATOM 2840 C C . LEU A 1 360 ? 0.852 28.062 16.25 1 97.5 360 LEU A C 1
ATOM 2842 O O . LEU A 1 360 ? -0.113 28.125 17.016 1 97.5 360 LEU A O 1
ATOM 2846 N N . LEU A 1 361 ? 1.454 26.969 16.047 1 97.94 361 LEU A N 1
ATOM 2847 C CA . LEU A 1 361 ? 1.259 25.734 16.797 1 97.94 361 LEU A CA 1
ATOM 2848 C C . LEU A 1 361 ? 2.502 25.391 17.609 1 97.94 361 LEU A C 1
ATOM 2850 O O . LEU A 1 361 ? 3.613 25.375 17.078 1 97.94 361 LEU A O 1
ATOM 2854 N N . ARG A 1 362 ? 2.318 25.078 18.844 1 96.19 362 ARG A N 1
ATOM 2855 C CA . ARG A 1 362 ? 3.43 24.766 19.75 1 96.19 362 ARG A CA 1
ATOM 2856 C C . ARG A 1 362 ? 3.076 23.625 20.688 1 96.19 362 ARG A C 1
ATOM 2858 O O . ARG A 1 362 ? 1.909 23.25 20.812 1 96.19 362 ARG A O 1
ATOM 2865 N N . ASP A 1 363 ? 4.09 23.062 21.141 1 94 363 ASP A N 1
ATOM 2866 C CA . ASP A 1 363 ? 4.027 22.094 22.234 1 94 363 ASP A CA 1
ATOM 2867 C C . ASP A 1 363 ? 4.836 22.562 23.438 1 94 363 ASP A C 1
ATOM 2869 O O . ASP A 1 363 ? 6.059 22.703 23.359 1 94 363 ASP A O 1
ATOM 2873 N N . GLU A 1 364 ? 4.199 22.719 24.594 1 92.44 364 GLU A N 1
ATOM 2874 C CA . GLU A 1 364 ? 4.875 23.25 25.781 1 92.44 364 GLU A CA 1
ATOM 2875 C C . GLU A 1 364 ? 5.938 22.266 26.281 1 92.44 364 GLU A C 1
ATOM 2877 O O . GLU A 1 364 ? 6.918 22.672 26.906 1 92.44 364 GLU A O 1
ATOM 2882 N N . LYS A 1 365 ? 5.727 20.984 26 1 95.69 365 LYS A N 1
ATOM 2883 C CA . LYS A 1 365 ? 6.672 19.969 26.453 1 95.69 365 LYS A CA 1
ATOM 2884 C C . LYS A 1 365 ? 7.875 19.891 25.516 1 95.69 365 LYS A C 1
ATOM 2886 O O . LYS A 1 365 ? 8.875 19.25 25.828 1 95.69 365 LYS A O 1
ATOM 2891 N N . ASP A 1 366 ? 7.805 20.516 24.375 1 95.12 366 ASP A N 1
ATOM 2892 C CA . ASP A 1 366 ? 8.898 20.641 23.422 1 95.12 366 ASP A CA 1
ATOM 2893 C C . ASP A 1 366 ? 9 22.062 22.891 1 95.12 366 ASP A C 1
ATOM 2895 O O . ASP A 1 366 ? 8.734 22.312 21.719 1 95.12 366 ASP A O 1
ATOM 2899 N N . PRO A 1 367 ? 9.477 22.938 23.703 1 93.94 367 PRO A N 1
ATOM 2900 C CA . PRO A 1 367 ? 9.43 24.375 23.406 1 93.94 367 PRO A CA 1
ATOM 2901 C C . PRO A 1 367 ? 10.297 24.75 22.203 1 93.94 367 PRO A C 1
ATOM 2903 O O . PRO A 1 367 ? 10.164 25.859 21.672 1 93.94 367 PRO A O 1
ATOM 2906 N N . ASN A 1 368 ? 11.18 23.875 21.828 1 93.62 368 ASN A N 1
ATOM 2907 C CA . ASN A 1 368 ? 12.102 24.172 20.734 1 93.62 368 ASN A CA 1
ATOM 2908 C C . ASN A 1 368 ? 11.461 23.891 19.375 1 93.62 368 ASN A C 1
ATOM 2910 O O . ASN A 1 368 ? 12.055 24.188 18.344 1 93.62 368 ASN A O 1
ATOM 2914 N N . PHE A 1 369 ? 10.305 23.406 19.375 1 96.38 369 PHE A N 1
ATOM 2915 C CA . PHE A 1 369 ? 9.602 23.031 18.141 1 96.38 369 PHE A CA 1
ATOM 2916 C C . PHE A 1 369 ? 8.391 23.938 17.922 1 96.38 369 PHE A C 1
ATOM 2918 O O . PHE A 1 369 ? 7.551 24.078 18.812 1 96.38 369 PHE A O 1
ATOM 2925 N N . LEU A 1 370 ? 8.344 24.516 16.766 1 95.62 370 LEU A N 1
ATOM 2926 C CA . LEU A 1 370 ? 7.27 25.438 16.422 1 95.62 370 LEU A CA 1
ATOM 2927 C C . LEU A 1 370 ? 6.828 25.234 14.969 1 95.62 370 LEU A C 1
ATOM 2929 O O . LEU A 1 370 ? 7.656 24.984 14.094 1 95.62 370 LEU A O 1
ATOM 2933 N N . GLN A 1 371 ? 5.527 25.406 14.75 1 97.88 371 GLN A N 1
ATOM 2934 C CA . GLN A 1 371 ? 5.012 25.359 13.383 1 97.88 371 GLN A CA 1
ATOM 2935 C C . GLN A 1 371 ? 4.074 26.531 13.102 1 97.88 371 GLN A C 1
ATOM 2937 O O . GLN A 1 371 ? 3.504 27.109 14.031 1 97.88 371 GLN A O 1
ATOM 2942 N N . ILE A 1 372 ? 4.023 26.875 11.891 1 97.75 372 ILE A N 1
ATOM 2943 C CA . ILE A 1 372 ? 3.201 28 11.461 1 97.75 372 ILE A CA 1
ATOM 2944 C C . ILE A 1 372 ? 2.359 27.594 10.258 1 97.75 372 ILE A C 1
ATOM 2946 O O . ILE A 1 372 ? 2.842 26.891 9.359 1 97.75 372 ILE A O 1
ATOM 2950 N N . LEU A 1 373 ? 1.157 28.016 10.211 1 97.69 373 LEU A N 1
ATOM 2951 C CA . LEU A 1 373 ? 0.264 27.812 9.078 1 97.69 373 LEU A CA 1
ATOM 2952 C C . LEU A 1 373 ? -0.429 29.109 8.688 1 97.69 373 LEU A C 1
ATOM 2954 O O . LEU A 1 373 ? -1.008 29.797 9.531 1 97.69 373 LEU A O 1
ATOM 2958 N N . VAL A 1 374 ? -0.334 29.438 7.434 1 96.19 374 VAL A N 1
ATOM 2959 C CA . VAL A 1 374 ? -0.943 30.656 6.938 1 96.19 374 VAL A CA 1
ATOM 2960 C C . VAL A 1 374 ? -2.4 30.406 6.566 1 96.19 374 VAL A C 1
ATOM 2962 O O . VAL A 1 374 ? -2.709 29.438 5.875 1 96.19 374 VAL A O 1
ATOM 2965 N N . PRO A 1 375 ? -3.326 31.234 7.016 1 97.12 375 PRO A N 1
ATOM 2966 C CA . PRO A 1 375 ? -4.742 31.047 6.691 1 97.12 375 PRO A CA 1
ATOM 2967 C C . PRO A 1 375 ? -5.039 31.25 5.207 1 97.12 375 PRO A C 1
ATOM 2969 O O . PRO A 1 375 ? -4.266 31.906 4.504 1 97.12 375 PRO A O 1
ATOM 2972 N N . ILE A 1 376 ? -6.137 30.594 4.773 1 95 376 ILE A N 1
ATOM 2973 C CA . ILE A 1 376 ? -6.633 30.781 3.414 1 95 376 ILE A CA 1
ATOM 2974 C C . ILE A 1 376 ? -7.527 32.031 3.361 1 95 376 ILE A C 1
ATOM 2976 O O . ILE A 1 376 ? -8.352 32.25 4.254 1 95 376 ILE A O 1
ATOM 2980 N N . ARG A 1 377 ? -7.273 32.906 2.346 1 82.94 377 ARG A N 1
ATOM 2981 C CA . ARG A 1 377 ? -8.07 34.094 2.213 1 82.94 377 ARG A CA 1
ATOM 2982 C C . ARG A 1 377 ? -9.305 33.875 1.352 1 82.94 377 ARG A C 1
ATOM 2984 O O . ARG A 1 377 ? -9.195 33.344 0.24 1 82.94 377 ARG A O 1
ATOM 2991 N N . ASN A 1 378 ? -10.43 33.406 1.923 1 60.47 378 ASN A N 1
ATOM 2992 C CA . ASN A 1 378 ? -11.664 33.312 1.157 1 60.47 378 ASN A CA 1
ATOM 2993 C C . ASN A 1 378 ? -12.117 34.656 0.641 1 60.47 378 ASN A C 1
ATOM 2995 O O . ASN A 1 378 ? -11.875 35.688 1.281 1 60.47 378 ASN A O 1
ATOM 2999 N N . MET B 1 1 ? -50.25 17.234 -3.865 1 33.19 1 MET B N 1
ATOM 3000 C CA . MET B 1 1 ? -49.5 17.688 -2.688 1 33.19 1 MET B CA 1
ATOM 3001 C C . MET B 1 1 ? -48.344 16.719 -2.365 1 33.19 1 MET B C 1
ATOM 3003 O O . MET B 1 1 ? -48.594 15.531 -2.135 1 33.19 1 MET B O 1
ATOM 3007 N N . LYS B 1 2 ? -47.25 16.922 -3.029 1 40.19 2 LYS B N 1
ATOM 3008 C CA . LYS B 1 2 ? -46.125 16.016 -2.805 1 40.19 2 LYS B CA 1
ATOM 3009 C C . LYS B 1 2 ? -45.938 15.703 -1.32 1 40.19 2 LYS B C 1
ATOM 3011 O O . LYS B 1 2 ? -45.719 16.609 -0.517 1 40.19 2 LYS B O 1
ATOM 3016 N N . LYS B 1 3 ? -46.562 14.82 -0.738 1 44.5 3 LYS B N 1
ATOM 3017 C CA . LYS B 1 3 ? -46.531 14.391 0.656 1 44.5 3 LYS B CA 1
ATOM 3018 C C . LYS B 1 3 ? -45.125 14.383 1.21 1 44.5 3 LYS B C 1
ATOM 3020 O O . LYS B 1 3 ? -44.219 13.797 0.615 1 44.5 3 LYS B O 1
ATOM 3025 N N . ASP B 1 4 ? -44.625 15.398 1.993 1 51.84 4 ASP B N 1
ATOM 3026 C CA . ASP B 1 4 ? -43.375 15.672 2.703 1 51.84 4 ASP B CA 1
ATOM 3027 C C . ASP B 1 4 ? -42.844 14.398 3.354 1 51.84 4 ASP B C 1
ATOM 3029 O O . ASP B 1 4 ? -43.375 13.938 4.367 1 51.84 4 ASP B O 1
ATOM 3033 N N . LEU B 1 5 ? -42.562 13.445 2.568 1 59.94 5 LEU B N 1
ATOM 3034 C CA . LEU B 1 5 ? -42.062 12.227 3.215 1 59.94 5 LEU B CA 1
ATOM 3035 C C . LEU B 1 5 ? -40.938 12.547 4.188 1 59.94 5 LEU B C 1
ATOM 3037 O O . LEU B 1 5 ? -39.969 13.242 3.832 1 59.94 5 LEU B O 1
ATOM 3041 N N . LYS B 1 6 ? -41.25 12.461 5.57 1 83.56 6 LYS B N 1
ATOM 3042 C CA . LYS B 1 6 ? -40.375 12.609 6.73 1 83.56 6 LYS B CA 1
ATOM 3043 C C . LYS B 1 6 ? -39.594 11.336 6.969 1 83.56 6 LYS B C 1
ATOM 3045 O O . LYS B 1 6 ? -39.844 10.305 6.336 1 83.56 6 LYS B O 1
ATOM 3050 N N . MET B 1 7 ? -38.406 11.297 7.453 1 94.31 7 MET B N 1
ATOM 3051 C CA . MET B 1 7 ? -37.594 10.18 7.949 1 94.31 7 MET B CA 1
ATOM 3052 C C . MET B 1 7 ? -36.75 10.609 9.133 1 94.31 7 MET B C 1
ATOM 3054 O O . MET B 1 7 ? -36.031 11.602 9.055 1 94.31 7 MET B O 1
ATOM 3058 N N . LYS B 1 8 ? -36.969 9.859 10.211 1 97.5 8 LYS B N 1
ATOM 3059 C CA . LYS B 1 8 ? -36.125 10.102 11.383 1 97.5 8 LYS B CA 1
ATOM 3060 C C . LYS B 1 8 ? -35.844 8.805 12.125 1 97.5 8 LYS B C 1
ATOM 3062 O O . LYS B 1 8 ? -36.75 8.094 12.547 1 97.5 8 LYS B O 1
ATOM 3067 N N . ILE B 1 9 ? -34.594 8.5 12.258 1 98 9 ILE B N 1
ATOM 3068 C CA . ILE B 1 9 ? -34.188 7.285 12.969 1 98 9 ILE B CA 1
ATOM 3069 C C . ILE B 1 9 ? -33.031 7.59 13.891 1 98 9 ILE B C 1
ATOM 3071 O O . ILE B 1 9 ? -32.312 8.578 13.695 1 98 9 ILE B O 1
ATOM 3075 N N . ILE B 1 10 ? -32.844 6.848 14.945 1 98.31 10 ILE B N 1
ATOM 3076 C CA . ILE B 1 10 ? -31.703 6.832 15.844 1 98.31 10 ILE B CA 1
ATOM 3077 C C . ILE B 1 10 ? -31.094 5.43 15.883 1 98.31 10 ILE B C 1
ATOM 3079 O O . ILE B 1 10 ? -31.75 4.484 16.344 1 98.31 10 ILE B O 1
ATOM 3083 N N . VAL B 1 11 ? -29.922 5.312 15.414 1 98.12 11 VAL B N 1
ATOM 3084 C CA . VAL B 1 11 ? -29.328 3.998 15.227 1 98.12 11 VAL B CA 1
ATOM 3085 C C . VAL B 1 11 ? -27.875 4.016 15.719 1 98.12 11 VAL B C 1
ATOM 3087 O O . VAL B 1 11 ? -27.188 5.035 15.609 1 98.12 11 VAL B O 1
ATOM 3090 N N . SER B 1 12 ? -27.453 2.922 16.234 1 98 12 SER B N 1
ATOM 3091 C CA . SER B 1 12 ? -26.062 2.859 16.688 1 98 12 SER B CA 1
ATOM 3092 C C . SER B 1 12 ? -25.109 2.883 15.508 1 98 12 SER B C 1
ATOM 3094 O O . SER B 1 12 ? -25.406 2.355 14.438 1 98 12 SER B O 1
ATOM 3096 N N . LYS B 1 13 ? -23.953 3.424 15.703 1 96.81 13 LYS B N 1
ATOM 3097 C CA . LYS B 1 13 ? -22.906 3.455 14.68 1 96.81 13 LYS B CA 1
ATOM 3098 C C . LYS B 1 13 ? -22.578 2.049 14.18 1 96.81 13 LYS B C 1
ATOM 3100 O O . LYS B 1 13 ? -22.469 1.825 12.977 1 96.81 13 LYS B O 1
ATOM 3105 N N . THR B 1 14 ? -22.516 1.126 15.078 1 96.31 14 THR B N 1
ATOM 3106 C CA . THR B 1 14 ? -22.156 -0.248 14.758 1 96.31 14 THR B CA 1
ATOM 3107 C C . THR B 1 14 ? -23.172 -0.869 13.805 1 96.31 14 THR B C 1
ATOM 3109 O O . THR B 1 14 ? -22.797 -1.441 12.773 1 96.31 14 THR B O 1
ATOM 3112 N N . LYS B 1 15 ? -24.438 -0.728 14.109 1 95.75 15 LYS B N 1
ATOM 3113 C CA . LYS B 1 15 ? -25.484 -1.282 13.25 1 95.75 15 LYS B CA 1
ATOM 3114 C C . LYS B 1 15 ? -25.484 -0.617 11.875 1 95.75 15 LYS B C 1
ATOM 3116 O O . LYS B 1 15 ? -25.641 -1.289 10.859 1 95.75 15 LYS B O 1
ATOM 3121 N N . LEU B 1 16 ? -25.281 0.639 11.969 1 96.75 16 LEU B N 1
ATOM 3122 C CA . LEU B 1 16 ? -25.328 1.405 10.734 1 96.75 16 LEU B CA 1
ATOM 3123 C C . LEU B 1 16 ? -24.156 1.035 9.828 1 96.75 16 LEU B C 1
ATOM 3125 O O . LEU B 1 16 ? -24.344 0.787 8.633 1 96.75 16 LEU B O 1
ATOM 3129 N N . ILE B 1 17 ? -22.969 0.962 10.312 1 95.88 17 ILE B N 1
ATOM 3130 C CA . ILE B 1 17 ? -21.766 0.64 9.539 1 95.88 17 ILE B CA 1
ATOM 3131 C C . ILE B 1 17 ? -21.891 -0.773 8.969 1 95.88 17 ILE B C 1
ATOM 3133 O O . ILE B 1 17 ? -21.531 -1.018 7.82 1 95.88 17 ILE B O 1
ATOM 3137 N N . ASN B 1 18 ? -22.391 -1.675 9.766 1 93 18 ASN B N 1
ATOM 3138 C CA . ASN B 1 18 ? -22.547 -3.051 9.312 1 93 18 ASN B CA 1
ATOM 3139 C C . ASN B 1 18 ? -23.516 -3.143 8.125 1 93 18 ASN B C 1
ATOM 3141 O O . ASN B 1 18 ? -23.281 -3.906 7.188 1 93 18 ASN B O 1
ATOM 3145 N N . ALA B 1 19 ? -24.531 -2.383 8.211 1 94.12 19 ALA B N 1
ATOM 3146 C CA . ALA B 1 19 ? -25.516 -2.385 7.133 1 94.12 19 ALA B CA 1
ATOM 3147 C C . ALA B 1 19 ? -24.953 -1.741 5.871 1 94.12 19 ALA B C 1
ATOM 3149 O O . ALA B 1 19 ? -25.297 -2.139 4.754 1 94.12 19 ALA B O 1
ATOM 3150 N N . LEU B 1 20 ? -24.031 -0.805 6.098 1 95.25 20 LEU B N 1
ATOM 3151 C CA . LEU B 1 20 ? -23.547 -0.001 4.98 1 95.25 20 LEU B CA 1
ATOM 3152 C C . LEU B 1 20 ? -22.297 -0.625 4.359 1 95.25 20 LEU B C 1
ATOM 3154 O O . LEU B 1 20 ? -21.922 -0.267 3.246 1 95.25 20 LEU B O 1
ATOM 3158 N N . ARG B 1 21 ? -21.672 -1.486 5.035 1 92.81 21 ARG B N 1
ATOM 3159 C CA . ARG B 1 21 ? -20.406 -2.039 4.598 1 92.81 21 ARG B CA 1
ATOM 3160 C C . ARG B 1 21 ? -20.516 -2.66 3.209 1 92.81 21 ARG B C 1
ATOM 3162 O O . ARG B 1 21 ? -19.734 -2.348 2.312 1 92.81 21 ARG B O 1
ATOM 3169 N N . LEU B 1 22 ? -21.484 -3.51 3.074 1 91.38 22 LEU B N 1
ATOM 3170 C CA . LEU B 1 22 ? -21.656 -4.164 1.782 1 91.38 22 LEU B CA 1
ATOM 3171 C C . LEU B 1 22 ? -22.078 -3.156 0.72 1 91.38 22 LEU B C 1
ATOM 3173 O O . LEU B 1 22 ? -21.672 -3.252 -0.436 1 91.38 22 LEU B O 1
ATOM 3177 N N . CYS B 1 23 ? -22.938 -2.182 1.127 1 93.31 23 CYS B N 1
ATOM 3178 C CA . CYS B 1 23 ? -23.344 -1.125 0.206 1 93.31 23 CYS B CA 1
ATOM 3179 C C . CYS B 1 23 ? -22.125 -0.392 -0.346 1 93.31 23 CYS B C 1
ATOM 3181 O O . CYS B 1 23 ? -22.047 -0.127 -1.548 1 93.31 23 CYS B O 1
ATOM 3183 N N . ASN B 1 24 ? -21.266 -0.162 0.538 1 93.88 24 ASN B N 1
ATOM 3184 C CA . ASN B 1 24 ? -20.031 0.543 0.168 1 93.88 24 ASN B CA 1
ATOM 3185 C C . ASN B 1 24 ? -19.203 -0.264 -0.822 1 93.88 24 ASN B C 1
ATOM 3187 O O . ASN B 1 24 ? -18.625 0.296 -1.757 1 93.88 24 ASN B O 1
ATOM 3191 N N . SER B 1 25 ? -19.141 -1.493 -0.682 1 93.19 25 SER B N 1
ATOM 3192 C CA . SER B 1 25 ? -18.344 -2.365 -1.529 1 93.19 25 SER B CA 1
ATOM 3193 C C . SER B 1 25 ? -18.938 -2.498 -2.922 1 93.19 25 SER B C 1
ATOM 3195 O O . SER B 1 25 ? -18.219 -2.65 -3.908 1 93.19 25 SER B O 1
ATOM 3197 N N . ILE B 1 26 ? -20.172 -2.42 -3.062 1 91.75 26 ILE B N 1
ATOM 3198 C CA . ILE B 1 26 ? -20.875 -2.588 -4.332 1 91.75 26 ILE B CA 1
ATOM 3199 C C . ILE B 1 26 ? -20.781 -1.3 -5.148 1 91.75 26 ILE B C 1
ATOM 3201 O O . ILE B 1 26 ? -20.672 -1.341 -6.375 1 91.75 26 ILE B O 1
ATOM 3205 N N . SER B 1 27 ? -20.812 -0.192 -4.473 1 86.38 27 SER B N 1
ATOM 3206 C CA . SER B 1 27 ? -20.844 1.103 -5.148 1 86.38 27 SER B CA 1
ATOM 3207 C C . SER B 1 27 ? -19.5 1.403 -5.809 1 86.38 27 SER B C 1
ATOM 3209 O O . SER B 1 27 ? -19.406 2.303 -6.648 1 86.38 27 SER B O 1
ATOM 3211 N N . GLU B 1 28 ? -18.328 0.787 -5.508 1 70.19 28 GLU B N 1
ATOM 3212 C CA . GLU B 1 28 ? -17 1.035 -6.07 1 70.19 28 GLU B CA 1
ATOM 3213 C C . GLU B 1 28 ? -16.938 0.624 -7.535 1 70.19 28 GLU B C 1
ATOM 3215 O O . GLU B 1 28 ? -16.062 1.075 -8.273 1 70.19 28 GLU B O 1
ATOM 3220 N N . ASN B 1 29 ? -17.875 -0.088 -8.031 1 59.75 29 ASN B N 1
ATOM 3221 C CA . ASN B 1 29 ? -17.781 -0.634 -9.383 1 59.75 29 ASN B CA 1
ATOM 3222 C C . ASN B 1 29 ? -18.422 0.301 -10.406 1 59.75 29 ASN B C 1
ATOM 3224 O O . ASN B 1 29 ? -19.391 0.999 -10.102 1 59.75 29 ASN B O 1
ATOM 3228 N N . ILE B 1 30 ? -17.625 0.902 -11.461 1 55.97 30 ILE B N 1
ATOM 3229 C CA . ILE B 1 30 ? -17.844 1.884 -12.516 1 55.97 30 ILE B CA 1
ATOM 3230 C C . ILE B 1 30 ? -19.266 1.744 -13.062 1 55.97 30 ILE B C 1
ATOM 3232 O O . ILE B 1 30 ? -19.672 0.66 -13.484 1 55.97 30 ILE B O 1
ATOM 3236 N N . PHE B 1 31 ? -20.094 2.756 -12.656 1 60.12 31 PHE B N 1
ATOM 3237 C CA . PHE B 1 31 ? -21.531 2.645 -12.891 1 60.12 31 PHE B CA 1
ATOM 3238 C C . PHE B 1 31 ? -21.922 3.305 -14.203 1 60.12 31 PH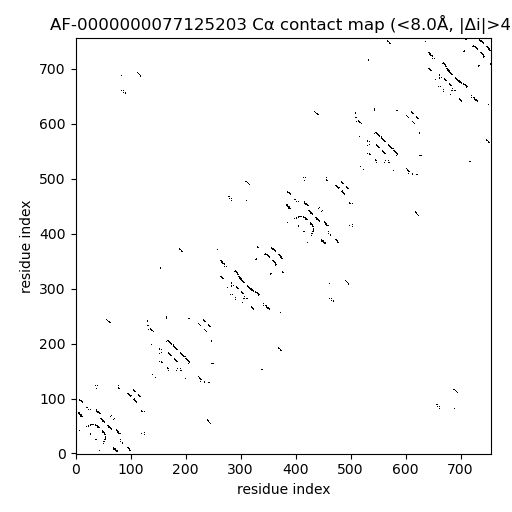E B C 1
ATOM 3240 O O . PHE B 1 31 ? -21.234 4.215 -14.68 1 60.12 31 PHE B O 1
ATOM 3247 N N . SER B 1 32 ? -22.797 2.58 -14.852 1 63.62 32 SER B N 1
ATOM 3248 C CA . SER B 1 32 ? -23.484 3.014 -16.062 1 63.62 32 SER B CA 1
ATOM 3249 C C . SER B 1 32 ? -24.312 4.273 -15.805 1 63.62 32 SER B C 1
ATOM 3251 O O . SER B 1 32 ? -24.391 5.156 -16.656 1 63.62 32 SER B O 1
ATOM 3253 N N . SER B 1 33 ? -24.906 4.324 -14.453 1 81.31 33 SER B N 1
ATOM 3254 C CA . SER B 1 33 ? -25.828 5.434 -14.203 1 81.31 33 SER B CA 1
ATOM 3255 C C . SER B 1 33 ? -25.531 6.109 -12.867 1 81.31 33 SER B C 1
ATOM 3257 O O . SER B 1 33 ? -25.172 5.438 -11.898 1 81.31 33 SER B O 1
ATOM 3259 N N . PRO B 1 34 ? -25.672 7.398 -12.789 1 86.19 34 PRO B N 1
ATOM 3260 C CA . PRO B 1 34 ? -25.391 8.156 -11.57 1 86.19 34 PRO B CA 1
ATOM 3261 C C . PRO B 1 34 ? -26.234 7.711 -10.383 1 86.19 34 PRO B C 1
ATOM 3263 O O . PRO B 1 34 ? -25.812 7.859 -9.227 1 86.19 34 PRO B O 1
ATOM 3266 N N . VAL B 1 35 ? -27.391 7.152 -10.57 1 88.12 35 VAL B N 1
ATOM 3267 C CA . VAL B 1 35 ? -28.281 6.762 -9.492 1 88.12 35 VAL B CA 1
ATOM 3268 C C . VAL B 1 35 ? -27.656 5.629 -8.68 1 88.12 35 VAL B C 1
ATOM 3270 O O . VAL B 1 35 ? -27.922 5.48 -7.488 1 88.12 35 VAL B O 1
ATOM 3273 N N . PHE B 1 36 ? -26.734 4.914 -9.266 1 90.44 36 PHE B N 1
ATOM 3274 C CA . PHE B 1 36 ? -26.125 3.758 -8.617 1 90.44 36 PHE B CA 1
ATOM 3275 C C . PHE B 1 36 ? -24.984 4.188 -7.711 1 90.44 36 PHE B C 1
ATOM 3277 O O . PHE B 1 36 ? -24.391 3.355 -7.023 1 90.44 36 PHE B O 1
ATOM 3284 N N . LEU B 1 37 ? -24.812 5.449 -7.656 1 91.31 37 LEU B N 1
ATOM 3285 C CA . LEU B 1 37 ? -23.859 5.984 -6.688 1 91.31 37 LEU B CA 1
ATOM 3286 C C . LEU B 1 37 ? -24.484 6.043 -5.297 1 91.31 37 LEU B C 1
ATOM 3288 O O . LEU B 1 37 ? -23.781 6.27 -4.309 1 91.31 37 LEU B O 1
ATOM 3292 N N . GLY B 1 38 ? -25.766 5.781 -5.258 1 94.19 38 GLY B N 1
ATOM 3293 C CA . GLY B 1 38 ? -26.469 5.988 -4.008 1 94.19 38 GLY B CA 1
ATOM 3294 C C . GLY B 1 38 ? -26.922 4.691 -3.355 1 94.19 38 GLY B C 1
ATOM 3295 O O . GLY B 1 38 ? -27 3.654 -4.016 1 94.19 38 GLY B O 1
ATOM 3296 N N . THR B 1 39 ? -27.141 4.762 -2.141 1 96.44 39 THR B N 1
ATOM 3297 C CA . THR B 1 39 ? -27.844 3.758 -1.354 1 96.44 39 THR B CA 1
ATOM 3298 C C . THR B 1 39 ? -29.25 4.242 -0.999 1 96.44 39 THR B C 1
ATOM 3300 O O . THR B 1 39 ? -29.422 5.336 -0.455 1 96.44 39 THR B O 1
ATOM 3303 N N . LEU B 1 40 ? -30.234 3.438 -1.363 1 96.81 40 LEU B N 1
ATOM 3304 C CA . LEU B 1 40 ? -31.609 3.729 -0.974 1 96.81 40 LEU B CA 1
ATOM 3305 C C . LEU B 1 40 ? -31.891 3.242 0.444 1 96.81 40 LEU B C 1
ATOM 3307 O O . LEU B 1 40 ? -31.719 2.059 0.744 1 96.81 40 LEU B O 1
ATOM 3311 N N . ILE B 1 41 ? -32.25 4.172 1.305 1 97.5 41 ILE B N 1
ATOM 3312 C CA . ILE B 1 41 ? -32.625 3.838 2.674 1 97.5 41 ILE B CA 1
ATOM 3313 C C . ILE B 1 41 ? -34.125 3.977 2.842 1 97.5 41 ILE B C 1
ATOM 3315 O O . ILE B 1 41 ? -34.688 5.062 2.656 1 97.5 41 ILE B O 1
ATOM 3319 N N . GLU B 1 42 ? -34.75 2.898 3.164 1 97.19 42 GLU B N 1
ATOM 3320 C CA . GLU B 1 42 ? -36.188 2.883 3.396 1 97.19 42 GLU B CA 1
ATOM 3321 C C . GLU B 1 42 ? -36.531 2.512 4.84 1 97.19 42 GLU B C 1
ATOM 3323 O O . GLU B 1 42 ? -36.062 1.48 5.34 1 97.19 42 GLU B O 1
ATOM 3328 N N . VAL B 1 43 ? -37.281 3.371 5.496 1 97.5 43 VAL B N 1
ATOM 3329 C CA . VAL B 1 43 ? -37.656 3.184 6.895 1 97.5 43 VAL B CA 1
ATOM 3330 C C . VAL B 1 43 ? -39.156 2.924 7.008 1 97.5 43 VAL B C 1
ATOM 3332 O O . VAL B 1 43 ? -39.969 3.746 6.582 1 97.5 43 VAL B O 1
ATOM 3335 N N . ASN B 1 44 ? -39.469 1.801 7.496 1 96 44 ASN B N 1
ATOM 3336 C CA . ASN B 1 44 ? -40.875 1.488 7.828 1 96 44 ASN B CA 1
ATOM 3337 C C . ASN B 1 44 ? -41.031 1.263 9.328 1 96 44 ASN B C 1
ATOM 3339 O O . ASN B 1 44 ? -40.188 1.655 10.125 1 96 44 ASN B O 1
ATOM 3343 N N . ASP B 1 45 ? -42.156 0.685 9.781 1 94.38 45 ASP B N 1
ATOM 3344 C CA . ASP B 1 45 ? -42.5 0.617 11.195 1 94.38 45 ASP B CA 1
ATOM 3345 C C . ASP B 1 45 ? -41.562 -0.328 11.953 1 94.38 45 ASP B C 1
ATOM 3347 O O . ASP B 1 45 ? -41.312 -0.14 13.141 1 94.38 45 ASP B O 1
ATOM 3351 N N . ASN B 1 46 ? -40.969 -1.214 11.219 1 96.12 46 ASN B N 1
ATOM 3352 C CA . ASN B 1 46 ? -40.312 -2.299 11.945 1 96.12 46 ASN B CA 1
ATOM 3353 C C . ASN B 1 46 ? -38.844 -2.453 11.539 1 96.12 46 ASN B C 1
ATOM 3355 O O . ASN B 1 46 ? -38.094 -3.133 12.219 1 96.12 46 ASN B O 1
ATOM 3359 N N . GLU B 1 47 ? -38.5 -1.798 10.445 1 97.12 47 GLU B N 1
ATOM 3360 C CA . GLU B 1 47 ? -37.156 -2.068 9.984 1 97.12 47 GLU B CA 1
ATOM 3361 C C . GLU B 1 47 ? -36.625 -0.917 9.133 1 97.12 47 GLU B C 1
ATOM 3363 O O . GLU B 1 47 ? -37.406 -0.095 8.641 1 97.12 47 GLU B O 1
ATOM 3368 N N . ILE B 1 48 ? -35.406 -0.848 9.023 1 97.81 48 ILE B N 1
ATOM 3369 C CA . ILE B 1 48 ? -34.656 0.009 8.109 1 97.81 48 ILE B CA 1
ATOM 3370 C C . ILE B 1 48 ? -34 -0.841 7.027 1 97.81 48 ILE B C 1
ATOM 3372 O O . ILE B 1 48 ? -33.25 -1.778 7.332 1 97.81 48 ILE B O 1
ATOM 3376 N N . LYS B 1 49 ? -34.281 -0.531 5.789 1 97.12 49 LYS B N 1
ATOM 3377 C CA . LYS B 1 49 ? -33.75 -1.295 4.668 1 97.12 49 LYS B CA 1
ATOM 3378 C C . LYS B 1 49 ? -32.75 -0.464 3.861 1 97.12 49 LYS B C 1
ATOM 3380 O O . LYS B 1 49 ? -33.031 0.676 3.492 1 97.12 49 LYS B O 1
ATOM 3385 N N . PHE B 1 50 ? -31.594 -1.006 3.646 1 97.5 50 PHE B N 1
ATOM 3386 C CA . PHE B 1 50 ? -30.547 -0.4 2.822 1 97.5 50 PHE B CA 1
ATOM 3387 C C . PHE B 1 50 ? -30.406 -1.149 1.504 1 97.5 50 PHE B C 1
ATOM 3389 O O . PHE B 1 50 ? -30.047 -2.33 1.491 1 97.5 50 PHE B O 1
ATOM 3396 N N . THR B 1 51 ? -30.656 -0.49 0.401 1 96.75 51 THR B N 1
ATOM 3397 C CA . THR B 1 51 ? -30.594 -1.123 -0.912 1 96.75 51 THR B CA 1
ATOM 3398 C C . THR B 1 51 ? -29.547 -0.437 -1.795 1 96.75 51 THR B C 1
ATOM 3400 O O . THR B 1 51 ? -29.547 0.789 -1.92 1 96.75 51 THR B O 1
ATOM 3403 N N . THR B 1 52 ? -28.672 -1.169 -2.363 1 95.31 52 THR B N 1
ATOM 3404 C CA . THR B 1 52 ? -27.656 -0.665 -3.279 1 95.31 52 THR B CA 1
ATOM 3405 C C . THR B 1 52 ? -27.484 -1.605 -4.469 1 95.31 52 THR B C 1
ATOM 3407 O O . THR B 1 52 ? -27.766 -2.803 -4.367 1 95.31 52 THR B O 1
ATOM 3410 N N . SER B 1 53 ? -27.109 -1.023 -5.621 1 93.81 53 SER B N 1
ATOM 3411 C CA . SER B 1 53 ? -26.891 -1.805 -6.836 1 93.81 53 SER B CA 1
ATOM 3412 C C . SER B 1 53 ? -25.844 -1.155 -7.73 1 93.81 53 SER B C 1
ATOM 3414 O O . SER B 1 53 ? -25.656 0.062 -7.688 1 93.81 53 SER B O 1
ATOM 3416 N N . ASN B 1 54 ? -25.125 -1.966 -8.43 1 91 54 ASN B N 1
ATOM 3417 C CA . ASN B 1 54 ? -24.266 -1.442 -9.484 1 91 54 ASN B CA 1
ATOM 3418 C C . ASN B 1 54 ? -24.781 -1.84 -10.867 1 91 54 ASN B C 1
ATOM 3420 O O . ASN B 1 54 ? -24.031 -1.786 -11.852 1 91 54 ASN B O 1
ATOM 3424 N N . GLY B 1 55 ? -26.078 -2.24 -10.875 1 89.06 55 GLY B N 1
ATOM 3425 C CA . GLY B 1 55 ? -26.672 -2.637 -12.141 1 89.06 55 GLY B CA 1
ATOM 3426 C C . GLY B 1 55 ? -26.531 -4.117 -12.43 1 89.06 55 GLY B C 1
ATOM 3427 O O . GLY B 1 55 ? -27.281 -4.676 -13.234 1 89.06 55 GLY B O 1
ATOM 3428 N N . ILE B 1 56 ? -25.531 -4.793 -11.852 1 89 56 ILE B N 1
ATOM 3429 C CA . ILE B 1 56 ? -25.281 -6.215 -12.047 1 89 56 ILE B CA 1
ATOM 3430 C C . ILE B 1 56 ? -25.562 -6.98 -10.758 1 89 56 ILE B C 1
ATOM 3432 O O . ILE B 1 56 ? -26.25 -8 -10.781 1 89 56 ILE B O 1
ATOM 3436 N N . ILE B 1 57 ? -25.062 -6.402 -9.695 1 94.31 57 ILE B N 1
ATOM 3437 C CA . ILE B 1 57 ? -25.281 -6.961 -8.359 1 94.31 57 ILE B CA 1
ATOM 3438 C C . ILE B 1 57 ? -26.109 -5.988 -7.523 1 94.31 57 ILE B C 1
ATOM 3440 O O . ILE B 1 57 ? -25.844 -4.781 -7.52 1 94.31 57 ILE B O 1
ATOM 3444 N N . SER B 1 58 ? -27.125 -6.484 -6.914 1 95.31 58 SER B N 1
ATOM 3445 C CA . SER B 1 58 ? -27.969 -5.684 -6.023 1 95.31 58 SER B CA 1
ATOM 3446 C C . SER B 1 58 ? -28.031 -6.297 -4.629 1 95.31 58 SER B C 1
ATOM 3448 O O . SER B 1 58 ? -28.016 -7.523 -4.48 1 95.31 58 SER B O 1
ATOM 3450 N N . THR B 1 59 ? -28.109 -5.445 -3.646 1 95.44 59 THR B N 1
ATOM 3451 C CA . THR B 1 59 ? -28.172 -5.945 -2.277 1 95.44 59 THR B CA 1
ATOM 3452 C C . THR B 1 59 ? -29.188 -5.156 -1.454 1 95.44 59 THR B C 1
ATOM 3454 O O . THR B 1 59 ? -29.469 -3.992 -1.755 1 95.44 59 THR B O 1
ATOM 3457 N N . HIS B 1 60 ? -29.766 -5.746 -0.526 1 94.25 60 HIS B N 1
ATOM 3458 C CA . HIS B 1 60 ? -30.422 -5.008 0.545 1 94.25 60 HIS B CA 1
ATOM 3459 C C . HIS B 1 60 ? -30.094 -5.602 1.91 1 94.25 60 HIS B C 1
ATOM 3461 O O . HIS B 1 60 ? -29.984 -6.82 2.051 1 94.25 60 HIS B O 1
ATOM 3467 N N . SER B 1 61 ? -29.812 -4.883 2.787 1 94.75 61 SER B N 1
ATOM 3468 C CA . SER B 1 61 ? -29.578 -5.199 4.191 1 94.75 61 SER B CA 1
ATOM 3469 C C . SER B 1 61 ? -30.672 -4.605 5.082 1 94.75 61 SER B C 1
ATOM 3471 O O . SER B 1 61 ? -31.109 -3.48 4.855 1 94.75 61 SER B O 1
ATOM 3473 N N . ILE B 1 62 ? -31.047 -5.395 6.105 1 95.19 62 ILE B N 1
ATOM 3474 C CA . ILE B 1 62 ? -32.156 -4.969 6.957 1 95.19 62 ILE B CA 1
ATOM 3475 C C . ILE B 1 62 ? -31.656 -4.809 8.398 1 95.19 62 ILE B C 1
ATOM 3477 O O . ILE B 1 62 ? -30.938 -5.664 8.914 1 95.19 62 ILE B O 1
ATOM 3481 N N . VAL B 1 63 ? -31.984 -3.723 8.969 1 96.75 63 VAL B N 1
ATOM 3482 C CA . VAL B 1 63 ? -31.812 -3.49 10.398 1 96.75 63 VAL B CA 1
ATOM 3483 C C . VAL B 1 63 ? -33.188 -3.428 11.078 1 96.75 63 VAL B C 1
ATOM 3485 O O . VAL B 1 63 ? -33.969 -2.496 10.852 1 96.75 63 VAL B O 1
ATOM 3488 N N . ALA B 1 64 ? -33.406 -4.414 11.922 1 96.56 64 ALA B N 1
ATOM 3489 C CA . ALA B 1 64 ? -34.688 -4.465 12.625 1 96.56 64 ALA B CA 1
ATOM 3490 C C . ALA B 1 64 ? -34.75 -3.42 13.734 1 96.56 64 ALA B C 1
ATOM 3492 O O . ALA B 1 64 ? -33.75 -3.096 14.352 1 96.56 64 ALA B O 1
ATOM 3493 N N . LYS B 1 65 ? -35.938 -2.949 13.914 1 97.38 65 LYS B N 1
ATOM 3494 C CA . LYS B 1 65 ? -36.156 -2.055 15.055 1 97.38 65 LYS B CA 1
ATOM 3495 C C . LYS B 1 65 ? -35.688 -2.705 16.359 1 97.38 65 LYS B C 1
ATOM 3497 O O . LYS B 1 65 ? -35.938 -3.889 16.594 1 97.38 65 LYS B O 1
ATOM 3502 N N . SER B 1 66 ? -34.969 -2.014 17.125 1 96.94 66 SER B N 1
ATOM 3503 C CA . SER B 1 66 ? -34.438 -2.471 18.406 1 96.94 66 SER B CA 1
ATOM 3504 C C . SER B 1 66 ? -34 -1.295 19.281 1 96.94 66 SER B C 1
ATOM 3506 O O . SER B 1 66 ? -34.281 -0.14 18.953 1 96.94 66 SER B O 1
ATOM 3508 N N . GLU B 1 67 ? -33.344 -1.598 20.344 1 95.81 67 GLU B N 1
ATOM 3509 C CA . GLU B 1 67 ? -32.844 -0.553 21.219 1 95.81 67 GLU B CA 1
ATOM 3510 C C . GLU B 1 67 ? -31.719 0.233 20.547 1 95.81 67 GLU B C 1
ATOM 3512 O O . GLU B 1 67 ? -31.547 1.425 20.812 1 95.81 67 GLU B O 1
ATOM 3517 N N . ASP B 1 68 ? -31.062 -0.456 19.625 1 96.75 68 ASP B N 1
ATOM 3518 C CA . ASP B 1 68 ? -29.938 0.17 18.938 1 96.75 68 ASP B CA 1
ATOM 3519 C C . ASP B 1 68 ? -30.344 0.699 17.562 1 96.75 68 ASP B C 1
ATOM 3521 O O . ASP B 1 68 ? -29.5 1.138 16.781 1 96.75 68 ASP B O 1
ATOM 3525 N N . ALA B 1 69 ? -31.609 0.593 17.266 1 97.94 69 ALA B N 1
ATOM 3526 C CA . ALA B 1 69 ? -32.188 1.106 16.031 1 97.94 69 ALA B CA 1
ATOM 3527 C C . ALA B 1 69 ? -33.625 1.555 16.234 1 97.94 69 ALA B C 1
ATOM 3529 O O . ALA B 1 69 ? -34.562 0.788 15.984 1 97.94 69 ALA B O 1
ATOM 3530 N N . ASN B 1 70 ? -33.781 2.805 16.562 1 97.75 70 ASN B N 1
ATOM 3531 C CA . ASN B 1 70 ? -35.094 3.367 16.844 1 97.75 70 ASN B CA 1
ATOM 3532 C C . ASN B 1 70 ? -35.656 4.105 15.633 1 97.75 70 ASN B C 1
ATOM 3534 O O . ASN B 1 70 ? -34.938 4.875 14.984 1 97.75 70 ASN B O 1
ATOM 3538 N N . ILE B 1 71 ? -36.906 3.869 15.391 1 97.5 71 ILE B N 1
ATOM 3539 C CA . ILE B 1 71 ? -37.594 4.508 14.273 1 97.5 71 ILE B CA 1
ATOM 3540 C C . ILE B 1 71 ? -38.594 5.531 14.805 1 97.5 71 ILE B C 1
ATOM 3542 O O . ILE B 1 71 ? -39.562 5.168 15.461 1 97.5 71 ILE B O 1
ATOM 3546 N N . LEU B 1 72 ? -38.375 6.699 14.508 1 96.88 72 LEU B N 1
ATOM 3547 C CA . LEU B 1 72 ? -39.25 7.77 14.977 1 96.88 72 LEU B CA 1
ATOM 3548 C C . LEU B 1 72 ? -40.219 8.203 13.883 1 96.88 72 LEU B C 1
ATOM 3550 O O . LEU B 1 72 ? -41.406 8.484 14.148 1 96.88 72 LEU B O 1
ATOM 3554 N N . GLU B 1 73 ? -39.75 8.32 12.664 1 96.62 73 GLU B N 1
ATOM 3555 C CA . GLU B 1 73 ? -40.562 8.648 11.492 1 96.62 73 GLU B CA 1
ATOM 3556 C C . GLU B 1 73 ? -40.188 7.793 10.297 1 96.62 73 GLU B C 1
ATOM 3558 O O . GLU B 1 73 ? -39 7.617 10.016 1 96.62 73 GLU B O 1
ATOM 3563 N N . LYS B 1 74 ? -41.156 7.34 9.586 1 96.31 74 LYS B N 1
ATOM 3564 C CA . LYS B 1 74 ? -40.938 6.547 8.383 1 96.31 74 LYS B CA 1
ATOM 3565 C C . LYS B 1 74 ? -40.562 7.434 7.203 1 96.31 74 LYS B C 1
ATOM 3567 O O . LYS B 1 74 ? -40.781 8.648 7.234 1 96.31 74 LYS B O 1
ATOM 3572 N N . GLY B 1 75 ? -40 6.809 6.207 1 95.44 75 GLY B N 1
ATOM 3573 C CA . GLY B 1 75 ? -39.656 7.535 4.996 1 95.44 75 GLY B CA 1
ATOM 3574 C C . GLY B 1 75 ? -38.562 6.852 4.184 1 95.44 75 GLY B C 1
ATOM 3575 O O . GLY B 1 75 ? -38.281 5.676 4.398 1 95.44 75 GLY B O 1
ATOM 3576 N N . ARG B 1 76 ? -38.094 7.531 3.145 1 95.19 76 ARG B N 1
ATOM 3577 C CA . ARG B 1 76 ? -37.062 6.984 2.268 1 95.19 76 ARG B CA 1
ATOM 3578 C C . ARG B 1 76 ? -36.156 8.086 1.752 1 95.19 76 ARG B C 1
ATOM 3580 O O . ARG B 1 76 ? -36.594 9.211 1.51 1 95.19 76 ARG B O 1
ATOM 3587 N N . ILE B 1 77 ? -34.938 7.785 1.609 1 96.5 77 ILE B N 1
ATOM 3588 C CA . ILE B 1 77 ? -33.969 8.719 1.054 1 96.5 77 ILE B CA 1
ATOM 3589 C C . ILE B 1 77 ? -32.969 7.965 0.185 1 96.5 77 ILE B C 1
ATOM 3591 O O . ILE B 1 77 ? -32.812 6.75 0.323 1 96.5 77 ILE B O 1
ATOM 3595 N N . LEU B 1 78 ? -32.375 8.688 -0.811 1 96.19 78 LEU B N 1
ATOM 3596 C CA . LEU B 1 78 ? -31.266 8.219 -1.61 1 96.19 78 LEU B CA 1
ATOM 3597 C C . LEU B 1 78 ? -30.016 9.047 -1.328 1 96.19 78 LEU B C 1
ATOM 3599 O O . LEU B 1 78 ? -30 10.258 -1.565 1 96.19 78 LEU B O 1
ATOM 3603 N N . ILE B 1 79 ? -29.016 8.352 -0.821 1 96.06 79 ILE B N 1
ATOM 3604 C CA . ILE B 1 79 ? -27.828 9.094 -0.381 1 96.06 79 ILE B CA 1
ATOM 3605 C C . ILE B 1 79 ? -26.594 8.516 -1.043 1 96.06 79 ILE B C 1
ATOM 3607 O O . ILE B 1 79 ? -26.469 7.297 -1.213 1 96.06 79 ILE B O 1
ATOM 3611 N N . LYS B 1 80 ? -25.656 9.383 -1.383 1 93.25 80 LYS B N 1
ATOM 3612 C CA . LYS B 1 80 ? -24.406 8.891 -1.967 1 93.25 80 LYS B CA 1
ATOM 3613 C C . LYS B 1 80 ? -23.703 7.934 -1.016 1 93.25 80 LYS B C 1
ATOM 3615 O O . LYS B 1 80 ? -23.391 8.297 0.12 1 93.25 80 LYS B O 1
ATOM 3620 N N . THR B 1 81 ? -23.328 6.805 -1.505 1 94.62 81 THR B N 1
ATOM 3621 C CA . THR B 1 81 ? -22.906 5.691 -0.665 1 94.62 81 THR B CA 1
ATOM 3622 C C . THR B 1 81 ? -21.531 5.957 -0.071 1 94.62 81 THR B C 1
ATOM 3624 O O . THR B 1 81 ? -21.359 5.91 1.148 1 94.62 81 THR B O 1
ATOM 3627 N N . LYS B 1 82 ? -20.562 6.234 -0.895 1 92.88 82 LYS B N 1
ATOM 3628 C CA . LYS B 1 82 ? -19.172 6.301 -0.474 1 92.88 82 LYS B CA 1
ATOM 3629 C C . LYS B 1 82 ? -18.953 7.43 0.526 1 92.88 82 LYS B C 1
ATOM 3631 O O . LYS B 1 82 ? -18.453 7.203 1.627 1 92.88 82 LYS B O 1
ATOM 3636 N N . PRO B 1 83 ? -19.422 8.625 0.162 1 92.06 83 PRO B N 1
ATOM 3637 C CA . PRO B 1 83 ? -19.25 9.695 1.143 1 92.06 83 PRO B CA 1
ATOM 3638 C C . PRO B 1 83 ? -20 9.43 2.451 1 92.06 83 PRO B C 1
ATOM 3640 O O . PRO B 1 83 ? -19.484 9.727 3.529 1 92.06 83 PRO B O 1
ATOM 3643 N N . PHE B 1 84 ? -21.156 8.898 2.363 1 94.88 84 PHE B N 1
ATOM 3644 C CA . PHE B 1 84 ? -21.938 8.617 3.562 1 94.88 84 PHE B CA 1
ATOM 3645 C C . PHE B 1 84 ? -21.234 7.586 4.434 1 94.88 84 PHE B C 1
ATOM 3647 O O . PHE B 1 84 ? -21.125 7.762 5.652 1 94.88 84 PHE B O 1
ATOM 3654 N N . PHE B 1 85 ? -20.781 6.578 3.828 1 95.81 85 PHE B N 1
ATOM 3655 C CA . PHE B 1 85 ? -20.031 5.562 4.559 1 95.81 85 PHE B CA 1
ATOM 3656 C C . PHE B 1 85 ? -18.797 6.168 5.223 1 95.81 85 PHE B C 1
ATOM 3658 O O . PHE B 1 85 ? -18.5 5.867 6.379 1 95.81 85 PHE B O 1
ATOM 3665 N N . ALA B 1 86 ? -18.078 6.934 4.488 1 93.31 86 ALA B N 1
ATOM 3666 C CA . ALA B 1 86 ? -16.875 7.578 5.008 1 93.31 86 ALA B CA 1
ATOM 3667 C C . ALA B 1 86 ? -17.203 8.43 6.23 1 93.31 86 ALA B C 1
ATOM 3669 O O . ALA B 1 86 ? -16.469 8.422 7.215 1 93.31 86 ALA B O 1
ATOM 3670 N N . ILE B 1 87 ? -18.312 9.156 6.195 1 92.56 87 ILE B N 1
ATOM 3671 C CA . ILE B 1 87 ? -18.734 10.016 7.297 1 92.56 87 ILE B CA 1
ATOM 3672 C C . ILE B 1 87 ? -19.062 9.164 8.523 1 92.56 87 ILE B C 1
ATOM 3674 O O . ILE B 1 87 ? -18.547 9.406 9.609 1 92.56 87 ILE B O 1
ATOM 3678 N N . ILE B 1 88 ? -19.844 8.164 8.305 1 95.56 88 ILE B N 1
ATOM 3679 C CA . ILE B 1 88 ? -20.312 7.336 9.414 1 95.56 88 ILE B CA 1
ATOM 3680 C C . ILE B 1 88 ? -19.125 6.586 10.031 1 95.56 88 ILE B C 1
ATOM 3682 O O . ILE B 1 88 ? -19.016 6.473 11.25 1 95.56 88 ILE B O 1
ATOM 3686 N N . SER B 1 89 ? -18.25 6.082 9.188 1 94.88 89 SER B N 1
ATOM 3687 C CA . SER B 1 89 ? -17.125 5.273 9.648 1 94.88 89 SER B CA 1
ATOM 3688 C C . SER B 1 89 ? -16.188 6.078 10.555 1 94.88 89 SER B C 1
ATOM 3690 O O . SER B 1 89 ? -15.5 5.512 11.398 1 94.88 89 SER B O 1
ATOM 3692 N N . LYS B 1 90 ? -16.188 7.363 10.469 1 91.25 90 LYS B N 1
ATOM 3693 C CA . LYS B 1 90 ? -15.25 8.203 11.211 1 91.25 90 LYS B CA 1
ATOM 3694 C C . LYS B 1 90 ? -15.883 8.75 12.484 1 91.25 90 LYS B C 1
ATOM 3696 O O . LYS B 1 90 ? -15.211 9.391 13.297 1 91.25 90 LYS B O 1
ATOM 3701 N N . LEU B 1 91 ? -17.125 8.461 12.688 1 93 91 LEU B N 1
ATOM 3702 C CA . LEU B 1 91 ? -17.797 8.922 13.898 1 93 91 LEU B CA 1
ATOM 3703 C C . LEU B 1 91 ? -17.453 8.039 15.086 1 93 91 LEU B C 1
ATOM 3705 O O . LEU B 1 91 ? -16.984 6.906 14.906 1 93 91 LEU B O 1
ATOM 3709 N N . LYS B 1 92 ? -17.609 8.625 16.234 1 87.94 92 LYS B N 1
ATOM 3710 C CA . LYS B 1 92 ? -17.453 7.84 17.453 1 87.94 92 LYS B CA 1
ATOM 3711 C C . LYS B 1 92 ? -18.578 6.816 17.594 1 87.94 92 LYS B C 1
ATOM 3713 O O . LYS B 1 92 ? -19.641 6.965 16.984 1 87.94 92 LYS B O 1
ATOM 3718 N N . ASN B 1 93 ? -18.25 5.742 18.344 1 89.19 93 ASN B N 1
ATOM 3719 C CA . ASN B 1 93 ? -19.25 4.699 18.578 1 89.19 93 ASN B CA 1
ATOM 3720 C C . ASN B 1 93 ? -20.344 5.168 19.531 1 89.19 93 ASN B C 1
ATOM 3722 O O . ASN B 1 93 ? -20.219 5.031 20.75 1 89.19 93 ASN B O 1
ATOM 3726 N N . GLU B 1 94 ? -21.344 5.688 19.016 1 93.38 94 GLU B N 1
ATOM 3727 C CA . GLU B 1 94 ? -22.5 6.176 19.734 1 93.38 94 GLU B CA 1
ATOM 3728 C C . GLU B 1 94 ? -23.766 6.121 18.875 1 93.38 94 GLU B C 1
ATOM 3730 O O . GLU B 1 94 ? -23.734 5.578 17.766 1 93.38 94 GLU B O 1
ATOM 3735 N N . MET B 1 95 ? -24.859 6.57 19.422 1 97.38 95 MET B N 1
ATOM 3736 C CA . MET B 1 95 ? -26.109 6.656 18.672 1 97.38 95 MET B CA 1
ATOM 3737 C C . MET B 1 95 ? -26.062 7.812 17.672 1 97.38 95 MET B C 1
ATOM 3739 O O . MET B 1 95 ? -25.578 8.898 18 1 97.38 95 MET B O 1
ATOM 3743 N N . ILE B 1 96 ? -26.531 7.559 16.516 1 97.81 96 ILE B N 1
ATOM 3744 C CA . ILE B 1 96 ? -26.547 8.547 15.438 1 97.81 96 ILE B CA 1
ATOM 3745 C C . ILE B 1 96 ? -28 8.852 15.039 1 97.81 96 ILE B C 1
ATOM 3747 O O . ILE B 1 96 ? -28.797 7.934 14.828 1 97.81 96 ILE B O 1
ATOM 3751 N N . THR B 1 97 ? -28.344 10.094 14.969 1 97.81 97 THR B N 1
ATOM 3752 C CA . THR B 1 97 ? -29.641 10.523 14.484 1 97.81 97 THR B CA 1
ATOM 3753 C C . THR B 1 97 ? -29.578 10.875 13 1 97.81 97 THR B C 1
ATOM 3755 O O . THR B 1 97 ? -28.75 11.688 12.586 1 97.81 97 THR B O 1
ATOM 3758 N N . LEU B 1 98 ? -30.375 10.258 12.227 1 97.81 98 LEU B N 1
ATOM 3759 C CA . LEU B 1 98 ? -30.594 10.609 10.828 1 97.81 98 LEU B CA 1
ATOM 3760 C C . LEU B 1 98 ? -31.984 11.195 10.617 1 97.81 98 LEU B C 1
ATOM 3762 O O . LEU B 1 98 ? -33 10.531 10.898 1 97.81 98 LEU B O 1
ATOM 3766 N N . GLU B 1 99 ? -31.984 12.406 10.156 1 97.25 99 GLU B N 1
ATOM 3767 C CA . GLU B 1 99 ? -33.25 13.086 9.992 1 97.25 99 GLU B CA 1
ATOM 3768 C C . GLU B 1 99 ? -33.344 13.82 8.656 1 97.25 99 GLU B C 1
ATOM 3770 O O . GLU B 1 99 ? -32.5 14.664 8.359 1 97.25 99 GLU B O 1
ATOM 3775 N N . LYS B 1 100 ? -34.281 13.453 7.906 1 96.25 100 LYS B N 1
ATOM 3776 C CA . LYS B 1 100 ? -34.531 14.203 6.676 1 96.25 100 LYS B CA 1
ATOM 3777 C C . LYS B 1 100 ? -35.094 15.594 6.98 1 96.25 100 LYS B C 1
ATOM 3779 O O . LYS B 1 100 ? -36.156 15.719 7.59 1 96.25 100 LYS B O 1
ATOM 3784 N N . VAL B 1 101 ? -34.375 16.641 6.59 1 90.94 101 VAL B N 1
ATOM 3785 C CA . VAL B 1 101 ? -34.719 18.016 6.875 1 90.94 101 VAL B CA 1
ATOM 3786 C C . VAL B 1 101 ? -35.656 18.547 5.781 1 90.94 101 VAL B C 1
ATOM 3788 O O . VAL B 1 101 ? -36.625 19.25 6.062 1 90.94 101 VAL B O 1
ATOM 3791 N N . ASP B 1 102 ? -35.312 18.281 4.59 1 89.5 102 ASP B N 1
ATOM 3792 C CA . ASP B 1 102 ? -36.125 18.609 3.42 1 89.5 102 ASP B CA 1
ATOM 3793 C C . ASP B 1 102 ? -35.844 17.656 2.266 1 89.5 102 ASP B C 1
ATOM 3795 O O . ASP B 1 102 ? -35.281 16.578 2.473 1 89.5 102 ASP B O 1
ATOM 3799 N N . ASN B 1 103 ? -36.312 18 1.097 1 88.62 103 ASN B N 1
ATOM 3800 C CA . ASN B 1 103 ? -36.25 17.078 -0.025 1 88.62 103 ASN B CA 1
ATOM 3801 C C . ASN B 1 103 ? -34.812 16.969 -0.573 1 88.62 103 ASN B C 1
ATOM 3803 O O . ASN B 1 103 ? -34.531 16.109 -1.424 1 88.62 103 ASN B O 1
ATOM 3807 N N . SER B 1 104 ? -33.875 17.656 0.049 1 93.19 104 SER B N 1
ATOM 3808 C CA . SER B 1 104 ? -32.562 17.672 -0.571 1 93.19 104 SER B CA 1
ATOM 3809 C C . SER B 1 104 ? -31.453 17.438 0.461 1 93.19 104 SER B C 1
ATOM 3811 O O . SER B 1 104 ? -30.281 17.391 0.116 1 93.19 104 SER B O 1
ATOM 3813 N N . VAL B 1 105 ? -31.922 17.297 1.744 1 95.38 105 VAL B N 1
ATOM 3814 C CA . VAL B 1 105 ? -30.859 17.266 2.758 1 95.38 105 VAL B CA 1
ATOM 3815 C C . VAL B 1 105 ? -31.266 16.312 3.883 1 95.38 105 VAL B C 1
ATOM 3817 O O . VAL B 1 105 ? -32.406 16.266 4.293 1 95.38 105 VAL B O 1
ATOM 3820 N N . ILE B 1 106 ? -30.297 15.586 4.375 1 96.31 106 ILE B N 1
ATOM 3821 C CA . ILE B 1 106 ? -30.438 14.781 5.586 1 96.31 106 ILE B CA 1
ATOM 3822 C C . ILE B 1 106 ? -29.453 15.273 6.648 1 96.31 106 ILE B C 1
ATOM 3824 O O . ILE B 1 106 ? -28.312 15.617 6.34 1 96.31 106 ILE B O 1
ATOM 3828 N N . LYS B 1 107 ? -29.953 15.328 7.828 1 96.88 107 LYS B N 1
ATOM 3829 C CA . LYS B 1 107 ? -29.125 15.695 8.969 1 96.88 107 LYS B CA 1
ATOM 3830 C C . LYS B 1 107 ? -28.562 14.461 9.672 1 96.88 107 LYS B C 1
ATOM 3832 O O . LYS B 1 107 ? -29.281 13.5 9.914 1 96.88 107 LYS B O 1
ATOM 3837 N N . VAL B 1 108 ? -27.328 14.414 9.875 1 96.56 108 VAL B N 1
ATOM 3838 C CA . VAL B 1 108 ? -26.625 13.398 10.664 1 96.56 108 VAL B CA 1
ATOM 3839 C C . VAL B 1 108 ? -26.109 14.016 11.953 1 96.56 108 VAL B C 1
ATOM 3841 O O . VAL B 1 108 ? -25.25 14.898 11.922 1 96.56 108 VAL B O 1
ATOM 3844 N N . LYS B 1 109 ? -26.578 13.516 13.047 1 96.19 109 LYS B N 1
ATOM 3845 C CA . LYS B 1 109 ? -26.266 14.195 14.305 1 96.19 109 LYS B CA 1
ATOM 3846 C C . LYS B 1 109 ? -25.844 13.195 15.383 1 96.19 109 LYS B C 1
ATOM 3848 O O . LYS B 1 109 ? -26.453 12.133 15.508 1 96.19 109 LYS B O 1
ATOM 3853 N N . THR B 1 110 ? -24.812 13.445 16.062 1 94.88 110 THR B N 1
ATOM 3854 C CA . THR B 1 110 ? -24.406 12.812 17.312 1 94.88 110 THR B CA 1
ATOM 3855 C C . THR B 1 110 ? -24.312 13.836 18.438 1 94.88 110 THR B C 1
ATOM 3857 O O . THR B 1 110 ? -24.859 14.938 18.312 1 94.88 110 THR B O 1
ATOM 3860 N N . SER B 1 111 ? -23.672 13.469 19.578 1 91.75 111 SER B N 1
ATOM 3861 C CA . SER B 1 111 ? -23.562 14.391 20.703 1 91.75 111 SER B CA 1
ATOM 3862 C C . SER B 1 111 ? -22.641 15.562 20.359 1 91.75 111 SER B C 1
ATOM 3864 O O . SER B 1 111 ? -22.859 16.688 20.828 1 91.75 111 SER B O 1
ATOM 3866 N N . THR B 1 112 ? -21.703 15.367 19.453 1 88.5 112 THR B N 1
ATOM 3867 C CA . THR B 1 112 ? -20.703 16.406 19.219 1 88.5 112 THR B CA 1
ATOM 3868 C C . THR B 1 112 ? -20.609 16.734 17.719 1 88.5 112 THR B C 1
ATOM 3870 O O . THR B 1 112 ? -19.875 17.641 17.328 1 88.5 112 THR B O 1
ATOM 3873 N N . PHE B 1 113 ? -21.359 16.031 16.938 1 91.56 113 PHE B N 1
ATOM 3874 C CA . PHE B 1 113 ? -21.25 16.141 15.484 1 91.56 113 PHE B CA 1
ATOM 3875 C C . PHE B 1 113 ? -22.609 16.469 14.867 1 91.56 113 PHE B C 1
ATOM 3877 O O . PHE B 1 113 ? -23.625 15.883 15.242 1 91.56 113 PHE B O 1
ATOM 3884 N N . ASP B 1 114 ? -22.641 17.453 13.969 1 94.75 114 ASP B N 1
ATOM 3885 C CA . ASP B 1 114 ? -23.828 17.859 13.227 1 94.75 114 ASP B CA 1
ATOM 3886 C C . ASP B 1 114 ? -23.5 18.094 11.75 1 94.75 114 ASP B C 1
ATOM 3888 O O . ASP B 1 114 ? -22.672 18.953 11.422 1 94.75 114 ASP B O 1
ATOM 3892 N N . SER B 1 115 ? -24.172 17.344 10.945 1 95.31 115 SER B N 1
ATOM 3893 C CA . SER B 1 115 ? -23.875 17.438 9.516 1 95.31 115 SER B CA 1
ATOM 3894 C C . SER B 1 115 ? -25.156 17.438 8.688 1 95.31 115 SER B C 1
ATOM 3896 O O . SER B 1 115 ? -26.125 16.75 9.016 1 95.31 115 SER B O 1
ATOM 3898 N N . ASN B 1 116 ? -25.156 18.281 7.707 1 96.06 116 ASN B N 1
ATOM 3899 C CA . ASN B 1 116 ? -26.156 18.25 6.648 1 96.06 116 ASN B CA 1
ATOM 3900 C C . ASN B 1 116 ? -25.594 17.641 5.359 1 96.06 116 ASN B C 1
ATOM 3902 O O . ASN B 1 116 ? -24.641 18.172 4.797 1 96.06 116 ASN B O 1
ATOM 3906 N N . ILE B 1 117 ? -26.219 16.609 4.91 1 95.94 117 ILE B N 1
ATOM 3907 C CA . ILE B 1 117 ? -25.719 15.906 3.727 1 95.94 117 ILE B CA 1
ATOM 3908 C C . ILE B 1 117 ? -26.766 15.992 2.611 1 95.94 117 ILE B C 1
ATOM 3910 O O . ILE B 1 117 ? -27.953 15.75 2.838 1 95.94 117 ILE B O 1
ATOM 3914 N N . ASN B 1 118 ? -26.281 16.328 1.473 1 95.56 118 ASN B N 1
ATOM 3915 C CA . ASN B 1 118 ? -27.172 16.359 0.319 1 95.56 118 ASN B CA 1
ATOM 3916 C C . ASN B 1 118 ? -27.625 14.961 -0.08 1 95.56 118 ASN B C 1
ATOM 3918 O O . ASN B 1 118 ? -26.828 14.016 -0.043 1 95.56 118 ASN B O 1
ATOM 3922 N N . ILE B 1 119 ? -28.859 14.844 -0.413 1 95.75 119 ILE B N 1
ATOM 3923 C CA . ILE B 1 119 ? -29.359 13.539 -0.83 1 95.75 119 ILE B CA 1
ATOM 3924 C C . ILE B 1 119 ? -29.797 13.602 -2.293 1 95.75 119 ILE B C 1
ATOM 3926 O O . ILE B 1 119 ? -30.016 14.688 -2.842 1 95.75 119 ILE B O 1
ATOM 3930 N N . MET B 1 120 ? -29.875 12.523 -2.934 1 93.81 120 MET B N 1
ATOM 3931 C CA . MET B 1 120 ? -30.266 12.375 -4.328 1 93.81 120 MET B CA 1
ATOM 3932 C C . MET B 1 120 ? -31.781 12.133 -4.441 1 93.81 120 MET B C 1
ATOM 3934 O O . MET B 1 120 ? -32.469 11.953 -3.432 1 93.81 120 MET B O 1
ATOM 3938 N N . ASP B 1 121 ? -32.281 12.188 -5.695 1 93.56 121 ASP B N 1
ATOM 3939 C CA . ASP B 1 121 ? -33.688 11.93 -5.945 1 93.56 121 ASP B CA 1
ATOM 3940 C C . ASP B 1 121 ? -34 10.438 -5.855 1 93.56 121 ASP B C 1
ATOM 3942 O O . ASP B 1 121 ? -33.625 9.664 -6.75 1 93.56 121 ASP B O 1
ATOM 3946 N N . GLU B 1 122 ? -34.625 10.109 -4.812 1 93.12 122 GLU B N 1
ATOM 3947 C CA . GLU B 1 122 ? -34.875 8.695 -4.551 1 93.12 122 GLU B CA 1
ATOM 3948 C C . GLU B 1 122 ? -35.875 8.125 -5.559 1 93.12 122 GLU B C 1
ATOM 3950 O O . GLU B 1 122 ? -35.969 6.906 -5.73 1 93.12 122 GLU B O 1
ATOM 3955 N N . GLU B 1 123 ? -36.625 8.945 -6.199 1 92.69 123 GLU B N 1
ATOM 3956 C CA . GLU B 1 123 ? -37.625 8.484 -7.168 1 92.69 123 GLU B CA 1
ATOM 3957 C C . GLU B 1 123 ? -36.969 7.906 -8.414 1 92.69 123 GLU B C 1
ATOM 3959 O O . GLU B 1 123 ? -37.594 7.137 -9.148 1 92.69 123 GLU B O 1
ATOM 3964 N N . GLN B 1 124 ? -35.75 8.281 -8.586 1 91.62 124 GLN B N 1
ATOM 3965 C CA . GLN B 1 124 ? -35.031 7.84 -9.773 1 91.62 124 GLN B CA 1
ATOM 3966 C C . GLN B 1 124 ? -34.406 6.469 -9.562 1 91.62 124 GLN B C 1
ATOM 3968 O O . GLN B 1 124 ? -33.938 5.84 -10.516 1 91.62 124 GLN B O 1
ATOM 3973 N N . TYR B 1 125 ? -34.375 6.098 -8.367 1 93.31 125 TYR B N 1
ATOM 3974 C CA . TYR B 1 125 ? -33.781 4.801 -8.094 1 93.31 125 TYR B CA 1
ATOM 3975 C C . TYR B 1 125 ? -34.656 3.666 -8.594 1 93.31 125 TYR B C 1
ATOM 3977 O O . TYR B 1 125 ? -35.875 3.646 -8.336 1 93.31 125 TYR B O 1
ATOM 3985 N N . PRO B 1 126 ? -34.125 2.73 -9.273 1 92.25 126 PRO B N 1
ATOM 3986 C CA . PRO B 1 126 ? -34.969 1.658 -9.844 1 92.25 126 PRO B CA 1
ATOM 3987 C C . PRO B 1 126 ? -35.531 0.73 -8.781 1 92.25 126 PRO B C 1
ATOM 3989 O O . PRO B 1 126 ? -34.969 0.583 -7.699 1 92.25 126 PRO B O 1
ATOM 3992 N N . ASN B 1 127 ? -36.625 0.234 -9.141 1 91.75 127 ASN B N 1
ATOM 3993 C CA . ASN B 1 127 ? -37.188 -0.821 -8.305 1 91.75 127 ASN B CA 1
ATOM 3994 C C . ASN B 1 127 ? -36.469 -2.15 -8.531 1 91.75 127 ASN B C 1
ATOM 3996 O O . ASN B 1 127 ? -36.469 -2.68 -9.641 1 91.75 127 ASN B O 1
ATOM 4000 N N . ILE B 1 128 ? -35.906 -2.607 -7.559 1 92.31 128 ILE B N 1
ATOM 4001 C CA . ILE B 1 128 ? -35.156 -3.861 -7.645 1 92.31 128 ILE B CA 1
ATOM 4002 C C . ILE B 1 128 ? -35.938 -4.973 -6.953 1 92.31 128 ILE B C 1
ATOM 4004 O O . ILE B 1 128 ? -36.375 -4.816 -5.812 1 92.31 128 ILE B O 1
ATOM 4008 N N . ASN B 1 129 ? -36.094 -5.996 -7.602 1 89.88 129 ASN B N 1
ATOM 4009 C CA . ASN B 1 129 ? -36.844 -7.137 -7.094 1 89.88 129 ASN B CA 1
ATOM 4010 C C . ASN B 1 129 ? -35.938 -8.148 -6.402 1 89.88 129 ASN B C 1
ATOM 4012 O O . ASN B 1 129 ? -35 -8.656 -7.012 1 89.88 129 ASN B O 1
ATOM 4016 N N . PHE B 1 130 ? -36.281 -8.391 -5.156 1 93.62 130 PHE B N 1
ATOM 4017 C CA . PHE B 1 130 ? -35.5 -9.359 -4.395 1 93.62 130 PHE B CA 1
ATOM 4018 C C . PHE B 1 130 ? -36.312 -10.594 -4.07 1 93.62 130 PHE B C 1
ATOM 4020 O O . PHE B 1 130 ? -35.938 -11.391 -3.213 1 93.62 130 PHE B O 1
ATOM 4027 N N . SER B 1 131 ? -37.406 -10.773 -4.695 1 92.75 131 SER B N 1
ATOM 4028 C CA . SER B 1 131 ? -38.25 -11.93 -4.434 1 92.75 131 SER B CA 1
ATOM 4029 C C . SER B 1 131 ? -37.625 -13.211 -4.961 1 92.75 131 SER B C 1
ATOM 4031 O O . SER B 1 131 ? -37.031 -13.219 -6.039 1 92.75 131 SER B O 1
ATOM 4033 N N . TYR B 1 132 ? -37.75 -14.195 -4.215 1 93.62 132 TYR B N 1
ATOM 4034 C CA . TYR B 1 132 ? -37.188 -15.492 -4.613 1 93.62 132 TYR B CA 1
ATOM 4035 C C . TYR B 1 132 ? -38.188 -16.609 -4.301 1 93.62 132 TYR B C 1
ATOM 4037 O O . TYR B 1 132 ? -37.781 -17.781 -4.242 1 93.62 132 TYR B O 1
ATOM 4045 N N . ASN B 1 133 ? -39.406 -16.156 -4.164 1 90.81 133 ASN B N 1
ATOM 4046 C CA . ASN B 1 133 ? -40.438 -17.156 -3.869 1 90.81 133 ASN B CA 1
ATOM 4047 C C . ASN B 1 133 ? -40.531 -18.203 -4.98 1 90.81 133 ASN B C 1
ATOM 4049 O O . ASN B 1 133 ? -40.562 -17.859 -6.16 1 90.81 133 ASN B O 1
ATOM 4053 N N . ASP B 1 134 ? -40.469 -19.453 -4.707 1 93 134 ASP B N 1
ATOM 4054 C CA . ASP B 1 134 ? -40.656 -20.578 -5.617 1 93 134 ASP B CA 1
ATOM 4055 C C . ASP B 1 134 ? -39.375 -20.859 -6.406 1 93 134 ASP B C 1
ATOM 4057 O O . ASP B 1 134 ? -39.406 -21.516 -7.445 1 93 134 ASP B O 1
ATOM 4061 N N . TRP B 1 135 ? -38.344 -20.141 -6.113 1 96 135 TRP B N 1
ATOM 4062 C CA . TRP B 1 135 ? -37.094 -20.453 -6.777 1 96 135 TRP B CA 1
ATOM 4063 C C . TRP B 1 135 ? -36.5 -21.75 -6.254 1 96 135 TRP B C 1
ATOM 4065 O O . TRP B 1 135 ? -36.875 -22.219 -5.172 1 96 135 TRP B O 1
ATOM 4075 N N . ASN B 1 136 ? -35.656 -22.359 -7.09 1 94.75 136 ASN B N 1
ATOM 4076 C CA . ASN B 1 136 ? -34.938 -23.547 -6.652 1 94.75 136 ASN B CA 1
ATOM 4077 C C . ASN B 1 136 ? -33.906 -23.203 -5.586 1 94.75 136 ASN B C 1
ATOM 4079 O O . ASN B 1 136 ? -33.062 -22.328 -5.789 1 94.75 136 ASN B O 1
ATOM 4083 N N . GLN B 1 137 ? -34 -23.891 -4.473 1 93.44 137 GLN B N 1
ATOM 4084 C CA . GLN B 1 137 ? -33.062 -23.625 -3.393 1 93.44 137 GLN B CA 1
ATOM 4085 C C . GLN B 1 137 ? -31.828 -24.547 -3.51 1 93.44 137 GLN B C 1
ATOM 4087 O O . GLN B 1 137 ? -31.969 -25.75 -3.732 1 93.44 137 GLN B O 1
ATOM 4092 N N . LEU B 1 138 ? -30.703 -23.953 -3.418 1 90.25 138 LEU B N 1
ATOM 4093 C CA . LEU B 1 138 ? -29.438 -24.656 -3.406 1 90.25 138 LEU B CA 1
ATOM 4094 C C . LEU B 1 138 ? -28.734 -24.516 -2.057 1 90.25 138 LEU B C 1
ATOM 4096 O O . LEU B 1 138 ? -29.047 -23.594 -1.297 1 90.25 138 LEU B O 1
ATOM 4100 N N . SER B 1 139 ? -27.906 -25.406 -1.757 1 83.81 139 SER B N 1
ATOM 4101 C CA . SER B 1 139 ? -27.188 -25.312 -0.491 1 83.81 139 SER B CA 1
ATOM 4102 C C . SER B 1 139 ? -25.703 -25.594 -0.685 1 83.81 139 SER B C 1
ATOM 4104 O O . SER B 1 139 ? -25.328 -26.578 -1.31 1 83.81 139 SER B O 1
ATOM 4106 N N . ILE B 1 140 ? -24.891 -24.719 -0.225 1 87.06 140 ILE B N 1
ATOM 4107 C CA . ILE B 1 140 ? -23.453 -24.891 -0.142 1 87.06 140 ILE B CA 1
ATOM 4108 C C . ILE B 1 140 ? -22.953 -24.5 1.252 1 87.06 140 ILE B C 1
ATOM 4110 O O . ILE B 1 140 ? -23.281 -23.406 1.745 1 87.06 140 ILE B O 1
ATOM 4114 N N . SER B 1 141 ? -22.266 -25.391 1.905 1 87 141 SER B N 1
ATOM 4115 C CA . SER B 1 141 ? -21.719 -25.062 3.217 1 87 141 SER B CA 1
ATOM 4116 C C . SER B 1 141 ? -20.781 -23.859 3.141 1 87 141 SER B C 1
ATOM 4118 O O . SER B 1 141 ? -19.953 -23.766 2.23 1 87 141 SER B O 1
ATOM 4120 N N . PRO B 1 142 ? -20.891 -22.922 4.145 1 89.56 142 PRO B N 1
ATOM 4121 C CA . PRO B 1 142 ? -19.984 -21.766 4.16 1 89.56 142 PRO B CA 1
ATOM 4122 C C . PRO B 1 142 ? -18.516 -22.156 4.242 1 89.56 142 PRO B C 1
ATOM 4124 O O . PRO B 1 142 ? -17.656 -21.484 3.664 1 89.56 142 PRO B O 1
ATOM 4127 N N . ILE B 1 143 ? -18.234 -23.203 4.926 1 89.5 143 ILE B N 1
ATOM 4128 C CA . ILE B 1 143 ? -16.859 -23.672 5.07 1 89.5 143 ILE B CA 1
ATOM 4129 C C . ILE B 1 143 ? -16.328 -24.141 3.715 1 89.5 143 ILE B C 1
ATOM 4131 O O . ILE B 1 143 ? -15.227 -23.781 3.316 1 89.5 143 ILE B O 1
ATOM 4135 N N . VAL B 1 144 ? -17.188 -24.906 3.027 1 88.44 144 VAL B N 1
ATOM 4136 C CA . VAL B 1 144 ? -16.828 -25.406 1.706 1 88.44 144 VAL B CA 1
ATOM 4137 C C . VAL B 1 144 ? -16.656 -24.234 0.739 1 88.44 144 VAL B C 1
ATOM 4139 O O . VAL B 1 144 ? -15.688 -24.172 -0.018 1 88.44 144 VAL B O 1
ATOM 4142 N N . PHE B 1 145 ? -17.578 -23.312 0.854 1 90.88 145 PHE B N 1
ATOM 4143 C CA . PHE B 1 145 ? -17.547 -22.141 -0.022 1 90.88 145 PHE B CA 1
ATOM 4144 C C . PHE B 1 145 ? -16.266 -21.359 0.167 1 90.88 145 PHE B C 1
ATOM 4146 O O . PHE B 1 145 ? -15.523 -21.125 -0.792 1 90.88 145 PHE B O 1
ATOM 4153 N N . LYS B 1 146 ? -15.922 -21 1.337 1 92.69 146 LYS B N 1
ATOM 4154 C CA . LYS B 1 146 ? -14.75 -20.188 1.639 1 92.69 146 LYS B CA 1
ATOM 4155 C C . LYS B 1 146 ? -13.461 -20.922 1.296 1 92.69 146 LYS B C 1
ATOM 4157 O O . LYS B 1 146 ? -12.555 -20.359 0.683 1 92.69 146 LYS B O 1
ATOM 4162 N N . LYS B 1 147 ? -13.367 -22.188 1.699 1 91.38 147 LYS B N 1
ATOM 4163 C CA . LYS B 1 147 ? -12.172 -22.984 1.431 1 91.38 147 LYS B CA 1
ATOM 4164 C C . LYS B 1 147 ? -11.938 -23.125 -0.069 1 91.38 147 LYS B C 1
ATOM 4166 O O . LYS B 1 147 ? -10.812 -22.938 -0.547 1 91.38 147 LYS B O 1
ATOM 4171 N N . SER B 1 148 ? -13 -23.422 -0.742 1 90.69 148 SER B N 1
ATOM 4172 C CA . SER B 1 148 ? -12.867 -23.641 -2.18 1 90.69 148 SER B CA 1
ATOM 4173 C C . SER B 1 148 ? -12.406 -22.375 -2.889 1 90.69 148 SER B C 1
ATOM 4175 O O . SER B 1 148 ? -11.523 -22.422 -3.748 1 90.69 148 SER B O 1
ATOM 4177 N N . ILE B 1 149 ? -13 -21.281 -2.52 1 94.44 149 ILE B N 1
ATOM 4178 C CA . ILE B 1 149 ? -12.688 -20.031 -3.191 1 94.44 149 ILE B CA 1
ATOM 4179 C C . ILE B 1 149 ? -11.227 -19.656 -2.943 1 94.44 149 ILE B C 1
ATOM 4181 O O . ILE B 1 149 ? -10.523 -19.234 -3.863 1 94.44 149 ILE B O 1
ATOM 4185 N N . SER B 1 150 ? -10.742 -19.828 -1.76 1 95.38 150 SER B N 1
ATOM 4186 C CA . SER B 1 150 ? -9.359 -19.516 -1.433 1 95.38 150 SER B CA 1
ATOM 4187 C C . SER B 1 150 ? -8.383 -20.344 -2.256 1 95.38 150 SER B C 1
ATOM 4189 O O . SER B 1 150 ? -7.25 -19.938 -2.498 1 95.38 150 SER B O 1
ATOM 4191 N N . LYS B 1 151 ? -8.82 -21.484 -2.729 1 96.69 151 LYS B N 1
ATOM 4192 C CA . LYS B 1 151 ? -7.945 -22.406 -3.428 1 96.69 151 LYS B CA 1
ATOM 4193 C C . LYS B 1 151 ? -7.992 -22.188 -4.938 1 96.69 151 LYS B C 1
ATOM 4195 O O . LYS B 1 151 ? -6.988 -22.359 -5.625 1 96.69 151 LYS B O 1
ATOM 4200 N N . VAL B 1 152 ? -9.164 -21.703 -5.43 1 97.5 152 VAL B N 1
ATOM 4201 C CA . VAL B 1 152 ? -9.297 -21.828 -6.879 1 97.5 152 VAL B CA 1
ATOM 4202 C C . VAL B 1 152 ? -9.359 -20.438 -7.508 1 97.5 152 VAL B C 1
ATOM 4204 O O . VAL B 1 152 ? -9.172 -20.297 -8.719 1 97.5 152 VAL B O 1
ATOM 4207 N N . LYS B 1 153 ? -9.633 -19.406 -6.773 1 95.94 153 LYS B N 1
ATOM 4208 C CA . LYS B 1 153 ? -9.969 -18.094 -7.309 1 95.94 153 LYS B CA 1
ATOM 4209 C C . LYS B 1 153 ? -8.836 -17.531 -8.172 1 95.94 153 LYS B C 1
ATOM 4211 O O . LYS B 1 153 ? -9.078 -16.75 -9.094 1 95.94 153 LYS B O 1
ATOM 4216 N N . TYR B 1 154 ? -7.629 -17.953 -7.965 1 94.69 154 TYR B N 1
ATOM 4217 C CA . TYR B 1 154 ? -6.465 -17.375 -8.641 1 94.69 154 TYR B CA 1
ATOM 4218 C C . TYR B 1 154 ? -6.309 -17.969 -10.039 1 94.69 154 TYR B C 1
ATOM 4220 O O . TYR B 1 154 ? -5.469 -17.5 -10.82 1 94.69 154 TYR B O 1
ATOM 4228 N N . ALA B 1 155 ? -7.125 -18.891 -10.391 1 96.81 155 ALA B N 1
ATOM 4229 C CA . ALA B 1 155 ? -6.98 -19.562 -11.68 1 96.81 155 ALA B CA 1
ATOM 4230 C C . ALA B 1 155 ? -7.941 -18.969 -12.711 1 96.81 155 ALA B C 1
ATOM 4232 O O . ALA B 1 155 ? -7.902 -19.344 -13.883 1 96.81 155 ALA B O 1
ATOM 4233 N N . VAL B 1 156 ? -8.773 -18.047 -12.258 1 96.06 156 VAL B N 1
ATOM 4234 C CA . VAL B 1 156 ? -9.758 -17.469 -13.172 1 96.06 156 VAL B CA 1
ATOM 4235 C C . VAL B 1 156 ? -9.078 -16.484 -14.117 1 96.06 156 VAL B C 1
ATOM 4237 O O . VAL B 1 156 ? -7.953 -16.047 -13.859 1 96.06 156 VAL B O 1
ATOM 4240 N N . ASN B 1 157 ? -9.773 -16.219 -15.195 1 93.19 157 ASN B N 1
ATOM 4241 C CA . ASN B 1 157 ? -9.344 -15.133 -16.078 1 93.19 157 ASN B CA 1
ATOM 4242 C C . ASN B 1 157 ? -9.586 -13.773 -15.43 1 93.19 157 ASN B C 1
ATOM 4244 O O . ASN B 1 157 ? -10.734 -13.391 -15.188 1 93.19 157 ASN B O 1
ATOM 4248 N N . ASN B 1 158 ? -8.578 -13.039 -15.195 1 84.25 158 ASN B N 1
ATOM 4249 C CA . ASN B 1 158 ? -8.695 -11.805 -14.438 1 84.25 158 ASN B CA 1
ATOM 4250 C C . ASN B 1 158 ? -8.867 -10.594 -15.352 1 84.25 158 ASN B C 1
ATOM 4252 O O . ASN B 1 158 ? -8.859 -9.453 -14.883 1 84.25 158 ASN B O 1
ATOM 4256 N N . ASN B 1 159 ? -8.977 -10.891 -16.594 1 79.56 159 ASN B N 1
ATOM 4257 C CA . ASN B 1 159 ? -9.234 -9.766 -17.484 1 79.56 159 ASN B CA 1
ATOM 4258 C C . ASN B 1 159 ? -10.562 -9.086 -17.156 1 79.56 159 ASN B C 1
ATOM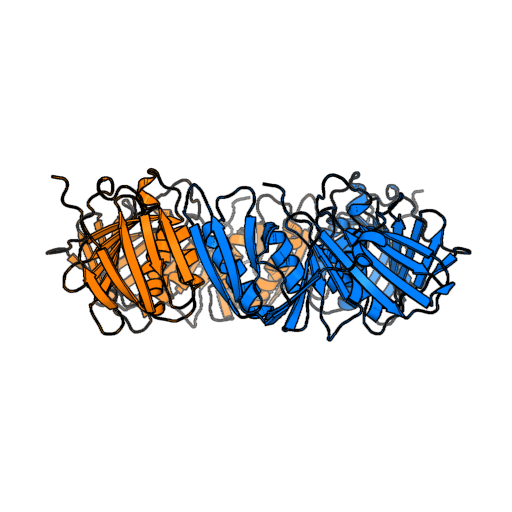 4260 O O . ASN B 1 159 ? -11.633 -9.641 -17.422 1 79.56 159 ASN B O 1
ATOM 4264 N N . LYS B 1 160 ? -10.531 -7.98 -16.547 1 68.69 160 LYS B N 1
ATOM 4265 C CA . LYS B 1 160 ? -11.719 -7.281 -16.062 1 68.69 160 LYS B CA 1
ATOM 4266 C C . LYS B 1 160 ? -12.484 -6.625 -17.203 1 68.69 160 LYS B C 1
ATOM 4268 O O . LYS B 1 160 ? -13.664 -6.281 -17.047 1 68.69 160 LYS B O 1
ATOM 4273 N N . GLU B 1 161 ? -11.93 -6.449 -18.391 1 71.38 161 GLU B N 1
ATOM 4274 C CA . GLU B 1 161 ? -12.57 -5.723 -19.484 1 71.38 161 GLU B CA 1
ATOM 4275 C C . GLU B 1 161 ? -13.625 -6.582 -20.172 1 71.38 161 GLU B C 1
ATOM 4277 O O . GLU B 1 161 ? -14.609 -6.059 -20.703 1 71.38 161 GLU B O 1
ATOM 4282 N N . LYS B 1 162 ? -13.445 -7.84 -20.25 1 77.81 162 LYS B N 1
ATOM 4283 C CA . LYS B 1 162 ? -14.391 -8.719 -20.938 1 77.81 162 LYS B CA 1
ATOM 4284 C C . LYS B 1 162 ? -14.75 -9.922 -20.062 1 77.81 162 LYS B C 1
ATOM 4286 O O . LYS B 1 162 ? -13.945 -10.836 -19.891 1 77.81 162 LYS B O 1
ATOM 4291 N N . ILE B 1 163 ? -16.016 -9.734 -19.609 1 81.19 163 ILE B N 1
ATOM 4292 C CA . ILE B 1 163 ? -16.5 -10.859 -18.812 1 81.19 163 ILE B CA 1
ATOM 4293 C C . ILE B 1 163 ? -16.875 -12.016 -19.734 1 81.19 163 ILE B C 1
ATOM 4295 O O . ILE B 1 163 ? -17.656 -11.836 -20.672 1 81.19 163 ILE B O 1
ATOM 4299 N N . ASN B 1 164 ? -16.219 -13.133 -19.531 1 90.06 164 ASN B N 1
ATOM 4300 C CA . ASN B 1 164 ? -16.578 -14.367 -20.219 1 90.06 164 ASN B CA 1
ATOM 4301 C C . ASN B 1 164 ? -16.766 -15.516 -19.234 1 90.06 164 ASN B C 1
ATOM 4303 O O . ASN B 1 164 ? -16.688 -15.32 -18.016 1 90.06 164 ASN B O 1
ATOM 4307 N N . ILE B 1 165 ? -17.078 -16.609 -19.703 1 94.5 165 ILE B N 1
ATOM 4308 C CA . ILE B 1 165 ? -17.453 -17.75 -18.859 1 94.5 165 ILE B CA 1
ATOM 4309 C C . ILE B 1 165 ? -16.281 -18.125 -17.969 1 94.5 165 ILE B C 1
ATOM 4311 O O . ILE B 1 165 ? -16.469 -18.578 -16.844 1 94.5 165 ILE B O 1
ATOM 4315 N N . MET B 1 166 ? -15.039 -17.766 -18.391 1 94.81 166 MET B N 1
ATOM 4316 C CA . MET B 1 166 ? -13.852 -18.141 -17.641 1 94.81 166 MET B CA 1
ATOM 4317 C C . MET B 1 166 ? -13.477 -17.078 -16.609 1 94.81 166 MET B C 1
ATOM 4319 O O . MET B 1 166 ? -12.516 -17.25 -15.867 1 94.81 166 MET B O 1
ATOM 4323 N N . SER B 1 167 ? -14.273 -16.078 -16.594 1 94.12 167 SER B N 1
ATOM 4324 C CA . SER B 1 167 ? -14.102 -15.055 -15.578 1 94.12 167 SER B CA 1
ATOM 4325 C C . SER B 1 167 ? -14.758 -15.477 -14.266 1 94.12 167 SER B C 1
ATOM 4327 O O . SER B 1 167 ? -14.586 -14.812 -13.234 1 94.12 167 SER B O 1
ATOM 4329 N N . GLY B 1 168 ? -15.461 -16.531 -14.289 1 96.62 168 GLY B N 1
ATOM 4330 C CA . GLY B 1 168 ? -16.172 -17 -13.117 1 96.62 168 GLY B CA 1
ATOM 4331 C C . GLY B 1 168 ? -15.672 -18.344 -12.609 1 96.62 168 GLY B C 1
ATOM 4332 O O . GLY B 1 168 ? -14.82 -18.969 -13.242 1 96.62 168 GLY B O 1
ATOM 4333 N N . ILE B 1 169 ? -16.094 -18.688 -11.461 1 97.38 169 ILE B N 1
ATOM 4334 C CA . ILE B 1 169 ? -15.828 -19.984 -10.844 1 97.38 169 ILE B CA 1
ATOM 4335 C C . ILE B 1 169 ? -17.047 -20.906 -11.008 1 97.38 169 ILE B C 1
ATOM 4337 O O . ILE B 1 169 ? -18.172 -20.5 -10.727 1 97.38 169 ILE B O 1
ATOM 4341 N N . CYS B 1 170 ? -16.844 -22.109 -11.422 1 97.12 170 CYS B N 1
ATOM 4342 C CA . CYS B 1 170 ? -17.922 -23.062 -11.688 1 97.12 170 CYS B CA 1
ATOM 4343 C C . CYS B 1 170 ? -18.156 -23.953 -10.477 1 97.12 170 CYS B C 1
ATOM 4345 O O . CYS B 1 170 ? -17.234 -24.594 -9.969 1 97.12 170 CYS B O 1
ATOM 4347 N N . PHE B 1 171 ? -19.344 -23.953 -10.055 1 95 171 PHE B N 1
ATOM 4348 C CA . PHE B 1 171 ? -19.844 -24.906 -9.062 1 95 171 PHE B CA 1
ATOM 4349 C C . PHE B 1 171 ? -20.688 -25.984 -9.711 1 95 171 PHE B C 1
ATOM 4351 O O . PHE B 1 171 ? -21.75 -25.688 -10.266 1 95 171 PHE B O 1
ATOM 4358 N N . ASN B 1 172 ? -20.219 -27.141 -9.625 1 94.12 172 ASN B N 1
ATOM 4359 C CA . ASN B 1 172 ? -20.891 -28.266 -10.281 1 94.12 172 ASN B CA 1
ATOM 4360 C C . ASN B 1 172 ? -21.234 -29.375 -9.289 1 94.12 172 ASN B C 1
ATOM 4362 O O . ASN B 1 172 ? -20.344 -30.109 -8.852 1 94.12 172 ASN B O 1
ATOM 4366 N N . SER B 1 173 ? -22.5 -29.5 -8.914 1 93.12 173 SER B N 1
ATOM 4367 C CA . SER B 1 173 ? -22.953 -30.547 -8.023 1 93.12 173 SER B CA 1
ATOM 4368 C C . SER B 1 173 ? -23.562 -31.703 -8.805 1 93.12 173 SER B C 1
ATOM 4370 O O . SER B 1 173 ? -24.484 -31.516 -9.609 1 93.12 173 SER B O 1
ATOM 4372 N N . ILE B 1 174 ? -22.984 -32.844 -8.586 1 90 174 ILE B N 1
ATOM 4373 C CA . ILE B 1 174 ? -23.469 -34.062 -9.211 1 90 174 ILE B CA 1
ATOM 4374 C C . ILE B 1 174 ? -23.984 -35.031 -8.148 1 90 174 ILE B C 1
ATOM 4376 O O . ILE B 1 174 ? -23.188 -35.688 -7.484 1 90 174 ILE B O 1
ATOM 4380 N N . SER B 1 175 ? -25.297 -35.156 -8.062 1 89.31 175 SER B N 1
ATOM 4381 C CA . SER B 1 175 ? -25.922 -35.906 -6.988 1 89.31 175 SER B CA 1
ATOM 4382 C C . SER B 1 175 ? -25.594 -37.406 -7.098 1 89.31 175 SER B C 1
ATOM 4384 O O . SER B 1 175 ? -25.328 -38.062 -6.086 1 89.31 175 SER B O 1
ATOM 4386 N N . SER B 1 176 ? -25.594 -37.875 -8.305 1 89.69 176 SER B N 1
ATOM 4387 C CA . SER B 1 176 ? -25.328 -39.312 -8.523 1 89.69 176 SER B CA 1
ATOM 4388 C C . SER B 1 176 ? -23.938 -39.719 -8.031 1 89.69 176 SER B C 1
ATOM 4390 O O . SER B 1 176 ? -23.719 -40.844 -7.645 1 89.69 176 SER B O 1
ATOM 4392 N N . GLU B 1 177 ? -23.109 -38.719 -7.938 1 88.31 177 GLU B N 1
ATOM 4393 C CA . GLU B 1 177 ? -21.734 -38.969 -7.531 1 88.31 177 GLU B CA 1
ATOM 4394 C C . GLU B 1 177 ? -21.469 -38.469 -6.121 1 88.31 177 GLU B C 1
ATOM 4396 O O . GLU B 1 177 ? -20.359 -38.625 -5.59 1 88.31 177 GLU B O 1
ATOM 4401 N N . LYS B 1 178 ? -22.438 -37.812 -5.547 1 90.75 178 LYS B N 1
ATOM 4402 C CA . LYS B 1 178 ? -22.297 -37.219 -4.23 1 90.75 178 LYS B CA 1
ATOM 4403 C C . LYS B 1 178 ? -21.062 -36.312 -4.176 1 90.75 178 LYS B C 1
ATOM 4405 O O . LYS B 1 178 ? -20.25 -36.438 -3.25 1 90.75 178 LYS B O 1
ATOM 4410 N N . THR B 1 179 ? -20.984 -35.5 -5.246 1 91.31 179 THR B N 1
ATOM 4411 C CA . THR B 1 179 ? -19.766 -34.688 -5.355 1 91.31 179 THR B CA 1
ATOM 4412 C C . THR B 1 179 ? -20.109 -33.25 -5.75 1 91.31 179 THR B C 1
ATOM 4414 O O . THR B 1 179 ? -21 -33.031 -6.562 1 91.31 179 THR B O 1
ATOM 4417 N N . LEU B 1 180 ? -19.484 -32.344 -5.137 1 93.69 180 LEU B N 1
ATOM 4418 C CA . LEU B 1 180 ? -19.453 -30.938 -5.551 1 93.69 180 LEU B CA 1
ATOM 4419 C C . LEU B 1 180 ? -18.062 -30.547 -6.059 1 93.69 180 LEU B C 1
ATOM 4421 O O . LEU B 1 180 ? -17.078 -30.609 -5.309 1 93.69 180 LEU B O 1
ATOM 4425 N N . GLU B 1 181 ? -18 -30.219 -7.301 1 94.25 181 GLU B N 1
ATOM 4426 C CA . GLU B 1 181 ? -16.734 -29.797 -7.91 1 94.25 181 GLU B CA 1
ATOM 4427 C C . GLU B 1 181 ? -16.688 -28.281 -8.086 1 94.25 181 GLU B C 1
ATOM 4429 O O . GLU B 1 181 ? -17.625 -27.672 -8.609 1 94.25 181 GLU B O 1
ATOM 4434 N N . ILE B 1 182 ? -15.695 -27.734 -7.656 1 96.12 182 ILE B N 1
ATOM 4435 C CA . ILE B 1 182 ? -15.438 -26.312 -7.875 1 96.12 182 ILE B CA 1
ATOM 4436 C C . ILE B 1 182 ? -14.242 -26.156 -8.82 1 96.12 182 ILE B C 1
ATOM 4438 O O . ILE B 1 182 ? -13.156 -26.672 -8.547 1 96.12 182 ILE B O 1
ATOM 4442 N N . ILE B 1 183 ? -14.453 -25.406 -9.914 1 96.88 183 ILE B N 1
ATOM 4443 C CA . ILE B 1 183 ? -13.438 -25.312 -10.953 1 96.88 183 ILE B CA 1
ATOM 4444 C C . ILE B 1 183 ? -13.227 -23.859 -11.344 1 96.88 183 ILE B C 1
ATOM 4446 O O . ILE B 1 183 ? -14.188 -23.094 -11.5 1 96.88 183 ILE B O 1
ATOM 4450 N N . ALA B 1 184 ? -12.031 -23.438 -11.461 1 97.5 184 ALA B N 1
ATOM 4451 C CA . ALA B 1 184 ? -11.641 -22.156 -12.055 1 97.5 184 ALA B CA 1
ATOM 4452 C C . ALA B 1 184 ? -10.539 -22.344 -13.086 1 97.5 184 ALA B C 1
ATOM 4454 O O . ALA B 1 184 ? -9.625 -23.156 -12.891 1 97.5 184 ALA B O 1
ATOM 4455 N N . THR B 1 185 ? -10.656 -21.656 -14.203 1 96.75 185 THR B N 1
ATOM 4456 C CA . THR B 1 185 ? -9.641 -21.766 -15.234 1 96.75 185 THR B CA 1
ATOM 4457 C C . THR B 1 185 ? -9.633 -20.531 -16.125 1 96.75 185 THR B C 1
ATOM 4459 O O . THR B 1 185 ? -10.656 -19.859 -16.266 1 96.75 185 THR B O 1
ATOM 4462 N N . ASP B 1 186 ? -8.5 -20.188 -16.625 1 94.88 186 ASP B N 1
ATOM 4463 C CA . ASP B 1 186 ? -8.406 -19.141 -17.641 1 94.88 186 ASP B CA 1
ATOM 4464 C C . ASP B 1 186 ? -7.965 -19.719 -18.984 1 94.88 186 ASP B C 1
ATOM 4466 O O . ASP B 1 186 ? -7.617 -18.969 -19.906 1 94.88 186 ASP B O 1
ATOM 4470 N N . GLY B 1 187 ? -7.922 -21 -19.094 1 93.56 187 GLY B N 1
ATOM 4471 C CA . GLY B 1 187 ? -7.512 -21.656 -20.328 1 93.56 187 GLY B CA 1
ATOM 4472 C C . GLY B 1 187 ? -6.066 -22.125 -20.297 1 93.56 187 GLY B C 1
ATOM 4473 O O . GLY B 1 187 ? -5.703 -23.062 -21 1 93.56 187 GLY B O 1
ATOM 4474 N N . TYR B 1 188 ? -5.254 -21.5 -19.453 1 94.25 188 TYR B N 1
ATOM 4475 C CA . TYR B 1 188 ? -3.855 -21.875 -19.312 1 94.25 188 TYR B CA 1
ATOM 4476 C C . TYR B 1 188 ? -3.598 -22.547 -17.969 1 94.25 188 TYR B C 1
ATOM 4478 O O . TYR B 1 188 ? -2.742 -23.422 -17.859 1 94.25 188 TYR B O 1
ATOM 4486 N N . LYS B 1 189 ? -4.219 -22.062 -17 1 96.69 189 LYS B N 1
ATOM 4487 C CA . LYS B 1 189 ? -4.164 -22.672 -15.672 1 96.69 189 LYS B CA 1
ATOM 4488 C C . LYS B 1 189 ? -5.555 -23.094 -15.203 1 96.69 189 LYS B C 1
ATOM 4490 O O . LYS B 1 189 ? -6.559 -22.484 -15.594 1 96.69 189 LYS B O 1
ATOM 4495 N N . LEU B 1 190 ? -5.555 -24.078 -14.367 1 97.38 190 LEU B N 1
ATOM 4496 C CA . LEU B 1 190 ? -6.793 -24.625 -13.836 1 97.38 190 LEU B CA 1
ATOM 4497 C C . LEU B 1 190 ? -6.621 -25.047 -12.383 1 97.38 190 LEU B C 1
ATOM 4499 O O . LEU B 1 190 ? -5.602 -25.641 -12.016 1 97.38 190 LEU B O 1
ATOM 4503 N N . ALA B 1 191 ? -7.559 -24.719 -11.57 1 98 191 ALA B N 1
ATOM 4504 C CA . ALA B 1 191 ? -7.676 -25.219 -10.203 1 98 191 ALA B CA 1
ATOM 4505 C C . ALA B 1 191 ? -9 -25.938 -9.992 1 98 191 ALA B C 1
ATOM 4507 O O . ALA B 1 191 ? -10.047 -25.484 -10.461 1 98 191 ALA B O 1
ATOM 4508 N N . HIS B 1 192 ? -8.922 -27.062 -9.359 1 96.75 192 HIS B N 1
ATOM 4509 C CA . HIS B 1 192 ? -10.07 -27.938 -9.172 1 96.75 192 HIS B CA 1
ATOM 4510 C C . HIS B 1 192 ? -10.109 -28.484 -7.75 1 96.75 192 HIS B C 1
ATOM 4512 O O . HIS B 1 192 ? -9.109 -29 -7.242 1 96.75 192 HIS B O 1
ATOM 4518 N N . TYR B 1 193 ? -11.211 -28.312 -7.125 1 96.19 193 TYR B N 1
ATOM 4519 C CA . TYR B 1 193 ? -11.43 -28.859 -5.785 1 96.19 193 TYR B CA 1
ATOM 4520 C C . TYR B 1 193 ? -12.703 -29.688 -5.734 1 96.19 193 TYR B C 1
ATOM 4522 O O . TYR B 1 193 ? -13.766 -29.234 -6.164 1 96.19 193 TYR B O 1
ATOM 4530 N N . LYS B 1 194 ? -12.617 -30.859 -5.184 1 93.81 194 LYS B N 1
ATOM 4531 C CA . LYS B 1 194 ? -13.758 -31.766 -5.062 1 93.81 194 LYS B CA 1
ATOM 4532 C C . LYS B 1 194 ? -14.156 -31.953 -3.6 1 93.81 194 LYS B C 1
ATOM 4534 O O . LYS B 1 194 ? -13.297 -32.188 -2.748 1 93.81 194 LYS B O 1
ATOM 4539 N N . PHE B 1 195 ? -15.43 -31.766 -3.369 1 92.88 195 PHE B N 1
ATOM 4540 C CA . PHE B 1 195 ? -15.977 -32 -2.039 1 92.88 195 PHE B CA 1
ATOM 4541 C C . PHE B 1 195 ? -17.047 -33.094 -2.08 1 92.88 195 PHE B C 1
ATOM 4543 O O . PHE B 1 195 ? -17.75 -33.25 -3.078 1 92.88 195 PHE B O 1
ATOM 4550 N N . GLU B 1 196 ? -17.016 -33.844 -0.931 1 88.81 196 GLU B N 1
ATOM 4551 C CA . GLU B 1 196 ? -18.156 -34.719 -0.774 1 88.81 196 GLU B CA 1
ATOM 4552 C C . GLU B 1 196 ? -19.422 -33.969 -0.4 1 88.81 196 GLU B C 1
ATOM 4554 O O . GLU B 1 196 ? -19.391 -33.094 0.492 1 88.81 196 GLU B O 1
ATOM 4559 N N . SER B 1 197 ? -20.344 -34.062 -1.267 1 79.62 197 SER B N 1
ATOM 4560 C CA . SER B 1 197 ? -21.594 -33.344 -0.973 1 79.62 197 SER B CA 1
ATOM 4561 C C . SER B 1 197 ? -22.797 -34.156 -1.451 1 79.62 197 SER B C 1
ATOM 4563 O O . SER B 1 197 ? -22.656 -35.094 -2.227 1 79.62 197 SER B O 1
ATOM 4565 N N . THR B 1 198 ? -23.922 -34.156 -0.7 1 64.94 198 THR B N 1
ATOM 4566 C CA . THR B 1 198 ? -25.109 -34.906 -1.038 1 64.94 198 THR B CA 1
ATOM 4567 C C . THR B 1 198 ? -26.156 -34.031 -1.684 1 64.94 198 THR B C 1
ATOM 4569 O O . THR B 1 198 ? -27.359 -34.312 -1.624 1 64.94 198 THR B O 1
ATOM 4572 N N . PRO B 1 199 ? -25.797 -32.906 -2.17 1 66.88 199 PRO B N 1
ATOM 4573 C CA . PRO B 1 1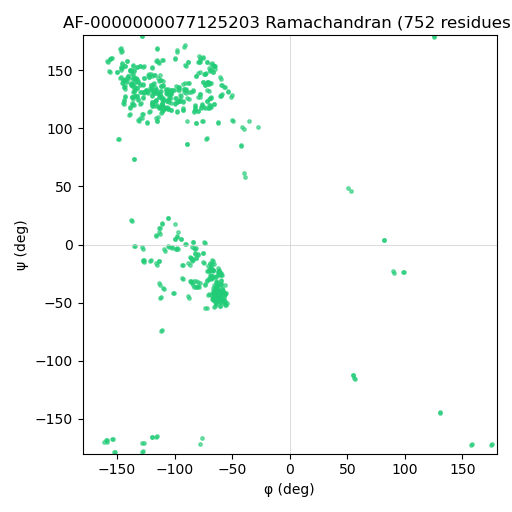99 ? -26.938 -32.031 -2.49 1 66.88 199 PRO B CA 1
ATOM 4574 C C . PRO B 1 199 ? -27.609 -32.438 -3.807 1 66.88 199 PRO B C 1
ATOM 4576 O O . PRO B 1 199 ? -27.172 -33.375 -4.48 1 66.88 199 PRO B O 1
ATOM 4579 N N . GLN B 1 200 ? -28.578 -31.672 -4.379 1 84.19 200 GLN B N 1
ATOM 4580 C CA . GLN B 1 200 ? -29.281 -31.641 -5.664 1 84.19 200 GLN B CA 1
ATOM 4581 C C . GLN B 1 200 ? -28.312 -31.328 -6.801 1 84.19 200 GLN B C 1
ATOM 4583 O O . GLN B 1 200 ? -27.234 -30.781 -6.57 1 84.19 200 GLN B O 1
ATOM 4588 N N . ASP B 1 201 ? -28.625 -31.781 -8.023 1 90.69 201 ASP B N 1
ATOM 4589 C CA . ASP B 1 201 ? -27.828 -31.469 -9.203 1 90.69 201 ASP B CA 1
ATOM 4590 C C . ASP B 1 201 ? -27.953 -29.984 -9.555 1 90.69 201 ASP B C 1
ATOM 4592 O O . ASP B 1 201 ? -29.062 -29.438 -9.633 1 90.69 201 ASP B O 1
ATOM 4596 N N . PHE B 1 202 ? -26.859 -29.312 -9.688 1 91.88 202 PHE B N 1
ATOM 4597 C CA . PHE B 1 202 ? -26.875 -27.969 -10.234 1 91.88 202 PHE B CA 1
ATOM 4598 C C . PHE B 1 202 ? -25.5 -27.594 -10.789 1 91.88 202 PHE B C 1
ATOM 4600 O O . PHE B 1 202 ? -24.5 -28.25 -10.477 1 91.88 202 PHE B O 1
ATOM 4607 N N . ARG B 1 203 ? -25.516 -26.656 -11.68 1 94 203 ARG B N 1
ATOM 4608 C CA . ARG B 1 203 ? -24.297 -26.078 -12.227 1 94 203 ARG B CA 1
ATOM 4609 C C . ARG B 1 203 ? -24.438 -24.562 -12.375 1 94 203 ARG B C 1
ATOM 4611 O O . ARG B 1 203 ? -25.328 -24.078 -13.078 1 94 203 ARG B O 1
ATOM 4618 N N . ILE B 1 204 ? -23.625 -23.875 -11.688 1 96 204 ILE B N 1
ATOM 4619 C CA . ILE B 1 204 ? -23.672 -22.422 -11.781 1 96 204 ILE B CA 1
ATOM 4620 C C . ILE B 1 204 ? -22.266 -21.859 -11.906 1 96 204 ILE B C 1
ATOM 4622 O O . ILE B 1 204 ? -21.312 -22.453 -11.406 1 96 204 ILE B O 1
ATOM 4626 N N . VAL B 1 205 ? -22.125 -20.781 -12.547 1 97.38 205 VAL B N 1
ATOM 4627 C CA . VAL B 1 205 ? -20.875 -20.047 -12.664 1 97.38 205 VAL B CA 1
ATOM 4628 C C . VAL B 1 205 ? -21.031 -18.656 -12.078 1 97.38 205 VAL B C 1
ATOM 4630 O O . VAL B 1 205 ? -21.859 -17.859 -12.562 1 97.38 205 VAL B O 1
ATOM 4633 N N . LEU B 1 206 ? -20.25 -18.406 -11.094 1 96.56 206 LEU B N 1
ATOM 4634 C CA . LEU B 1 206 ? -20.359 -17.141 -10.398 1 96.56 206 LEU B CA 1
ATOM 4635 C C . LEU B 1 206 ? -19.188 -16.234 -10.734 1 96.56 206 LEU B C 1
ATOM 4637 O O . LEU B 1 206 ? -18.031 -16.656 -10.672 1 96.56 206 LEU B O 1
ATOM 4641 N N . ASP B 1 207 ? -19.547 -15.031 -11.008 1 94.06 207 ASP B N 1
ATOM 4642 C CA . ASP B 1 207 ? -18.484 -14.047 -11.266 1 94.06 207 ASP B CA 1
ATOM 4643 C C . ASP B 1 207 ? -17.656 -13.781 -10.016 1 94.06 207 ASP B C 1
ATOM 4645 O O . ASP B 1 207 ? -18.203 -13.758 -8.906 1 94.06 207 ASP B O 1
ATOM 4649 N N . VAL B 1 208 ? -16.391 -13.477 -10.211 1 93.56 208 VAL B N 1
ATOM 4650 C CA . VAL B 1 208 ? -15.461 -13.289 -9.094 1 93.56 208 VAL B CA 1
ATOM 4651 C C . VAL B 1 208 ? -15.906 -12.094 -8.258 1 93.56 208 VAL B C 1
ATOM 4653 O O . VAL B 1 208 ? -15.773 -12.109 -7.027 1 93.56 208 VAL B O 1
ATOM 4656 N N . SER B 1 209 ? -16.391 -11.078 -8.914 1 91.25 209 SER B N 1
ATOM 4657 C CA . SER B 1 209 ? -16.828 -9.898 -8.18 1 91.25 209 SER B CA 1
ATOM 4658 C C . SER B 1 209 ? -17.953 -10.25 -7.199 1 91.25 209 SER B C 1
ATOM 4660 O O . SER B 1 209 ? -18 -9.711 -6.09 1 91.25 209 SER B O 1
ATOM 4662 N N . LEU B 1 210 ? -18.859 -11.07 -7.609 1 93.56 210 LEU B N 1
ATOM 4663 C CA . LEU B 1 210 ? -19.938 -11.539 -6.734 1 93.56 210 LEU B CA 1
ATOM 4664 C C . LEU B 1 210 ? -19.375 -12.367 -5.578 1 93.56 210 LEU B C 1
ATOM 4666 O O . LEU B 1 210 ? -19.766 -12.18 -4.43 1 93.56 210 LEU B O 1
ATOM 4670 N N . ILE B 1 211 ? -18.453 -13.148 -5.887 1 94.81 211 ILE B N 1
ATOM 4671 C CA . ILE B 1 211 ? -17.844 -14.016 -4.891 1 94.81 211 ILE B CA 1
ATOM 4672 C C . ILE B 1 211 ? -17.141 -13.172 -3.83 1 94.81 211 ILE B C 1
ATOM 4674 O O . ILE B 1 211 ? -17.25 -13.453 -2.635 1 94.81 211 ILE B O 1
ATOM 4678 N N . GLU B 1 212 ? -16.422 -12.234 -4.27 1 93 212 GLU B N 1
ATOM 4679 C CA . GLU B 1 212 ? -15.719 -11.359 -3.34 1 93 212 GLU B CA 1
ATOM 4680 C C . GLU B 1 212 ? -16.688 -10.672 -2.377 1 93 212 GLU B C 1
ATOM 4682 O O . GLU B 1 212 ? -16.391 -10.539 -1.188 1 93 212 GLU B O 1
ATOM 4687 N N . LEU B 1 213 ? -17.797 -10.242 -2.836 1 92.75 213 LEU B N 1
ATOM 4688 C CA . LEU B 1 213 ? -18.812 -9.625 -1.986 1 92.75 213 LEU B CA 1
ATOM 4689 C C . LEU B 1 213 ? -19.359 -10.633 -0.984 1 92.75 213 LEU B C 1
ATOM 4691 O O . LEU B 1 213 ? -19.562 -10.305 0.186 1 92.75 213 LEU B O 1
ATOM 4695 N N . LEU B 1 214 ? -19.578 -11.812 -1.449 1 93.25 214 LEU B N 1
ATOM 4696 C CA . LEU B 1 214 ? -20.094 -12.859 -0.583 1 93.25 214 LEU B CA 1
ATOM 4697 C C . LEU B 1 214 ? -19.109 -13.18 0.54 1 93.25 214 LEU B C 1
ATOM 4699 O O . LEU B 1 214 ? -19.531 -13.406 1.681 1 93.25 214 LEU B O 1
ATOM 4703 N N . LEU B 1 215 ? -17.891 -13.172 0.205 1 92.19 215 LEU B N 1
ATOM 4704 C CA . LEU B 1 215 ? -16.859 -13.484 1.193 1 92.19 215 LEU B CA 1
ATOM 4705 C C . LEU B 1 215 ? -16.844 -12.438 2.303 1 92.19 215 LEU B C 1
ATOM 4707 O O . LEU B 1 215 ? -16.422 -12.727 3.424 1 92.19 215 LEU B O 1
ATOM 4711 N N . GLU B 1 216 ? -17.25 -11.258 2.023 1 88.88 216 GLU B N 1
ATOM 4712 C CA . GLU B 1 216 ? -17.281 -10.188 3.018 1 88.88 216 GLU B CA 1
ATOM 4713 C C . GLU B 1 216 ? -18.344 -10.461 4.082 1 88.88 216 GLU B C 1
ATOM 4715 O O . GLU B 1 216 ? -18.234 -9.992 5.215 1 88.88 216 GLU B O 1
ATOM 4720 N N . ILE B 1 217 ? -19.438 -11.156 3.756 1 88.12 217 ILE B N 1
ATOM 4721 C CA . ILE B 1 217 ? -20.562 -11.219 4.672 1 88.12 217 ILE B CA 1
ATOM 4722 C C . ILE B 1 217 ? -20.734 -12.648 5.199 1 88.12 217 ILE B C 1
ATOM 4724 O O . ILE B 1 217 ? -21.484 -12.883 6.145 1 88.12 217 ILE B O 1
ATOM 4728 N N . ILE B 1 218 ? -20.094 -13.531 4.551 1 86.88 218 ILE B N 1
ATOM 4729 C CA . ILE B 1 218 ? -20.219 -14.922 4.984 1 86.88 218 ILE B CA 1
ATOM 4730 C C . ILE B 1 218 ? -19.312 -15.164 6.195 1 86.88 218 ILE B C 1
ATOM 4732 O O . ILE B 1 218 ? -18.109 -14.875 6.156 1 86.88 218 ILE B O 1
ATOM 4736 N N . ASP B 1 219 ? -19.953 -15.438 7.266 1 77.88 219 ASP B N 1
ATOM 4737 C CA . ASP B 1 219 ? -19.203 -15.883 8.438 1 77.88 219 ASP B CA 1
ATOM 4738 C C . ASP B 1 219 ? -19.219 -17.406 8.555 1 77.88 219 ASP B C 1
ATOM 4740 O O . ASP B 1 219 ? -20 -18.078 7.875 1 77.88 219 ASP B O 1
ATOM 4744 N N . PHE B 1 220 ? -18.344 -18 9.406 1 71.62 220 PHE B N 1
ATOM 4745 C CA . PHE B 1 220 ? -18.188 -19.438 9.531 1 71.62 220 PHE B CA 1
ATOM 4746 C C . PHE B 1 220 ? -19.438 -20.078 10.125 1 71.62 220 PHE B C 1
ATOM 4748 O O . PHE B 1 220 ? -19.75 -21.234 9.859 1 71.62 220 PHE B O 1
ATOM 4755 N N . ASP B 1 221 ? -20.156 -19.281 10.797 1 74.38 221 ASP B N 1
ATOM 4756 C CA . ASP B 1 221 ? -21.266 -19.844 11.555 1 74.38 221 ASP B CA 1
ATOM 4757 C C . ASP B 1 221 ? -22.609 -19.562 10.875 1 74.38 221 ASP B C 1
ATOM 4759 O O . ASP B 1 221 ? -23.656 -19.984 11.359 1 74.38 221 ASP B O 1
ATOM 4763 N N . THR B 1 222 ? -22.5 -18.828 9.773 1 74.44 222 THR B N 1
ATOM 4764 C CA . THR B 1 222 ? -23.781 -18.453 9.188 1 74.44 222 THR B CA 1
ATOM 4765 C C . THR B 1 222 ? -24.047 -19.25 7.91 1 74.44 222 THR B C 1
ATOM 4767 O O . THR B 1 222 ? -23.188 -19.328 7.035 1 74.44 222 THR B O 1
ATOM 4770 N N . ASN B 1 223 ? -25.266 -19.828 7.84 1 79 223 ASN B N 1
ATOM 4771 C CA . ASN B 1 223 ? -25.688 -20.562 6.66 1 79 223 ASN B CA 1
ATOM 4772 C C . ASN B 1 223 ? -25.938 -19.641 5.477 1 79 223 ASN B C 1
ATOM 4774 O O . ASN B 1 223 ? -26.438 -18.516 5.652 1 79 223 ASN B O 1
ATOM 4778 N N . ILE B 1 224 ? -25.484 -20.078 4.297 1 87.12 224 ILE B N 1
ATOM 4779 C CA . ILE B 1 224 ? -25.781 -19.375 3.053 1 87.12 224 ILE B CA 1
ATOM 4780 C C . ILE B 1 224 ? -26.969 -20.047 2.352 1 87.12 224 ILE B C 1
ATOM 4782 O O . ILE B 1 224 ? -26.922 -21.234 2.043 1 87.12 224 ILE B O 1
ATOM 4786 N N . GLU B 1 225 ? -28.047 -19.328 2.256 1 91.88 225 GLU B N 1
ATOM 4787 C CA . GLU B 1 225 ? -29.141 -19.797 1.423 1 91.88 225 GLU B CA 1
ATOM 4788 C C . GLU B 1 225 ? -29.016 -19.297 -0.01 1 91.88 225 GLU B C 1
ATOM 4790 O O . GLU B 1 225 ? -28.766 -18.109 -0.232 1 91.88 225 GLU B O 1
ATOM 4795 N N . ILE B 1 226 ? -29.188 -20.219 -0.964 1 95.06 226 ILE B N 1
ATOM 4796 C CA . ILE B 1 226 ? -29.031 -19.875 -2.373 1 95.06 226 ILE B CA 1
ATOM 4797 C C . ILE B 1 226 ? -30.312 -20.219 -3.131 1 95.06 226 ILE B C 1
ATOM 4799 O O . ILE B 1 226 ? -30.844 -21.328 -2.998 1 95.06 226 ILE B O 1
ATOM 4803 N N . PHE B 1 227 ? -30.797 -19.266 -3.898 1 96.94 227 PHE B N 1
ATOM 4804 C CA . PHE B 1 227 ? -31.984 -19.469 -4.723 1 96.94 227 PHE B CA 1
ATOM 4805 C C . PHE B 1 227 ? -31.672 -19.172 -6.188 1 96.94 227 PHE B C 1
ATOM 4807 O O . PHE B 1 227 ? -31.094 -18.141 -6.512 1 96.94 227 PHE B O 1
ATOM 4814 N N . LEU B 1 228 ? -32.094 -20.109 -7.07 1 96.62 228 LEU B N 1
ATOM 4815 C CA . LEU B 1 228 ? -31.781 -20 -8.492 1 96.62 228 LEU B CA 1
ATOM 4816 C C . LEU B 1 228 ? -33.062 -20.094 -9.336 1 96.62 228 LEU B C 1
ATOM 4818 O O . LEU B 1 228 ? -33.906 -20.953 -9.102 1 96.62 228 LEU B O 1
ATOM 4822 N N . PHE B 1 229 ? -33.219 -19.156 -10.25 1 96.25 229 PHE B N 1
ATOM 4823 C CA . PHE B 1 229 ? -34.25 -19.203 -11.273 1 96.25 229 PHE B CA 1
ATOM 4824 C C . PHE B 1 229 ? -33.688 -18.734 -12.617 1 96.25 229 PHE B C 1
ATOM 4826 O O . PHE B 1 229 ? -33.375 -17.547 -12.789 1 96.25 229 PHE B O 1
ATOM 4833 N N . GLU B 1 230 ? -33.594 -19.641 -13.516 1 94.31 230 GLU B N 1
ATOM 4834 C CA . GLU B 1 230 ? -32.938 -19.359 -14.789 1 94.31 230 GLU B CA 1
ATOM 4835 C C . GLU B 1 230 ? -31.516 -18.859 -14.562 1 94.31 230 GLU B C 1
ATOM 4837 O O . GLU B 1 230 ? -30.688 -19.547 -13.977 1 94.31 230 GLU B O 1
ATOM 4842 N N . SER B 1 231 ? -31.312 -17.625 -14.953 1 95.62 231 SER B N 1
ATOM 4843 C CA . SER B 1 231 ? -29.969 -17.094 -14.789 1 95.62 231 SER B CA 1
ATOM 4844 C C . SER B 1 231 ? -29.875 -16.172 -13.57 1 95.62 231 SER B C 1
ATOM 4846 O O . SER B 1 231 ? -28.797 -15.711 -13.227 1 95.62 231 SER B O 1
ATOM 4848 N N . ASN B 1 232 ? -30.969 -15.992 -12.938 1 96.69 232 ASN B N 1
ATOM 4849 C CA . ASN B 1 232 ? -30.984 -15.133 -11.758 1 96.69 232 ASN B CA 1
ATOM 4850 C C . ASN B 1 232 ? -30.656 -15.914 -10.492 1 96.69 232 ASN B C 1
ATOM 4852 O O . ASN B 1 232 ? -31.109 -17.047 -10.312 1 96.69 232 ASN B O 1
ATOM 4856 N N . ILE B 1 233 ? -29.891 -15.344 -9.641 1 97.12 233 ILE B N 1
ATOM 4857 C CA . ILE B 1 233 ? -29.484 -16.016 -8.414 1 97.12 233 ILE B CA 1
ATOM 4858 C C . ILE B 1 233 ? -29.578 -15.055 -7.234 1 97.12 233 ILE B C 1
ATOM 4860 O O . ILE B 1 233 ? -29.281 -13.867 -7.367 1 97.12 233 ILE B O 1
ATOM 4864 N N . ILE B 1 234 ? -29.984 -15.555 -6.105 1 97.31 234 ILE B N 1
ATOM 4865 C CA . ILE B 1 234 ? -30.094 -14.773 -4.875 1 97.31 234 ILE B CA 1
ATOM 4866 C C . ILE B 1 234 ? -29.375 -15.516 -3.742 1 97.31 234 ILE B C 1
ATOM 4868 O O . ILE B 1 234 ? -29.516 -16.734 -3.596 1 97.31 234 ILE B O 1
ATOM 4872 N N . PHE B 1 235 ? -28.547 -14.836 -3.023 1 95.62 235 PHE B N 1
ATOM 4873 C CA . PHE B 1 235 ? -27.938 -15.32 -1.794 1 95.62 235 PHE B CA 1
ATOM 4874 C C . PHE B 1 235 ? -28.531 -14.633 -0.576 1 95.62 235 PHE B C 1
ATOM 4876 O O . PHE B 1 235 ? -28.703 -13.406 -0.563 1 95.62 235 PHE B O 1
ATOM 4883 N N . LYS B 1 236 ? -28.906 -15.375 0.357 1 93.12 236 LYS B N 1
ATOM 4884 C CA . LYS B 1 236 ? -29.375 -14.836 1.633 1 93.12 236 LYS B CA 1
ATOM 4885 C C . LYS B 1 236 ? -28.453 -15.242 2.773 1 93.12 236 LYS B C 1
ATOM 4887 O O . LYS B 1 236 ? -28.234 -16.422 3.02 1 93.12 236 LYS B O 1
ATOM 4892 N N . VAL B 1 237 ? -27.891 -14.297 3.412 1 90.5 237 VAL B N 1
ATOM 4893 C CA . VAL B 1 237 ? -27.016 -14.484 4.562 1 90.5 237 VAL B CA 1
ATOM 4894 C C . VAL B 1 237 ? -27.484 -13.594 5.715 1 90.5 237 VAL B C 1
ATOM 4896 O O . VAL B 1 237 ? -27.297 -12.375 5.676 1 90.5 237 VAL B O 1
ATOM 4899 N N . SER B 1 238 ? -28.047 -14.211 6.781 1 88.19 238 SER B N 1
ATOM 4900 C CA . SER B 1 238 ? -28.578 -13.453 7.914 1 88.19 238 SER B CA 1
ATOM 4901 C C . SER B 1 238 ? -29.594 -12.414 7.457 1 88.19 238 SER B C 1
ATOM 4903 O O . SER B 1 238 ? -30.656 -12.758 6.949 1 88.19 238 SER B O 1
ATOM 4905 N N . ASN B 1 239 ? -29.234 -11.148 7.602 1 89.75 239 ASN B N 1
ATOM 4906 C CA . ASN B 1 239 ? -30.188 -10.094 7.293 1 89.75 239 ASN B CA 1
ATOM 4907 C C . ASN B 1 239 ? -29.844 -9.391 5.977 1 89.75 239 ASN B C 1
ATOM 4909 O O . ASN B 1 239 ? -30.266 -8.266 5.738 1 89.75 239 ASN B O 1
ATOM 4913 N N . THR B 1 240 ? -29.109 -10.094 5.152 1 93.19 240 THR B N 1
ATOM 4914 C CA . THR B 1 240 ? -28.656 -9.508 3.895 1 93.19 240 THR B CA 1
ATOM 4915 C C . THR B 1 240 ? -29.016 -10.414 2.719 1 93.19 240 THR B C 1
ATOM 4917 O O . THR B 1 240 ? -28.906 -11.633 2.812 1 93.19 240 THR B O 1
ATOM 4920 N N . ILE B 1 241 ? -29.469 -9.805 1.691 1 94.44 241 ILE B N 1
ATOM 4921 C CA . ILE B 1 241 ? -29.766 -10.5 0.445 1 94.44 241 ILE B CA 1
ATOM 4922 C C . ILE B 1 241 ? -28.922 -9.914 -0.687 1 94.44 241 ILE B C 1
ATOM 4924 O O . ILE B 1 241 ? -28.797 -8.688 -0.806 1 94.44 241 ILE B O 1
ATOM 4928 N N . ILE B 1 242 ? -28.312 -10.758 -1.475 1 95.94 242 ILE B N 1
ATOM 4929 C CA . ILE B 1 242 ? -27.578 -10.352 -2.66 1 95.94 242 ILE B CA 1
ATOM 4930 C C . ILE B 1 242 ? -28.188 -10.992 -3.902 1 95.94 242 ILE B C 1
ATOM 4932 O O . ILE B 1 242 ? -28.359 -12.219 -3.963 1 95.94 242 ILE B O 1
ATOM 4936 N N . ALA B 1 243 ? -28.594 -10.156 -4.84 1 96.5 243 ALA B N 1
ATOM 4937 C CA . ALA B 1 243 ? -29.156 -10.617 -6.102 1 96.5 243 ALA B CA 1
ATOM 4938 C C . ALA B 1 243 ? -28.219 -10.352 -7.266 1 96.5 243 ALA B C 1
ATOM 4940 O O . ALA B 1 243 ? -27.594 -9.281 -7.34 1 96.5 243 ALA B O 1
ATOM 4941 N N . SER B 1 244 ? -28.062 -11.289 -8.141 1 96 244 SER B N 1
ATOM 4942 C CA . SER B 1 244 ? -27.203 -11.164 -9.305 1 96 244 SER B CA 1
ATOM 4943 C C . SER B 1 244 ? -27.594 -12.156 -10.391 1 96 244 SER B C 1
ATOM 4945 O O . SER B 1 244 ? -28.719 -12.641 -10.422 1 96 244 SER B O 1
ATOM 4947 N N . LYS B 1 245 ? -26.703 -12.25 -11.367 1 95.81 245 LYS B N 1
ATOM 4948 C CA . LYS B 1 245 ? -26.859 -13.242 -12.43 1 95.81 245 LYS B CA 1
ATOM 4949 C C . LYS B 1 245 ? -25.656 -14.172 -12.5 1 95.81 245 LYS B C 1
ATOM 4951 O O . LYS B 1 245 ? -24.516 -13.75 -12.25 1 95.81 245 LYS B O 1
ATOM 4956 N N . ILE B 1 246 ? -25.938 -15.414 -12.805 1 96.88 246 ILE B N 1
ATOM 4957 C CA . ILE B 1 246 ? -24.844 -16.328 -13.078 1 96.88 246 ILE B CA 1
ATOM 4958 C C . ILE B 1 246 ? -24.297 -16.094 -14.492 1 96.88 246 ILE B C 1
ATOM 4960 O O . ILE B 1 246 ? -25 -15.539 -15.336 1 96.88 246 ILE B O 1
ATOM 4964 N N . ILE B 1 247 ? -23.125 -16.453 -14.742 1 95.69 247 ILE B N 1
ATOM 4965 C CA . ILE B 1 247 ? -22.578 -16.375 -16.094 1 95.69 247 ILE B CA 1
ATOM 4966 C C . ILE B 1 247 ? -23.109 -17.547 -16.938 1 95.69 247 ILE B C 1
ATOM 4968 O O . ILE B 1 247 ? -22.969 -18.703 -16.547 1 95.69 247 ILE B O 1
ATOM 4972 N N . GLU B 1 248 ? -23.625 -17.172 -18 1 94.94 248 GLU B N 1
ATOM 4973 C CA . GLU B 1 248 ? -24.172 -18.203 -18.891 1 94.94 248 GLU B CA 1
ATOM 4974 C C . GLU B 1 248 ? -23.125 -18.703 -19.875 1 94.94 248 GLU B C 1
ATOM 4976 O O . GLU B 1 248 ? -22.188 -17.984 -20.203 1 94.94 248 GLU B O 1
ATOM 4981 N N . GLY B 1 249 ? -23.375 -20 -20.312 1 93.44 249 GLY B N 1
ATOM 4982 C CA . GLY B 1 249 ? -22.5 -20.594 -21.297 1 93.44 249 GLY B CA 1
ATOM 4983 C C . GLY B 1 249 ? -21.906 -21.922 -20.859 1 93.44 249 GLY B C 1
ATOM 4984 O O . GLY B 1 249 ? -22.219 -22.406 -19.766 1 93.44 249 GLY B O 1
ATOM 4985 N N . ASP B 1 250 ? -21.141 -22.438 -21.734 1 93.5 250 ASP B N 1
ATOM 4986 C CA . ASP B 1 250 ? -20.5 -23.734 -21.453 1 93.5 250 ASP B CA 1
ATOM 4987 C C . ASP B 1 250 ? -19.125 -23.531 -20.828 1 93.5 250 ASP B C 1
ATOM 4989 O O . ASP B 1 250 ? -18.234 -22.953 -21.453 1 93.5 250 ASP B O 1
ATOM 4993 N N . TYR B 1 251 ? -19.078 -23.984 -19.656 1 95 251 TYR B N 1
ATOM 4994 C CA . TYR B 1 251 ? -17.766 -23.969 -19.016 1 95 251 TYR B CA 1
ATOM 4995 C C . TYR B 1 251 ? -16.875 -25.047 -19.594 1 95 251 TYR B C 1
ATOM 4997 O O . TYR B 1 251 ? -17.344 -26.125 -19.953 1 95 251 TYR B O 1
ATOM 5005 N N . PRO B 1 252 ? -15.562 -24.828 -19.688 1 93.56 252 PRO B N 1
ATOM 5006 C CA . PRO B 1 252 ? -14.672 -25.828 -20.281 1 93.56 252 PRO B CA 1
ATOM 5007 C C . PRO B 1 252 ? -14.758 -27.188 -19.578 1 93.56 252 PRO B C 1
ATOM 5009 O O . PRO B 1 252 ? -14.844 -27.234 -18.344 1 93.56 252 PRO B O 1
ATOM 5012 N N . ASN B 1 253 ? -14.812 -28.172 -20.375 1 89.94 253 ASN B N 1
ATOM 5013 C CA . ASN B 1 253 ? -14.75 -29.516 -19.828 1 89.94 253 ASN B CA 1
ATOM 5014 C C . ASN B 1 253 ? -13.312 -29.953 -19.562 1 89.94 253 ASN B C 1
ATOM 5016 O O . ASN B 1 253 ? -12.523 -30.125 -20.484 1 89.94 253 ASN B O 1
ATOM 5020 N N . VAL B 1 254 ? -13.008 -30.188 -18.359 1 87.06 254 VAL B N 1
ATOM 5021 C CA . VAL B 1 254 ? -11.617 -30.422 -17.984 1 87.06 254 VAL B CA 1
ATOM 5022 C C . VAL B 1 254 ? -11.469 -31.859 -17.453 1 87.06 254 VAL B C 1
ATOM 5024 O O . VAL B 1 254 ? -10.406 -32.219 -16.953 1 87.06 254 VAL B O 1
ATOM 5027 N N . SER B 1 255 ? -12.477 -32.656 -17.547 1 87.56 255 SER B N 1
ATOM 5028 C CA . SER B 1 255 ? -12.477 -34 -16.984 1 87.56 255 SER B CA 1
ATOM 5029 C C . SER B 1 255 ? -11.398 -34.844 -17.625 1 87.56 255 SER B C 1
ATOM 5031 O O . SER B 1 255 ? -10.695 -35.594 -16.938 1 87.56 255 SER B O 1
ATOM 5033 N N . ARG B 1 256 ? -11.242 -34.719 -18.859 1 90.06 256 ARG B N 1
ATOM 5034 C CA . ARG B 1 256 ? -10.258 -35.5 -19.578 1 90.06 256 ARG B CA 1
ATOM 5035 C C . ARG B 1 256 ? -8.836 -35.156 -19.172 1 90.06 256 ARG B C 1
ATOM 5037 O O . ARG B 1 256 ? -8.008 -36.031 -18.953 1 90.06 256 ARG B O 1
ATOM 5044 N N . ILE B 1 257 ? -8.602 -33.906 -19.094 1 90.12 257 ILE B N 1
ATOM 5045 C CA . ILE B 1 257 ? -7.262 -33.438 -18.75 1 90.12 257 ILE B CA 1
ATOM 5046 C C . ILE B 1 257 ? -6.906 -33.906 -17.328 1 90.12 257 ILE B C 1
ATOM 5048 O O . ILE B 1 257 ? -5.77 -34.312 -17.078 1 90.12 257 ILE B O 1
ATOM 5052 N N . ILE B 1 258 ? -7.875 -33.938 -16.469 1 88.75 258 ILE B N 1
ATOM 5053 C CA . ILE B 1 258 ? -7.672 -34.312 -15.07 1 88.75 258 ILE B CA 1
ATOM 5054 C C . ILE B 1 258 ? -7.438 -35.812 -14.961 1 88.75 258 ILE B C 1
ATOM 5056 O O . ILE B 1 258 ? -6.594 -36.281 -14.18 1 88.75 258 ILE B O 1
ATOM 5060 N N . ALA B 1 259 ? -8.078 -36.531 -15.781 1 88.5 259 ALA B N 1
ATOM 5061 C CA . ALA B 1 259 ? -8.086 -38 -15.656 1 88.5 259 ALA B CA 1
ATOM 5062 C C . ALA B 1 259 ? -6.895 -38.594 -16.375 1 88.5 259 ALA B C 1
ATOM 5064 O O . ALA B 1 259 ? -6.555 -39.781 -16.156 1 88.5 259 ALA B O 1
ATOM 5065 N N . THR B 1 260 ? -6.277 -37.875 -17.234 1 89.44 260 THR B N 1
ATOM 5066 C CA . THR B 1 260 ? -5.188 -38.438 -18.031 1 89.44 260 THR B CA 1
ATOM 5067 C C . THR B 1 260 ? -3.975 -38.719 -17.156 1 89.44 260 THR B C 1
ATOM 5069 O O . THR B 1 260 ? -3.436 -37.844 -16.516 1 89.44 260 THR B O 1
ATOM 5072 N N . PRO B 1 261 ? -3.605 -39.969 -17.125 1 88.12 261 PRO B N 1
ATOM 5073 C CA . PRO B 1 261 ? -2.447 -40.312 -16.297 1 88.12 261 PRO B CA 1
ATOM 5074 C C . PRO B 1 261 ? -1.148 -39.688 -16.812 1 88.12 261 PRO B C 1
ATOM 5076 O O . PRO B 1 261 ? -1.002 -39.469 -18.016 1 88.12 261 PRO B O 1
ATOM 5079 N N . LYS B 1 262 ? -0.289 -39.5 -15.953 1 91.56 262 LYS B N 1
ATOM 5080 C CA . LYS B 1 262 ? 1.033 -38.969 -16.281 1 91.56 262 LYS B CA 1
ATOM 5081 C C . LYS B 1 262 ? 2.117 -40 -16.016 1 91.56 262 LYS B C 1
ATOM 5083 O O . LYS B 1 262 ? 2.035 -40.781 -15.055 1 91.56 262 LYS B O 1
ATOM 5088 N N . GLU B 1 263 ? 3.109 -40.031 -16.844 1 93.44 263 GLU B N 1
ATOM 5089 C CA . GLU B 1 263 ? 4.16 -41.031 -16.766 1 93.44 263 GLU B CA 1
ATOM 5090 C C . GLU B 1 263 ? 5.203 -40.656 -15.719 1 93.44 263 GLU B C 1
ATOM 5092 O O . GLU B 1 263 ? 5.891 -41.562 -15.188 1 93.44 263 GLU B O 1
ATOM 5097 N N . ASN B 1 264 ? 5.426 -39.438 -15.516 1 96.38 264 ASN B N 1
ATOM 5098 C CA . ASN B 1 264 ? 6.438 -38.938 -14.57 1 96.38 264 ASN B CA 1
ATOM 5099 C C . ASN B 1 264 ? 5.797 -38.281 -13.352 1 96.38 264 ASN B C 1
ATOM 5101 O O . ASN B 1 264 ? 4.793 -37.594 -13.477 1 96.38 264 ASN B O 1
ATOM 5105 N N . LYS B 1 265 ? 6.414 -38.531 -12.188 1 96.19 265 LYS B N 1
ATOM 5106 C CA . LYS B 1 265 ? 5.934 -38 -10.922 1 96.19 265 LYS B CA 1
ATOM 5107 C C . LYS B 1 265 ? 7.094 -37.625 -10 1 96.19 265 LYS B C 1
ATOM 5109 O O . LYS B 1 265 ? 7.992 -38.438 -9.766 1 96.19 265 LYS B O 1
ATOM 5114 N N . VAL B 1 266 ? 7.082 -36.406 -9.516 1 96.5 266 VAL B N 1
ATOM 5115 C CA . VAL B 1 266 ? 8.148 -35.969 -8.617 1 96.5 266 VAL B CA 1
ATOM 5116 C C . VAL B 1 266 ? 7.551 -35.25 -7.422 1 96.5 266 VAL B C 1
ATOM 5118 O O . VAL B 1 266 ? 6.594 -34.469 -7.574 1 96.5 266 VAL B O 1
ATOM 5121 N N . ASN B 1 267 ? 8.062 -35.469 -6.238 1 97.94 267 ASN B N 1
ATOM 5122 C CA . ASN B 1 267 ? 7.754 -34.719 -5.031 1 97.94 267 ASN B CA 1
ATOM 5123 C C . ASN B 1 267 ? 8.789 -33.625 -4.77 1 97.94 267 ASN B C 1
ATOM 5125 O O . ASN B 1 267 ? 9.992 -33.875 -4.883 1 97.94 267 ASN B O 1
ATOM 5129 N N . ILE B 1 268 ? 8.32 -32.469 -4.438 1 97.75 268 ILE B N 1
ATOM 5130 C CA . ILE B 1 268 ? 9.227 -31.359 -4.254 1 97.75 268 ILE B CA 1
ATOM 5131 C C . ILE B 1 268 ? 8.703 -30.438 -3.152 1 97.75 268 ILE B C 1
ATOM 5133 O O . ILE B 1 268 ? 7.492 -30.344 -2.945 1 97.75 268 ILE B O 1
ATOM 5137 N N . SER B 1 269 ? 9.586 -29.75 -2.471 1 97.88 269 SER B N 1
ATOM 5138 C CA . SER B 1 269 ? 9.211 -28.75 -1.476 1 97.88 269 SER B CA 1
ATOM 5139 C C . SER B 1 269 ? 8.648 -27.5 -2.135 1 97.88 269 SER B C 1
ATOM 5141 O O . SER B 1 269 ? 9.312 -26.875 -2.969 1 97.88 269 SER B O 1
ATOM 5143 N N . LYS B 1 270 ? 7.434 -27.141 -1.735 1 97.62 270 LYS B N 1
ATOM 5144 C CA . LYS B 1 270 ? 6.805 -25.906 -2.221 1 97.62 270 LYS B CA 1
ATOM 5145 C C . LYS B 1 270 ? 7.66 -24.688 -1.89 1 97.62 270 LYS B C 1
ATOM 5147 O O . LYS B 1 270 ? 7.914 -23.859 -2.758 1 97.62 270 LYS B O 1
ATOM 5152 N N . LYS B 1 271 ? 8.047 -24.594 -0.691 1 96.94 271 LYS B N 1
ATOM 5153 C CA . LYS B 1 271 ? 8.828 -23.469 -0.214 1 96.94 271 LYS B CA 1
ATOM 5154 C C . LYS B 1 271 ? 10.094 -23.266 -1.054 1 96.94 271 LYS B C 1
ATOM 5156 O O . LYS B 1 271 ? 10.352 -22.172 -1.549 1 96.94 271 LYS B O 1
ATOM 5161 N N . THR B 1 272 ? 10.867 -24.359 -1.256 1 95.81 272 THR B N 1
ATOM 5162 C CA . THR B 1 272 ? 12.125 -24.281 -1.993 1 95.81 272 THR B CA 1
ATOM 5163 C C . THR B 1 272 ? 11.875 -23.906 -3.451 1 95.81 272 THR B C 1
ATOM 5165 O O . THR B 1 272 ? 12.609 -23.094 -4.02 1 95.81 272 THR B O 1
ATOM 5168 N N . LEU B 1 273 ? 10.852 -24.5 -3.975 1 97.5 273 LEU B N 1
ATOM 5169 C CA . LEU B 1 273 ? 10.539 -24.219 -5.371 1 97.5 273 LEU B CA 1
ATOM 5170 C C . LEU B 1 273 ? 10.086 -22.766 -5.539 1 97.5 273 LEU B C 1
ATOM 5172 O O . LEU B 1 273 ? 10.539 -22.078 -6.453 1 97.5 273 LEU B O 1
ATOM 5176 N N . VAL B 1 274 ? 9.195 -22.297 -4.699 1 97.44 274 VAL B N 1
ATOM 5177 C CA . VAL B 1 274 ? 8.703 -20.922 -4.75 1 97.44 274 VAL B CA 1
ATOM 5178 C C . VAL B 1 274 ? 9.875 -19.938 -4.629 1 97.44 274 VAL B C 1
ATOM 5180 O O . VAL B 1 274 ? 9.961 -18.969 -5.387 1 97.44 274 VAL B O 1
ATOM 5183 N N . GLU B 1 275 ? 10.758 -20.203 -3.709 1 94.81 275 GLU B N 1
ATOM 5184 C CA . GLU B 1 275 ? 11.922 -19.344 -3.541 1 94.81 275 GLU B CA 1
ATOM 5185 C C . GLU B 1 275 ? 12.766 -19.297 -4.812 1 94.81 275 GLU B C 1
ATOM 5187 O O . GLU B 1 275 ? 13.227 -18.234 -5.223 1 94.81 275 GLU B O 1
ATOM 5192 N N . ALA B 1 276 ? 13.016 -20.438 -5.406 1 95.44 276 ALA B N 1
ATOM 5193 C CA . ALA B 1 276 ? 13.789 -20.5 -6.645 1 95.44 276 ALA B CA 1
ATOM 5194 C C . ALA B 1 276 ? 13.117 -19.719 -7.758 1 95.44 276 ALA B C 1
ATOM 5196 O O . ALA B 1 276 ? 13.781 -18.984 -8.492 1 95.44 276 ALA B O 1
ATOM 5197 N N . LEU B 1 277 ? 11.828 -19.906 -7.824 1 96.75 277 LEU B N 1
ATOM 5198 C CA . LEU B 1 277 ? 11.055 -19.188 -8.844 1 96.75 277 LEU B CA 1
ATOM 5199 C C . LEU B 1 277 ? 11.109 -17.688 -8.609 1 96.75 277 LEU B C 1
ATOM 5201 O O . LEU B 1 277 ? 11.227 -16.906 -9.562 1 96.75 277 LEU B O 1
ATOM 5205 N N . GLU B 1 278 ? 11.016 -17.25 -7.445 1 94.31 278 GLU B N 1
ATOM 5206 C CA . GLU B 1 278 ? 11.078 -15.836 -7.105 1 94.31 278 GLU B CA 1
ATOM 5207 C C . GLU B 1 278 ? 12.445 -15.242 -7.449 1 94.31 278 GLU B C 1
ATOM 5209 O O . GLU B 1 278 ? 12.531 -14.109 -7.922 1 94.31 278 GLU B O 1
ATOM 5214 N N . ARG B 1 279 ? 13.523 -15.992 -7.152 1 91.5 279 ARG B N 1
ATOM 5215 C CA . ARG B 1 279 ? 14.859 -15.539 -7.539 1 91.5 279 ARG B CA 1
ATOM 5216 C C . ARG B 1 279 ? 14.953 -15.344 -9.047 1 91.5 279 ARG B C 1
ATOM 5218 O O . ARG B 1 279 ? 15.555 -14.383 -9.516 1 91.5 279 ARG B O 1
ATOM 5225 N N . GLY B 1 280 ? 14.312 -16.219 -9.734 1 92.25 280 GLY B N 1
ATOM 5226 C CA . GLY B 1 280 ? 14.336 -16.141 -11.188 1 92.25 280 GLY B CA 1
ATOM 5227 C C . GLY B 1 280 ? 13.594 -14.938 -11.742 1 92.25 280 GLY B C 1
ATOM 5228 O O . GLY B 1 280 ? 13.922 -14.445 -12.82 1 92.25 280 GLY B O 1
ATOM 5229 N N . LEU B 1 281 ? 12.617 -14.492 -11.008 1 91.31 281 LEU B N 1
ATOM 5230 C CA . LEU B 1 281 ? 11.844 -13.328 -11.43 1 91.31 281 LEU B CA 1
ATOM 5231 C C . LEU B 1 281 ? 12.742 -12.109 -11.578 1 91.31 281 LEU B C 1
ATOM 5233 O O . LEU B 1 281 ? 12.508 -11.258 -12.438 1 91.31 281 LEU B O 1
ATOM 5237 N N . ALA B 1 282 ? 13.773 -12.062 -10.781 1 88.81 282 ALA B N 1
ATOM 5238 C CA . ALA B 1 282 ? 14.695 -10.93 -10.852 1 88.81 282 ALA B CA 1
ATOM 5239 C C . ALA B 1 282 ? 15.383 -10.867 -12.211 1 88.81 282 ALA B C 1
ATOM 5241 O O . ALA B 1 282 ? 15.68 -9.781 -12.711 1 88.81 282 ALA B O 1
ATOM 5242 N N . ILE B 1 283 ? 15.625 -11.969 -12.82 1 89.81 283 ILE B N 1
ATOM 5243 C CA . ILE B 1 283 ? 16.297 -12.07 -14.102 1 89.81 283 ILE B CA 1
ATOM 5244 C C . ILE B 1 283 ? 15.312 -11.805 -15.234 1 89.81 283 ILE B C 1
ATOM 5246 O O . ILE B 1 283 ? 15.625 -11.094 -16.188 1 89.81 283 ILE B O 1
ATOM 5250 N N . SER B 1 284 ? 14.141 -12.266 -15 1 89.38 284 SER B N 1
ATOM 5251 C CA . SER B 1 284 ? 13.18 -12.219 -16.094 1 89.38 284 SER B CA 1
ATOM 5252 C C . SER B 1 284 ? 12.25 -11.016 -15.977 1 89.38 284 SER B C 1
ATOM 5254 O O . SER B 1 284 ? 11.289 -10.891 -16.734 1 89.38 284 SER B O 1
ATOM 5256 N N . SER B 1 285 ? 12.445 -10.109 -15.07 1 82.44 285 SER B N 1
ATOM 5257 C CA . SER B 1 285 ? 11.539 -9.008 -14.75 1 82.44 285 SER B CA 1
ATOM 5258 C C . SER B 1 285 ? 11.352 -8.086 -15.953 1 82.44 285 SER B C 1
ATOM 5260 O O . SER B 1 285 ? 10.328 -7.41 -16.062 1 82.44 285 SER B O 1
ATOM 5262 N N . SER B 1 286 ? 12.289 -8.016 -16.828 1 81.19 286 SER B N 1
ATOM 5263 C CA . SER B 1 286 ? 12.219 -7.109 -17.969 1 81.19 286 SER B CA 1
ATOM 5264 C C . SER B 1 286 ? 11.469 -7.75 -19.125 1 81.19 286 SER B C 1
ATOM 5266 O O . SER B 1 286 ? 11.133 -7.074 -20.109 1 81.19 286 SER B O 1
ATOM 5268 N N . GLU B 1 287 ? 11.242 -8.992 -19 1 86.62 287 GLU B N 1
ATOM 5269 C CA . GLU B 1 287 ? 10.586 -9.703 -20.094 1 86.62 287 GLU B CA 1
ATOM 5270 C C . GLU B 1 287 ? 9.07 -9.5 -20.062 1 86.62 287 GLU B C 1
ATOM 5272 O O . GLU B 1 287 ? 8.492 -9.344 -18.984 1 86.62 287 GLU B O 1
ATOM 5277 N N . LYS B 1 288 ? 8.516 -9.43 -21.25 1 85.12 288 LYS B N 1
ATOM 5278 C CA . LYS B 1 288 ? 7.059 -9.336 -21.344 1 85.12 288 LYS B CA 1
ATOM 5279 C C . LYS B 1 288 ? 6.395 -10.508 -20.609 1 85.12 288 LYS B C 1
ATOM 5281 O O . LYS B 1 288 ? 5.418 -10.32 -19.891 1 85.12 288 LYS B O 1
ATOM 5286 N N . LYS B 1 289 ? 6.91 -11.766 -20.922 1 89.38 289 LYS B N 1
ATOM 5287 C CA . LYS B 1 289 ? 6.477 -12.977 -20.234 1 89.38 289 LYS B CA 1
ATOM 5288 C C . LYS B 1 289 ? 7.629 -13.633 -19.484 1 89.38 289 LYS B C 1
ATOM 5290 O O . LYS B 1 289 ? 8.688 -13.898 -20.062 1 89.38 289 LYS B O 1
ATOM 5295 N N . SER B 1 290 ? 7.406 -13.781 -18.266 1 93.12 290 SER B N 1
ATOM 5296 C CA . SER B 1 290 ? 8.406 -14.484 -17.469 1 93.12 290 SER B CA 1
ATOM 5297 C C . SER B 1 290 ? 8.266 -15.992 -17.609 1 93.12 290 SER B C 1
ATOM 5299 O O . SER B 1 290 ? 7.359 -16.594 -17.016 1 93.12 290 SER B O 1
ATOM 5301 N N . ILE B 1 291 ? 9.195 -16.594 -18.391 1 96.25 291 ILE B N 1
ATOM 5302 C CA . ILE B 1 291 ? 9.148 -18.031 -18.656 1 96.25 291 ILE B CA 1
ATOM 5303 C C . ILE B 1 291 ? 10.195 -18.75 -17.812 1 96.25 291 ILE B C 1
ATOM 5305 O O . ILE B 1 291 ? 11.352 -18.312 -17.75 1 96.25 291 ILE B O 1
ATOM 5309 N N . VAL B 1 292 ? 9.805 -19.781 -17.156 1 97.38 292 VAL B N 1
ATOM 5310 C CA . VAL B 1 292 ? 10.742 -20.641 -16.453 1 97.38 292 VAL B CA 1
ATOM 5311 C C . VAL B 1 292 ? 10.891 -21.969 -17.203 1 97.38 292 VAL B C 1
ATOM 5313 O O . VAL B 1 292 ? 9.898 -22.547 -17.656 1 97.38 292 VAL B O 1
ATOM 5316 N N . LYS B 1 293 ? 12.07 -22.375 -17.391 1 97.12 293 LYS B N 1
ATOM 5317 C CA . LYS B 1 293 ? 12.359 -23.703 -17.938 1 97.12 293 LYS B CA 1
ATOM 5318 C C . LYS B 1 293 ? 12.719 -24.672 -16.812 1 97.12 293 LYS B C 1
ATOM 5320 O O . LYS B 1 293 ? 13.688 -24.469 -16.094 1 97.12 293 LYS B O 1
ATOM 5325 N N . LEU B 1 294 ? 11.938 -25.688 -16.781 1 97.56 294 LEU B N 1
ATOM 5326 C CA . LEU B 1 294 ? 12.133 -26.719 -15.766 1 97.56 294 LEU B CA 1
ATOM 5327 C C . LEU B 1 294 ? 12.625 -28.016 -16.406 1 97.56 294 LEU B C 1
ATOM 5329 O O . LEU B 1 294 ? 12.023 -28.5 -17.375 1 97.56 294 LEU B O 1
ATOM 5333 N N . ASN B 1 295 ? 13.688 -28.453 -15.914 1 97.06 295 ASN B N 1
ATOM 5334 C CA . ASN B 1 295 ? 14.195 -29.766 -16.344 1 97.06 295 ASN B CA 1
ATOM 5335 C C . ASN B 1 295 ? 14.18 -30.766 -15.203 1 97.06 295 ASN B C 1
ATOM 5337 O O . ASN B 1 295 ? 15.055 -30.734 -14.336 1 97.06 295 ASN B O 1
ATOM 5341 N N . PHE B 1 296 ? 13.273 -31.75 -15.289 1 94.88 296 PHE B N 1
ATOM 5342 C CA . PHE B 1 296 ? 13.023 -32.688 -14.203 1 94.88 296 PHE B CA 1
ATOM 5343 C C . PHE B 1 296 ? 13.891 -33.938 -14.352 1 94.88 296 PHE B C 1
ATOM 5345 O O . PHE B 1 296 ? 14.062 -34.438 -15.453 1 94.88 296 PHE B O 1
ATOM 5352 N N . SER B 1 297 ? 14.484 -34.312 -13.258 1 93.75 297 SER B N 1
ATOM 5353 C CA . SER B 1 297 ? 15.062 -35.625 -13.062 1 93.75 297 SER B CA 1
ATOM 5354 C C . SER B 1 297 ? 14.547 -36.25 -11.773 1 93.75 297 SER B C 1
ATOM 5356 O O . SER B 1 297 ? 13.688 -35.719 -11.094 1 93.75 297 SER B O 1
ATOM 5358 N N . SER B 1 298 ? 15.047 -37.5 -11.438 1 93.81 298 SER B N 1
ATOM 5359 C CA . SER B 1 298 ? 14.523 -38.25 -10.305 1 93.81 298 SER B CA 1
ATOM 5360 C C . SER B 1 298 ? 14.93 -37.625 -8.977 1 93.81 298 SER B C 1
ATOM 5362 O O . SER B 1 298 ? 14.227 -37.781 -7.973 1 93.81 298 SER B O 1
ATOM 5364 N N . GLU B 1 299 ? 16 -36.875 -9.039 1 94.81 299 GLU B N 1
ATOM 5365 C CA . GLU B 1 299 ? 16.516 -36.406 -7.758 1 94.81 299 GLU B CA 1
ATOM 5366 C C . GLU B 1 299 ? 16.688 -34.875 -7.762 1 94.81 299 GLU B C 1
ATOM 5368 O O . GLU B 1 299 ? 16.875 -34.25 -6.707 1 94.81 299 GLU B O 1
ATOM 5373 N N . VAL B 1 300 ? 16.641 -34.375 -8.984 1 94.19 300 VAL B N 1
ATOM 5374 C CA . VAL B 1 300 ? 16.969 -32.938 -9.07 1 94.19 300 VAL B CA 1
ATOM 5375 C C . VAL B 1 300 ? 16.078 -32.281 -10.102 1 94.19 300 VAL B C 1
ATOM 5377 O O . VAL B 1 300 ? 15.75 -32.844 -11.141 1 94.19 300 VAL B O 1
ATOM 5380 N N . LEU B 1 301 ? 15.664 -31.109 -9.781 1 96.75 301 LEU B N 1
ATOM 5381 C CA . LEU B 1 301 ? 14.992 -30.203 -10.711 1 96.75 301 LEU B CA 1
ATOM 5382 C C . LEU B 1 301 ? 15.867 -29 -11.031 1 96.75 301 LEU B C 1
ATOM 5384 O O . LEU B 1 301 ? 16.297 -28.281 -10.125 1 96.75 301 LEU B O 1
ATOM 5388 N N . GLU B 1 302 ? 16.188 -28.844 -12.266 1 96.94 302 GLU B N 1
ATOM 5389 C CA . GLU B 1 302 ? 16.875 -27.625 -12.711 1 96.94 302 GLU B CA 1
ATOM 5390 C C . GLU B 1 302 ? 15.883 -26.531 -13.078 1 96.94 302 GLU B C 1
ATOM 5392 O O . GLU B 1 302 ? 14.977 -26.75 -13.891 1 96.94 302 GLU B O 1
ATOM 5397 N N . VAL B 1 303 ? 16.031 -25.422 -12.5 1 97.62 303 VAL B N 1
ATOM 5398 C CA . VAL B 1 303 ? 15.203 -24.25 -12.742 1 97.62 303 VAL B CA 1
ATOM 5399 C C . VAL B 1 303 ? 16.016 -23.172 -13.461 1 97.62 303 VAL B C 1
ATOM 5401 O O . VAL B 1 303 ? 17.031 -22.703 -12.93 1 97.62 303 VAL B O 1
ATOM 5404 N N . SER B 1 304 ? 15.531 -22.781 -14.625 1 97 304 SER B N 1
ATOM 5405 C CA . SER B 1 304 ? 16.344 -21.844 -15.406 1 97 304 SER B CA 1
ATOM 5406 C C . SER B 1 304 ? 15.5 -20.703 -15.945 1 97 304 SER B C 1
ATOM 5408 O O . SER B 1 304 ? 14.344 -20.891 -16.328 1 97 304 SER B O 1
ATOM 5410 N N . PHE B 1 305 ? 16.062 -19.547 -15.961 1 96.38 305 PHE B N 1
ATOM 5411 C CA . PHE B 1 305 ? 15.5 -18.328 -16.531 1 96.38 305 PHE B CA 1
ATOM 5412 C C . PHE B 1 305 ? 16.469 -17.688 -17.516 1 96.38 305 PHE B C 1
ATOM 5414 O O . PHE B 1 305 ? 17.688 -17.891 -17.422 1 96.38 305 PHE B O 1
ATOM 5421 N N . SER B 1 306 ? 15.914 -16.953 -18.453 1 94.56 306 SER B N 1
ATOM 5422 C CA . SER B 1 306 ? 16.734 -16.219 -19.406 1 94.56 306 SER B CA 1
ATOM 5423 C C . SER B 1 306 ? 16.094 -14.898 -19.797 1 94.56 306 SER B C 1
ATOM 5425 O O . SER B 1 306 ? 14.867 -14.805 -19.922 1 94.56 306 SER B O 1
ATOM 5427 N N . SER B 1 307 ? 16.844 -13.93 -19.891 1 93.31 307 SER B N 1
ATOM 5428 C CA . SER B 1 307 ? 16.484 -12.594 -20.344 1 93.31 307 SER B CA 1
ATOM 5429 C C . SER B 1 307 ? 17.516 -12.039 -21.328 1 93.31 307 SER B C 1
ATOM 5431 O O . SER B 1 307 ? 18.719 -12.102 -21.062 1 93.31 307 SER B O 1
ATOM 5433 N N . SER B 1 308 ? 17.078 -11.531 -22.422 1 89.69 308 SER B N 1
ATOM 5434 C CA . SER B 1 308 ? 18 -10.961 -23.406 1 89.69 308 SER B CA 1
ATOM 5435 C C . SER B 1 308 ? 18.734 -9.75 -22.844 1 89.69 308 SER B C 1
ATOM 5437 O O . SER B 1 308 ? 19.906 -9.523 -23.156 1 89.69 308 SER B O 1
ATOM 5439 N N . ASP B 1 309 ? 18.062 -9.055 -22.016 1 89.56 309 ASP B N 1
ATOM 5440 C CA . ASP B 1 309 ? 18.578 -7.793 -21.5 1 89.56 309 ASP B CA 1
ATOM 5441 C C . ASP B 1 309 ? 19.469 -8.023 -20.281 1 89.56 309 ASP B C 1
ATOM 5443 O O . ASP B 1 309 ? 20.516 -7.371 -20.141 1 89.56 309 ASP B O 1
ATOM 5447 N N . LEU B 1 310 ? 19.156 -9.07 -19.516 1 92.25 310 LEU B N 1
ATOM 5448 C CA . LEU B 1 310 ? 19.812 -9.156 -18.219 1 92.25 310 LEU B CA 1
ATOM 5449 C C . LEU B 1 310 ? 20.75 -10.359 -18.156 1 92.25 310 LEU B C 1
ATOM 5451 O O . LEU B 1 310 ? 21.75 -10.336 -17.438 1 92.25 310 LEU B O 1
ATOM 5455 N N . GLY B 1 311 ? 20.391 -11.43 -18.828 1 94.31 311 GLY B N 1
ATOM 5456 C CA . GLY B 1 311 ? 21.203 -12.641 -18.766 1 94.31 311 GLY B CA 1
ATOM 5457 C C . GLY B 1 311 ? 20.391 -13.883 -18.469 1 94.31 311 GLY B C 1
ATOM 5458 O O . GLY B 1 311 ? 19.312 -14.086 -19.031 1 94.31 311 GLY B O 1
ATOM 5459 N N . ASN B 1 312 ? 21.047 -14.766 -17.688 1 95.44 312 ASN B N 1
ATOM 5460 C CA . ASN B 1 312 ? 20.375 -16.016 -17.391 1 95.44 312 ASN B CA 1
ATOM 5461 C C . ASN B 1 312 ? 20.719 -16.531 -15.992 1 95.44 312 ASN B C 1
ATOM 5463 O O . ASN B 1 312 ? 21.625 -16 -15.352 1 95.44 312 ASN B O 1
ATOM 5467 N N . SER B 1 313 ? 19.969 -17.453 -15.555 1 95.5 313 SER B N 1
ATOM 5468 C CA . SER B 1 313 ? 20.219 -18.109 -14.266 1 95.5 313 SER B CA 1
ATOM 5469 C C . SER B 1 313 ? 19.812 -19.578 -14.297 1 95.5 313 SER B C 1
ATOM 5471 O O . SER B 1 313 ? 18.938 -19.969 -15.086 1 95.5 313 SER B O 1
ATOM 5473 N N . LYS B 1 314 ? 20.469 -20.266 -13.484 1 95.5 314 LYS B N 1
ATOM 5474 C CA . LYS B 1 314 ? 20.188 -21.688 -13.289 1 95.5 314 LYS B CA 1
ATOM 5475 C C . LYS B 1 314 ? 20.375 -22.094 -11.828 1 95.5 314 LYS B C 1
ATOM 5477 O O . LYS B 1 314 ? 21.328 -21.656 -11.18 1 95.5 314 LYS B O 1
ATOM 5482 N N . GLU B 1 315 ? 19.438 -22.844 -11.375 1 94.69 315 GLU B N 1
ATOM 5483 C CA . GLU B 1 315 ? 19.594 -23.375 -10.023 1 94.69 315 GLU B CA 1
ATOM 5484 C C . GLU B 1 315 ? 18.984 -24.766 -9.914 1 94.69 315 GLU B C 1
ATOM 5486 O O . GLU B 1 315 ? 18.156 -25.156 -10.742 1 94.69 315 GLU B O 1
ATOM 5491 N N . THR B 1 316 ? 19.5 -25.469 -8.961 1 94.06 316 THR B N 1
ATOM 5492 C CA . THR B 1 316 ? 19.016 -26.828 -8.75 1 94.06 316 THR B CA 1
ATOM 5493 C C . THR B 1 316 ? 18.25 -26.922 -7.434 1 94.06 316 THR B C 1
ATOM 5495 O O . THR B 1 316 ? 18.656 -26.344 -6.426 1 94.06 316 THR B O 1
ATOM 5498 N N . VAL B 1 317 ? 17.188 -27.578 -7.523 1 95.25 317 VAL B N 1
ATOM 5499 C CA . VAL B 1 317 ? 16.344 -27.875 -6.363 1 95.25 317 VAL B CA 1
ATOM 5500 C C . VAL B 1 317 ? 16.219 -29.391 -6.191 1 95.25 317 VAL B C 1
ATOM 5502 O O . VAL B 1 317 ? 16.016 -30.125 -7.164 1 95.25 317 VAL B O 1
ATOM 5505 N N . SER B 1 318 ? 16.328 -29.781 -4.926 1 95.75 318 SER B N 1
ATOM 5506 C CA . SER B 1 318 ? 16.172 -31.203 -4.664 1 95.75 318 SER B CA 1
ATOM 5507 C C . SER B 1 318 ? 14.727 -31.656 -4.816 1 95.75 318 SER B C 1
ATOM 5509 O O . SER B 1 318 ? 13.805 -30.938 -4.418 1 95.75 318 SER B O 1
ATOM 5511 N N . CYS B 1 319 ? 14.57 -32.812 -5.418 1 95.81 319 CYS B N 1
ATOM 5512 C CA . CYS B 1 319 ? 13.266 -33.469 -5.531 1 95.81 319 CYS B CA 1
ATOM 5513 C C . CYS B 1 319 ? 13.398 -34.969 -5.484 1 95.81 319 CYS B C 1
ATOM 5515 O O . CYS B 1 319 ? 14.508 -35.5 -5.375 1 95.81 319 CYS B O 1
ATOM 5517 N N . LYS B 1 320 ? 12.266 -35.656 -5.344 1 96.75 320 LYS B N 1
ATOM 5518 C CA . LYS B 1 320 ? 12.266 -37.125 -5.316 1 96.75 320 LYS B CA 1
ATOM 5519 C C . LYS B 1 320 ? 11.117 -37.656 -6.16 1 96.75 320 LYS B C 1
ATOM 5521 O O . LYS B 1 320 ? 9.969 -37.281 -5.996 1 96.75 320 LYS B O 1
ATOM 5526 N N . GLY B 1 321 ? 11.484 -38.531 -7.062 1 95.38 321 GLY B N 1
ATOM 5527 C CA . GLY B 1 321 ? 10.406 -39.125 -7.82 1 95.38 321 GLY B CA 1
ATOM 5528 C C . GLY B 1 321 ? 10.891 -40.031 -8.945 1 95.38 321 GLY B C 1
ATOM 5529 O O . GLY B 1 321 ? 12.047 -40.469 -8.93 1 95.38 321 GLY B O 1
ATOM 5530 N N . LYS B 1 322 ? 10.008 -40.469 -9.734 1 94.44 322 LYS B N 1
ATOM 5531 C CA . LYS B 1 322 ? 10.266 -41.312 -10.906 1 94.44 322 LYS B CA 1
ATOM 5532 C C . LYS B 1 322 ? 10.117 -40.5 -12.195 1 94.44 322 LYS B C 1
ATOM 5534 O O . LYS B 1 322 ? 9.039 -39.969 -12.492 1 94.44 322 LYS B O 1
ATOM 5539 N N . VAL B 1 323 ? 11.195 -40.406 -12.859 1 93.88 323 VAL B N 1
ATOM 5540 C CA . VAL B 1 323 ? 11.234 -39.719 -14.148 1 93.88 323 VAL B CA 1
ATOM 5541 C C . VAL B 1 323 ? 11.898 -40.625 -15.188 1 93.88 323 VAL B C 1
ATOM 5543 O O . VAL B 1 323 ? 13.039 -41.062 -14.992 1 93.88 323 VAL B O 1
ATOM 5546 N N . ASN B 1 324 ? 11.211 -40.938 -16.25 1 92.38 324 ASN B N 1
ATOM 5547 C CA . ASN B 1 324 ? 11.742 -41.844 -17.281 1 92.38 324 ASN B CA 1
ATOM 5548 C C . ASN B 1 324 ? 12.945 -41.219 -17.984 1 92.38 324 ASN B C 1
ATOM 5550 O O . ASN B 1 324 ? 13.977 -41.875 -18.141 1 92.38 324 ASN B O 1
ATOM 5554 N N . GLU B 1 325 ? 12.773 -39.969 -18.516 1 90.25 325 GLU B N 1
ATOM 5555 C CA . GLU B 1 325 ? 13.828 -39.188 -19.156 1 90.25 325 GLU B CA 1
ATOM 5556 C C . GLU B 1 325 ? 13.734 -37.719 -18.766 1 90.25 325 GLU B C 1
ATOM 5558 O O . GLU B 1 325 ? 12.641 -37.188 -18.562 1 90.25 325 GLU B O 1
ATOM 5563 N N . PRO B 1 326 ? 14.93 -37.25 -18.641 1 87.69 326 PRO B N 1
ATOM 5564 C CA . PRO B 1 326 ? 14.875 -35.812 -18.359 1 87.69 326 PRO B CA 1
ATOM 5565 C C . PRO B 1 326 ? 13.992 -35.031 -19.344 1 87.69 326 PRO B C 1
ATOM 5567 O O . PRO B 1 326 ? 14.094 -35.25 -20.562 1 87.69 326 PRO B O 1
ATOM 5570 N N . THR B 1 327 ? 13.086 -34.281 -18.891 1 87.31 327 THR B N 1
ATOM 5571 C CA . THR B 1 327 ? 12.062 -33.625 -19.703 1 87.31 327 THR B CA 1
ATOM 5572 C C . THR B 1 327 ? 12.023 -32.125 -19.422 1 87.31 327 THR B C 1
ATOM 5574 O O . THR B 1 327 ? 11.656 -31.688 -18.328 1 87.31 327 THR B O 1
ATOM 5577 N N . PRO B 1 328 ? 12.414 -31.359 -20.391 1 93.44 328 PRO B N 1
ATOM 5578 C CA . PRO B 1 328 ? 12.297 -29.906 -20.219 1 93.44 328 PRO B CA 1
ATOM 5579 C C . PRO B 1 328 ? 10.867 -29.406 -20.422 1 93.44 328 PRO B C 1
ATOM 5581 O O . PRO B 1 328 ? 10.195 -29.797 -21.375 1 93.44 328 PRO B O 1
ATOM 5584 N N . ILE B 1 329 ? 10.359 -28.625 -19.469 1 96.62 329 ILE B N 1
ATOM 5585 C CA . ILE B 1 329 ? 9.031 -28.031 -19.562 1 96.62 329 ILE B CA 1
ATOM 5586 C C . ILE B 1 329 ? 9.117 -26.531 -19.328 1 96.62 329 ILE B C 1
ATOM 5588 O O . ILE B 1 329 ? 9.695 -26.078 -18.344 1 96.62 329 ILE B O 1
ATOM 5592 N N . SER B 1 330 ? 8.609 -25.75 -20.234 1 97.5 330 SER B N 1
ATOM 5593 C CA . SER B 1 330 ? 8.547 -24.297 -20.094 1 97.5 330 SER B CA 1
ATOM 5594 C C . SER B 1 330 ? 7.168 -23.844 -19.625 1 97.5 330 SER B C 1
ATOM 5596 O O . SER B 1 330 ? 6.152 -24.188 -20.234 1 97.5 330 SER B O 1
ATOM 5598 N N . LEU B 1 331 ? 7.203 -23.078 -18.531 1 97.69 331 LEU B N 1
ATOM 5599 C CA . LEU B 1 331 ? 5.957 -22.609 -17.953 1 97.69 331 LEU B CA 1
ATOM 5600 C C . LEU B 1 331 ? 6.008 -21.109 -17.703 1 97.69 331 LEU B C 1
ATOM 5602 O O . LEU B 1 331 ? 7.094 -20.516 -17.656 1 97.69 331 LEU B O 1
ATOM 5606 N N . ASN B 1 332 ? 4.82 -20.5 -17.703 1 96.5 332 ASN B N 1
ATOM 5607 C CA . ASN B 1 332 ? 4.727 -19.125 -17.203 1 96.5 332 ASN B CA 1
ATOM 5608 C C . ASN B 1 332 ? 5.027 -19.062 -15.719 1 96.5 332 ASN B C 1
ATOM 5610 O O . ASN B 1 332 ? 4.305 -19.641 -14.906 1 96.5 332 ASN B O 1
ATOM 5614 N N . ASN B 1 333 ? 6.012 -18.312 -15.375 1 96.75 333 ASN B N 1
ATOM 5615 C CA . ASN B 1 333 ? 6.5 -18.266 -14 1 96.75 333 ASN B CA 1
ATOM 5616 C C . ASN B 1 333 ? 5.461 -17.672 -13.055 1 96.75 333 ASN B C 1
ATOM 5618 O O . ASN B 1 333 ? 5.266 -18.172 -11.945 1 96.75 333 ASN B O 1
ATOM 5622 N N . HIS B 1 334 ? 4.781 -16.609 -13.445 1 95.94 334 HIS B N 1
ATOM 5623 C CA . HIS B 1 334 ? 3.77 -15.984 -12.602 1 95.94 334 HIS B CA 1
ATOM 5624 C C . HIS B 1 334 ? 2.611 -16.938 -12.32 1 95.94 334 HIS B C 1
ATOM 5626 O O . HIS B 1 334 ? 2.117 -17 -11.195 1 95.94 334 HIS B O 1
ATOM 5632 N N . PHE B 1 335 ? 2.234 -17.641 -13.352 1 96.62 335 PHE B N 1
ATOM 5633 C CA . PHE B 1 335 ? 1.151 -18.609 -13.18 1 96.62 335 PHE B CA 1
ATOM 5634 C C . PHE B 1 335 ? 1.551 -19.703 -12.195 1 96.62 335 PHE B C 1
ATOM 5636 O O . PHE B 1 335 ? 0.793 -20.031 -11.281 1 96.62 335 PHE B O 1
ATOM 5643 N N . LEU B 1 336 ? 2.711 -20.188 -12.406 1 97.94 336 LEU B N 1
ATOM 5644 C CA . LEU B 1 336 ? 3.176 -21.266 -11.547 1 97.94 336 LEU B CA 1
ATOM 5645 C C . LEU B 1 336 ? 3.248 -20.828 -10.094 1 97.94 336 LEU B C 1
ATOM 5647 O O . LEU B 1 336 ? 2.783 -21.531 -9.195 1 97.94 336 LEU B O 1
ATOM 5651 N N . LEU B 1 337 ? 3.762 -19.656 -9.906 1 97.19 337 LEU B N 1
ATOM 5652 C CA . LEU B 1 337 ? 3.867 -19.109 -8.562 1 97.19 337 LEU B CA 1
ATOM 5653 C C . LEU B 1 337 ? 2.488 -18.969 -7.926 1 97.19 337 LEU B C 1
ATOM 5655 O O . LEU B 1 337 ? 2.287 -19.359 -6.777 1 97.19 337 LEU B O 1
ATOM 5659 N N . SER B 1 338 ? 1.619 -18.391 -8.625 1 96.38 338 SER B N 1
ATOM 5660 C CA . SER B 1 338 ? 0.278 -18.156 -8.102 1 96.38 338 SER B CA 1
ATOM 5661 C C . SER B 1 338 ? -0.393 -19.469 -7.699 1 96.38 338 SER B C 1
ATOM 5663 O O . SER B 1 338 ? -1.095 -19.531 -6.688 1 96.38 338 SER B O 1
ATOM 5665 N N . LEU B 1 339 ? -0.196 -20.5 -8.469 1 97.56 339 LEU B N 1
ATOM 5666 C CA . LEU B 1 339 ? -0.792 -21.797 -8.18 1 97.56 339 LEU B CA 1
ATOM 5667 C C . LEU B 1 339 ? -0.124 -22.438 -6.965 1 97.56 339 LEU B C 1
ATOM 5669 O O . LEU B 1 339 ? -0.806 -22.938 -6.07 1 97.56 339 LEU B O 1
ATOM 5673 N N . LEU B 1 340 ? 1.171 -22.344 -6.93 1 98.06 340 LEU B N 1
ATOM 5674 C CA . LEU B 1 340 ? 1.919 -22.984 -5.852 1 98.06 340 LEU B CA 1
ATOM 5675 C C . LEU B 1 340 ? 1.554 -22.375 -4.504 1 98.06 340 LEU B C 1
ATOM 5677 O O . LEU B 1 340 ? 1.445 -23.094 -3.504 1 98.06 340 LEU B O 1
ATOM 5681 N N . LYS B 1 341 ? 1.318 -21.172 -4.473 1 97.06 341 LYS B N 1
ATOM 5682 C CA . LYS B 1 341 ? 1.09 -20.453 -3.221 1 97.06 341 LYS B CA 1
ATOM 5683 C C . LYS B 1 341 ? -0.239 -20.875 -2.588 1 97.06 341 LYS B C 1
ATOM 5685 O O . LYS B 1 341 ? -0.466 -20.625 -1.4 1 97.06 341 LYS B O 1
ATOM 5690 N N . THR B 1 342 ? -1.145 -21.5 -3.275 1 97.19 342 THR B N 1
ATOM 5691 C CA . THR B 1 342 ? -2.463 -21.859 -2.754 1 97.19 342 THR B CA 1
ATOM 5692 C C . THR B 1 342 ? -2.414 -23.172 -1.995 1 97.19 342 THR B C 1
ATOM 5694 O O . THR B 1 342 ? -3.363 -23.531 -1.293 1 97.19 342 THR B O 1
ATOM 5697 N N . PHE B 1 343 ? -1.3 -23.859 -2.162 1 97.62 343 PHE B N 1
ATOM 5698 C CA . PHE B 1 343 ? -1.174 -25.094 -1.414 1 97.62 343 PHE B CA 1
ATOM 5699 C C . PHE B 1 343 ? -0.869 -24.812 0.053 1 97.62 343 PHE B C 1
ATOM 5701 O O . PHE B 1 343 ? -0.086 -23.922 0.37 1 97.62 343 PHE B O 1
ATOM 5708 N N . ASP B 1 344 ? -1.438 -25.531 0.943 1 96.62 344 ASP B N 1
ATOM 5709 C CA . ASP B 1 344 ? -1.236 -25.328 2.375 1 96.62 344 ASP B CA 1
ATOM 5710 C C . ASP B 1 344 ? 0.006 -26.062 2.865 1 96.62 344 ASP B C 1
ATOM 5712 O O . ASP B 1 344 ? 0.688 -25.609 3.783 1 96.62 344 ASP B O 1
ATOM 5716 N N . ASN B 1 345 ? 0.274 -27.203 2.246 1 97.19 345 ASN B N 1
ATOM 5717 C CA . ASN B 1 345 ? 1.38 -28.031 2.701 1 97.19 345 ASN B CA 1
ATOM 5718 C C . ASN B 1 345 ? 2.623 -27.828 1.84 1 97.19 345 ASN B C 1
ATOM 5720 O O . ASN B 1 345 ? 2.527 -27.391 0.697 1 97.19 345 ASN B O 1
ATOM 5724 N N . ASP B 1 346 ? 3.732 -28.172 2.338 1 97.81 346 ASP B N 1
ATOM 5725 C CA . ASP B 1 346 ? 5.004 -27.891 1.682 1 97.81 346 ASP B CA 1
ATOM 5726 C C . ASP B 1 346 ? 5.324 -28.938 0.622 1 97.81 346 ASP B C 1
ATOM 5728 O O . ASP B 1 346 ? 5.91 -28.625 -0.416 1 97.81 346 ASP B O 1
ATOM 5732 N N . ASN B 1 347 ? 4.98 -30.188 0.862 1 97.62 347 ASN B N 1
ATOM 5733 C CA . ASN B 1 347 ? 5.309 -31.25 -0.083 1 97.62 347 ASN B CA 1
ATOM 5734 C C . ASN B 1 347 ? 4.285 -31.328 -1.211 1 97.62 347 ASN B C 1
ATOM 5736 O O . ASN B 1 347 ? 3.143 -31.734 -0.988 1 97.62 347 ASN B O 1
ATOM 5740 N N . ILE B 1 348 ? 4.719 -31.047 -2.406 1 97.69 348 ILE B N 1
ATOM 5741 C CA . ILE B 1 348 ? 3.832 -31.047 -3.564 1 97.69 348 ILE B CA 1
ATOM 5742 C C . ILE B 1 348 ? 4.285 -32.094 -4.566 1 97.69 348 ILE B C 1
ATOM 5744 O O . ILE B 1 348 ? 5.48 -32.344 -4.711 1 97.69 348 ILE B O 1
ATOM 5748 N N . THR B 1 349 ? 3.34 -32.688 -5.234 1 97.38 349 THR B N 1
ATOM 5749 C CA . THR B 1 349 ? 3.607 -33.656 -6.289 1 97.38 349 THR B CA 1
ATOM 5750 C C . THR B 1 349 ? 3.387 -33.031 -7.664 1 97.38 349 THR B C 1
ATOM 5752 O O . THR B 1 349 ? 2.312 -32.5 -7.945 1 97.38 349 THR B O 1
ATOM 5755 N N . VAL B 1 350 ? 4.391 -33.125 -8.477 1 97.56 350 VAL B N 1
ATOM 5756 C CA . VAL B 1 350 ? 4.301 -32.656 -9.859 1 97.56 350 VAL B CA 1
ATOM 5757 C C . VAL B 1 350 ? 4.234 -33.875 -10.797 1 97.56 350 VAL B C 1
ATOM 5759 O O . VAL B 1 350 ? 5.109 -34.75 -10.758 1 97.56 350 VAL B O 1
ATOM 5762 N N . GLU B 1 351 ? 3.191 -33.906 -11.594 1 97 351 GLU B N 1
ATOM 5763 C CA . GLU B 1 351 ? 3.016 -35 -12.562 1 97 351 GLU B CA 1
ATOM 5764 C C . GLU B 1 351 ? 3.041 -34.438 -13.992 1 97 351 GLU B C 1
ATOM 5766 O O . GLU B 1 351 ? 2.414 -33.438 -14.289 1 97 351 GLU B O 1
ATOM 5771 N N . PHE B 1 352 ? 3.77 -35.125 -14.844 1 96.56 352 PHE B N 1
ATOM 5772 C CA . PHE B 1 352 ? 3.893 -34.656 -16.219 1 96.56 352 PHE B CA 1
ATOM 5773 C C . PHE B 1 352 ? 4.223 -35.812 -17.156 1 96.56 352 PHE B C 1
ATOM 5775 O O . PHE B 1 352 ? 4.598 -36.906 -16.703 1 96.56 352 PHE B O 1
ATOM 5782 N N . SER B 1 353 ? 3.996 -35.656 -18.406 1 94.31 353 SER B N 1
ATOM 5783 C CA . SER B 1 353 ? 4.312 -36.625 -19.438 1 94.31 353 SER B CA 1
ATOM 5784 C C . SER B 1 353 ? 5.438 -36.156 -20.344 1 94.31 353 SER B C 1
ATOM 5786 O O . SER B 1 353 ? 6.574 -36.625 -20.234 1 94.31 353 SER B O 1
ATOM 5788 N N . ASP B 1 354 ? 5.156 -35.188 -21.219 1 90.75 354 ASP B N 1
ATOM 5789 C CA . ASP B 1 354 ? 6.176 -34.594 -22.078 1 90.75 354 ASP B CA 1
ATOM 5790 C C . ASP B 1 354 ? 6.156 -33.062 -21.969 1 90.75 354 ASP B C 1
ATOM 5792 O O . ASP B 1 354 ? 5.488 -32.5 -21.109 1 90.75 354 ASP B O 1
ATOM 5796 N N . SER B 1 355 ? 6.91 -32.469 -22.859 1 92.62 355 SER B N 1
ATOM 5797 C CA . SER B 1 355 ? 7.16 -31.047 -22.75 1 92.62 355 SER B CA 1
ATOM 5798 C C . SER B 1 355 ? 5.945 -30.234 -23.188 1 92.62 355 SER B C 1
ATOM 5800 O O . SER B 1 355 ? 5.875 -29.031 -22.938 1 92.62 355 SER B O 1
ATOM 5802 N N . PHE B 1 356 ? 4.926 -30.828 -23.719 1 93.06 356 PHE B N 1
ATOM 5803 C CA . PHE B 1 356 ? 3.852 -30.078 -24.344 1 93.06 356 PHE B CA 1
ATOM 5804 C C . PHE B 1 356 ? 2.514 -30.359 -23.688 1 93.06 356 PHE B C 1
ATOM 5806 O O . PHE B 1 356 ? 1.535 -29.656 -23.906 1 93.06 356 PHE B O 1
ATOM 5813 N N . LYS B 1 357 ? 2.475 -31.359 -22.922 1 94.06 357 LYS B N 1
ATOM 5814 C CA . LYS B 1 357 ? 1.229 -31.734 -22.266 1 94.06 357 LYS B CA 1
ATOM 5815 C C . LYS B 1 357 ? 1.068 -31.016 -20.938 1 94.06 357 LYS B C 1
ATOM 5817 O O . LYS B 1 357 ? 2.057 -30.625 -20.312 1 94.06 357 LYS B O 1
ATOM 5822 N N . PRO B 1 358 ? -0.117 -30.875 -20.453 1 96.06 358 PRO B N 1
ATOM 5823 C CA . PRO B 1 358 ? -0.377 -30.172 -19.203 1 96.06 358 PRO B CA 1
ATOM 5824 C C . PRO B 1 358 ? 0.33 -30.797 -18 1 96.06 358 PRO B C 1
ATOM 5826 O O . PRO B 1 358 ? 0.462 -32.031 -17.938 1 96.06 358 PRO B O 1
ATOM 5829 N N . VAL B 1 359 ? 0.799 -29.969 -17.109 1 97.25 359 VAL B N 1
ATOM 5830 C CA . VAL B 1 359 ? 1.439 -30.391 -15.859 1 97.25 359 VAL B CA 1
ATOM 5831 C C . VAL B 1 359 ? 0.42 -30.375 -14.727 1 97.25 359 VAL B C 1
ATOM 5833 O O . VAL B 1 359 ? -0.339 -29.406 -14.57 1 97.25 359 VAL B O 1
ATOM 5836 N N . LEU B 1 360 ? 0.389 -31.438 -13.945 1 97.5 360 LEU B N 1
ATOM 5837 C CA . LEU B 1 360 ? -0.524 -31.531 -12.812 1 97.5 360 LEU B CA 1
ATOM 5838 C C . LEU B 1 360 ? 0.213 -31.281 -11.5 1 97.5 360 LEU B C 1
ATOM 5840 O O . LEU B 1 360 ? 1.311 -31.812 -11.289 1 97.5 360 LEU B O 1
ATOM 5844 N N . LEU B 1 361 ? -0.296 -30.484 -10.664 1 97.94 361 LEU B N 1
ATOM 5845 C CA . LEU B 1 361 ? 0.187 -30.234 -9.312 1 97.94 361 LEU B CA 1
ATOM 5846 C C . LEU B 1 361 ? -0.804 -30.766 -8.273 1 97.94 361 LEU B C 1
ATOM 5848 O O . LEU B 1 361 ? -1.998 -30.469 -8.344 1 97.94 361 LEU B O 1
ATOM 5852 N N . ARG B 1 362 ? -0.323 -31.484 -7.309 1 96.19 362 ARG B N 1
ATOM 5853 C CA . ARG B 1 362 ? -1.17 -32.094 -6.285 1 96.19 362 ARG B CA 1
ATOM 5854 C C . ARG B 1 362 ? -0.499 -32.031 -4.918 1 96.19 362 ARG B C 1
ATOM 5856 O O . ARG B 1 362 ? 0.699 -31.75 -4.82 1 96.19 362 ARG B O 1
ATOM 5863 N N . ASP B 1 363 ? -1.321 -32.125 -3.99 1 94 363 ASP B N 1
ATOM 5864 C CA . ASP B 1 363 ? -0.914 -32.312 -2.602 1 94 363 ASP B CA 1
ATOM 5865 C C . ASP B 1 363 ? -1.481 -33.625 -2.043 1 94 363 ASP B C 1
ATOM 5867 O O . ASP B 1 363 ? -2.699 -33.75 -1.927 1 94 363 ASP B O 1
ATOM 5871 N N . GLU B 1 364 ? -0.619 -34.531 -1.599 1 92.31 364 GLU B N 1
ATOM 5872 C CA . GLU B 1 364 ? -1.064 -35.844 -1.109 1 92.31 364 GLU B CA 1
ATOM 5873 C C . GLU B 1 364 ? -1.886 -35.688 0.169 1 92.31 364 GLU B C 1
ATOM 5875 O O . GLU B 1 364 ? -2.738 -36.531 0.463 1 92.31 364 GLU B O 1
ATOM 5880 N N . LYS B 1 365 ? -1.616 -34.625 0.926 1 95.62 365 LYS B N 1
ATOM 5881 C CA . LYS B 1 365 ? -2.332 -34.406 2.178 1 95.62 365 LYS B CA 1
ATOM 5882 C C . LYS B 1 365 ? -3.695 -33.75 1.927 1 95.62 365 LYS B C 1
ATOM 5884 O O . LYS B 1 365 ? -4.531 -33.688 2.83 1 95.62 365 LYS B O 1
ATOM 5889 N N . ASP B 1 366 ? -3.947 -33.281 0.743 1 95.06 366 ASP B N 1
ATOM 5890 C CA . ASP B 1 366 ? -5.23 -32.75 0.293 1 95.06 366 ASP B CA 1
ATOM 5891 C C . ASP B 1 366 ? -5.59 -33.281 -1.091 1 95.06 366 ASP B C 1
ATOM 5893 O O . ASP B 1 366 ? -5.613 -32.531 -2.066 1 95.06 366 ASP B O 1
ATOM 5897 N N . PRO B 1 367 ? -5.965 -34.531 -1.137 1 94 367 PRO B N 1
ATOM 5898 C CA . PRO B 1 367 ? -6.133 -35.219 -2.418 1 94 367 PRO B CA 1
ATOM 5899 C C . PRO B 1 367 ? -7.281 -34.656 -3.248 1 94 367 PRO B C 1
ATOM 5901 O O . PRO B 1 367 ? -7.383 -34.938 -4.445 1 94 367 PRO B O 1
ATOM 5904 N N . ASN B 1 368 ? -8.125 -33.875 -2.625 1 93.69 368 ASN B N 1
ATOM 5905 C CA . ASN B 1 368 ? -9.289 -33.344 -3.32 1 93.69 368 ASN B CA 1
ATOM 5906 C C . ASN B 1 368 ? -8.945 -32.062 -4.082 1 93.69 368 ASN B C 1
ATOM 5908 O O . ASN B 1 368 ? -9.781 -31.531 -4.816 1 93.69 368 ASN B O 1
ATOM 5912 N N . PHE B 1 369 ? -7.773 -31.625 -3.979 1 96.38 369 PHE B N 1
ATOM 5913 C CA . PHE B 1 369 ? -7.332 -30.391 -4.605 1 96.38 369 PHE B CA 1
ATOM 5914 C C . PHE B 1 369 ? -6.297 -30.672 -5.688 1 96.38 369 PHE B C 1
ATOM 5916 O O . PHE B 1 369 ? -5.301 -31.359 -5.441 1 96.38 369 PHE B O 1
ATOM 5923 N N . LEU B 1 370 ? -6.57 -30.156 -6.855 1 95.69 370 LEU B N 1
ATOM 5924 C CA . LEU B 1 370 ? -5.695 -30.375 -8 1 95.69 370 LEU B CA 1
ATOM 5925 C C . LEU B 1 370 ? -5.566 -29.109 -8.836 1 95.69 370 LEU B C 1
ATOM 5927 O O . LEU B 1 370 ? -6.539 -28.375 -9.008 1 95.69 370 LEU B O 1
ATOM 5931 N N . GLN B 1 371 ? -4.375 -28.922 -9.383 1 97.88 371 GLN B N 1
ATOM 5932 C CA . GLN B 1 371 ? -4.168 -27.797 -10.297 1 97.88 371 GLN B CA 1
ATOM 5933 C C . GLN B 1 371 ? -3.443 -28.25 -11.562 1 97.88 371 GLN B C 1
ATOM 5935 O O . GLN B 1 371 ? -2.748 -29.266 -11.562 1 97.88 371 GLN B O 1
ATOM 5940 N N . ILE B 1 372 ? -3.691 -27.547 -12.578 1 97.75 372 ILE B N 1
ATOM 5941 C CA . ILE B 1 372 ? -3.105 -27.859 -13.875 1 97.75 372 ILE B CA 1
ATOM 5942 C C . ILE B 1 372 ? -2.514 -26.609 -14.5 1 97.75 372 ILE B C 1
ATOM 5944 O O . ILE B 1 372 ? -3.105 -25.531 -14.414 1 97.75 372 ILE B O 1
ATOM 5948 N N . LEU B 1 373 ? -1.412 -26.719 -15.117 1 97.69 373 LEU B N 1
ATOM 5949 C CA . LEU B 1 373 ? -0.773 -25.641 -15.852 1 97.69 373 LEU B CA 1
ATOM 5950 C C . LEU B 1 373 ? -0.32 -26.109 -17.234 1 97.69 373 LEU B C 1
ATOM 5952 O O . LEU B 1 373 ? 0.362 -27.125 -17.344 1 97.69 373 LEU B O 1
ATOM 5956 N N . VAL B 1 374 ? -0.717 -25.375 -18.219 1 96.19 374 VAL B N 1
ATOM 5957 C CA . VAL B 1 3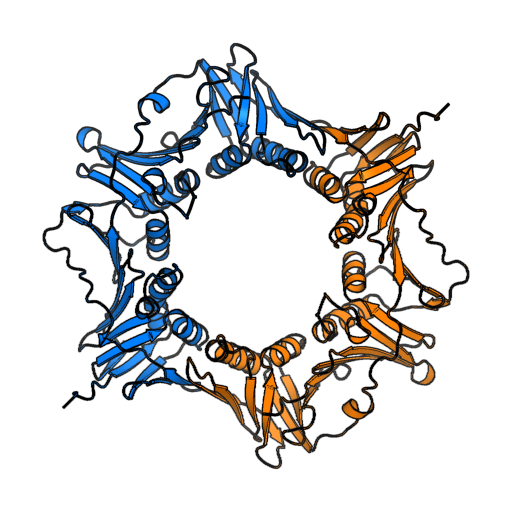74 ? -0.362 -25.734 -19.578 1 96.19 374 VAL B CA 1
ATOM 5958 C C . VAL B 1 374 ? 0.997 -25.125 -19.938 1 96.19 374 VAL B C 1
ATOM 5960 O O . VAL B 1 374 ? 1.244 -23.953 -19.688 1 96.19 374 VAL B O 1
ATOM 5963 N N . PRO B 1 375 ? 1.9 -25.906 -20.484 1 97.12 375 PRO B N 1
ATOM 5964 C CA . PRO B 1 375 ? 3.221 -25.406 -20.859 1 97.12 375 PRO B CA 1
ATOM 5965 C C . PRO B 1 375 ? 3.158 -24.375 -22 1 97.12 375 PRO B C 1
ATOM 5967 O O . PRO B 1 375 ? 2.189 -24.359 -22.75 1 97.12 375 PRO B O 1
ATOM 5970 N N . ILE B 1 376 ? 4.191 -23.5 -22.016 1 95.06 376 ILE B N 1
ATOM 5971 C CA . ILE B 1 376 ? 4.348 -22.547 -23.109 1 95.06 376 ILE B CA 1
ATOM 5972 C C . ILE B 1 376 ? 5.07 -23.219 -24.266 1 95.06 376 ILE B C 1
ATOM 5974 O O . ILE B 1 376 ? 6.047 -23.953 -24.078 1 95.06 376 ILE B O 1
ATOM 5978 N N . ARG B 1 377 ? 4.512 -23.031 -25.484 1 82.81 377 ARG B N 1
ATOM 5979 C CA . ARG B 1 377 ? 5.125 -23.641 -26.672 1 82.81 377 ARG B CA 1
ATOM 5980 C C . ARG B 1 377 ? 6.156 -22.703 -27.281 1 82.81 377 ARG B C 1
ATOM 5982 O O . ARG B 1 377 ? 5.859 -21.531 -27.547 1 82.81 377 ARG B O 1
ATOM 5989 N N . ASN B 1 378 ? 7.402 -22.719 -26.844 1 60.69 378 ASN B N 1
ATOM 5990 C CA . ASN B 1 378 ? 8.445 -21.938 -27.516 1 60.69 378 ASN B CA 1
ATOM 5991 C C . ASN B 1 378 ? 8.617 -22.359 -28.969 1 60.69 378 ASN B C 1
ATOM 5993 O O . ASN B 1 378 ? 8.398 -23.531 -29.297 1 60.69 378 ASN B O 1
#

Foldseek 3Di:
DPPFQKWKKKAWLVLVLVQLVLQQLALPPDAPDPLQQWWKWWDDDFWIWTWHHRPFKIKIFIGTDDPRMGTDGTGMFIARRNVVSVVSVPDDGDIWMWIDPGPFWIWIDDPVDIDIGGTDHPVPDDDDDQDQPPFDKDFDQLVRLVLLCLQWVLAADPPPPDDALLQWWKWFDDQVVQKIKIWHHHPFKIKIFIDRHNTDTDMFTAHVSVSVSCVVQDDNPWTWMWGDDPQWIWIDTPRMIMIHGTHDDDDDDCVCLVPDAFDWKKKFFLVVVLVVLVVQCVACVPPPFWKWKWWDDQFKIKIKGQDPVRGMDIDIGTMHIDDPDTAIAIFGSVSVNSNSVSDPGGIKMWGHHHRARKIKIDDPVRRRIIMIGGTDDD/DPPFQKWKKKAWLVLVLVQLVLQQLALPPDAPDPLQQWWKWWDDDFWIWTWHHRPFKIKIFIGTDDPRMGTDGTGMFIARRNVVSVVSVPDDGDIWMWIDPGQFWIWIDDPVDIDIGGTDRPVPDDDDDQDQPPFDKDFDQLVRLVLLCLQWVLAADPPPPDDALLQWWKWFDDQVVQKTKIWHHHPFKIKIFIDRHNIDTDMFTAHVSVSVSCVVQDDNPWTWMWGDDPQWIWIDTVRMIMIHGTHDDDDDDCVVLVPDAFDWKKKFFLVQVLVVLVVQCVACVPPPFWKWKWWDDQFKIKIKGADPVRGMDIDIGTMHIDDPDTAIAIFGSVSVNSNSVSDPGGIKMWGHHHRARKIKIDDPVRRRIIMIGGTDDD